Protein AF-0000000069711632 (afdb_homodimer)

Sequence (480 aa):
MRCYLRPQNIRAISFDLDDTLYDNEPHIINAEAELMQFLHQAFPLTQAWQPQQWRRLKLQLLQQNPALAHDTSAARIATLHHGLSLLGYSESEAKRGAEEGLACFYFHRSHFHVSDEVLALLSRLSAHFRLIGITNGNVDAERVGLGEVFEFVLHPGSGVRMKPAKDMFSEACERLNIGLEQLLHVGDSMNADVRGARLAGCQSVWLNPSFGRVASLPIAALLPHMEIATLDSLLEMLLPMRCYLRPQNIRAISFDLDDTLYDNEPHIINAEAELMQFLHQAFPLTQAWQPQQWRRLKLQLLQQNPALAHDTSAARIATLHHGLSLLGYSESEAKRGAEEGLACFYFHRSHFHVSDEVLALLSRLSAHFRLIGITNGNVDAERVGLGEVFEFVLHPGSGVRMKPAKDMFSEACERLNIGLEQLLHVGDSMNADVRGARLAGCQSVWLNPSFGRVASLPIAALLPHMEIATLDSLLEMLLP

Secondary structure (DSSP, 8-state):
-EESS---S--EEEE--BTTTB--HHHHHHHHHHHHHHHHHH-GGGGG--HHHHHHHHHHHHHH-GGGGG-HHHHHHHHHHHHHHHTT--HHHHHHHHHHHHHHHHHHHT-S---HHHHHHHHHHHTTSEEEEE-SS---TTTTT-TTT-S-EE--BTTBPPTTSSHHHHHHHHHHT--GGGEEEEES-IIIIIIHHHHHT-EEEEESSPTT--PPPPGGGTS-SEEESSTTHHHHHH--/-EESS---S--EEEE--BTTTB--HHHHHHHHHHHHHHHHHH-GGGGG--HHHHHHHHHHHHHH-GGGGG-HHHHHHHHHHHHHHHTT--HHHHHHHHHHHHHHHHHHHT-S---HHHHHHHHHHHTTSEEEEE-SS---TTTTT-TTT-S-EE--BTTBPPTTSSHHHHHHHHHHT--GGGEEEEES-IIIIIIHHHHHT-EEEEESSPTT--PPPPGGGGS-SEEESSTTHHHHHH--

InterPro domains:
  IPR006439 HAD hydrolase, subfamily IA [TIGR01549] (127-201)
  IPR023214 HAD superfamily [G3DSA:3.40.50.1000] (13-231)
  IPR036412 HAD-like superfamily [SSF56784] (9-238)
  IPR051400 HAD-like hydrolase superfamily enzymes [PTHR46470] (9-238)

pLDDT: mean 91.8, std 8.95, range [55.06, 98.88]

Organism: Shewanella oneidensis (strain ATCC 700550 / JCM 31522 / CIP 106686 / LMG 19005 / NCIMB 14063 / MR-1) (NCBI:txid211586)

Solvent-accessible surface area (backbone atoms only — not comparable to full-atom values): 24012 Å² total; per-residue (Å²): 116,46,79,74,39,84,83,59,76,68,55,30,38,33,29,32,44,82,24,42,64,40,63,41,64,67,35,48,53,48,10,52,50,52,28,51,52,49,40,37,69,78,39,57,66,49,65,80,52,54,73,65,55,53,51,50,46,34,50,31,48,32,8,43,35,54,73,33,69,28,13,63,64,58,35,49,31,49,33,39,24,51,50,35,39,75,65,66,42,51,72,70,52,10,50,49,48,9,54,52,40,47,50,46,24,49,52,39,47,23,68,51,66,57,50,68,69,54,52,50,51,48,47,60,48,45,76,78,29,49,34,33,35,47,29,69,61,79,68,43,49,57,65,24,63,42,52,84,56,30,80,49,72,47,57,35,33,97,88,36,42,29,61,42,45,40,50,56,62,53,50,51,23,61,77,66,69,52,57,45,56,21,32,33,30,37,17,42,40,60,58,40,30,24,30,10,26,28,70,53,44,24,35,18,32,32,32,43,19,34,34,91,48,78,71,54,71,59,67,69,39,61,50,36,22,28,37,27,61,48,78,70,54,51,54,70,73,73,46,135,114,45,79,73,39,83,82,59,77,69,56,29,37,33,29,34,44,82,24,42,64,39,64,42,63,68,35,49,53,49,11,53,51,51,29,51,52,49,41,39,70,78,39,56,67,49,66,79,52,54,72,63,56,55,52,51,47,35,50,30,48,31,8,42,36,54,72,33,68,28,13,64,64,59,34,47,31,50,35,40,25,51,49,35,38,74,65,67,44,51,70,70,51,10,50,49,48,10,55,51,38,45,50,47,26,49,50,39,47,24,67,50,67,60,50,68,69,55,52,50,51,50,48,60,48,45,75,78,27,51,34,33,34,48,30,69,60,79,67,44,49,57,64,23,64,44,52,85,58,31,80,48,69,48,57,36,32,96,85,35,42,29,62,43,45,39,48,57,61,54,50,51,23,60,76,68,68,49,57,45,57,21,32,36,32,37,16,42,42,60,58,40,30,23,30,11,25,29,70,55,44,25,36,17,33,32,31,44,18,35,33,90,48,80,72,55,71,59,67,69,38,62,51,35,23,28,36,27,60,49,77,69,52,50,53,70,72,73,47,134

Radius of gyration: 25.05 Å; Cα contacts (8 Å, |Δi|>4): 923; chains: 2; bounding box: 62×64×53 Å

Foldseek 3Di:
DDPPDDADQAAAEAEADDLAQAPQVVLQVQLVVQLLVVCCVLPVLCVVDDPVVLVVLLVVVCVVPVLVVQPVLVSQLVSQLVVSVVSPDDNVSSNVSSVVSSVSSQCRSQQEARDPVSVVVLQVVLVRHAYEYEYQDDHDCVSRPNPVRHPYHDYTDPPQGAFLAQRVLVVVCVVVVHDLQNYEYEYADCGRTVNSSVVNNYHYDHDAPGHPDDHGDPPVVVDDPDDDPDPVVCCVVPPD/DDPPDDADQAAAEAEADDLAQAPQVVLQVQLVVQLLVVCCVLPVLCVVDDPVVLVVLLVVVCVVPVLVVQPVLVSQLVSQLVVSVVSPDDNVSSNVSSVVSSVSSQCRSQQEARDPVSVVVLQVVLVRHAYEYEYQDDHDCVSRPNPVRHPYHDYTDPPQGAFLAQRVLVVVCVVVVHDLQNYEYEYADCGRTVNSSVVNNYHYDHDAPGHPDDHGDPPVVVDDPDDDPDPVVCCVVPPD

Nearest PDB structures (foldseek):
  3vay-assembly1_B  TM=8.749E-01  e=3.625E-18  Pseudomonas syringae pv. tomato str. DC3000
  2gfh-assembly1_A  TM=6.165E-01  e=5.712E-12  Mus musculus
  3qnm-assembly1_A  TM=6.511E-01  e=6.618E-11  Bacteroides thetaiotaomicron
  6q7p-assembly1_A  TM=6.886E-01  e=8.056E-08  Pyrococcus horikoshii
  3u26-assembly1_A  TM=7.109E-01  e=3.960E-07  Pyrococcus horikoshii

Structure (mmCIF, N/CA/C/O backbone):
data_AF-0000000069711632-model_v1
#
loop_
_entity.id
_entity.type
_entity.pdbx_description
1 polymer 'HAD-superfamily hydrolase subfamily IA variant 1 family protein'
#
loop_
_atom_site.group_PDB
_atom_site.id
_atom_site.type_symbol
_atom_site.label_atom_id
_atom_site.label_alt_id
_atom_site.label_comp_id
_atom_site.label_asym_id
_atom_site.label_entity_id
_atom_site.label_seq_id
_atom_site.pdbx_PDB_ins_code
_atom_site.Cartn_x
_atom_site.Cartn_y
_atom_site.Cartn_z
_atom_site.occupancy
_atom_site.B_iso_or_equiv
_atom_site.auth_seq_id
_atom_site.auth_comp_id
_atom_site.auth_asym_id
_atom_site.auth_atom_id
_atom_site.pdbx_PDB_model_num
ATOM 1 N N . MET A 1 1 ? -21.672 -14.5 -1.244 1 79.75 1 MET A N 1
ATOM 2 C CA . MET A 1 1 ? -21.25 -13.773 -2.436 1 79.75 1 MET A CA 1
ATOM 3 C C . MET A 1 1 ? -21.875 -12.383 -2.477 1 79.75 1 MET A C 1
ATOM 5 O O . MET A 1 1 ? -23.047 -12.219 -2.162 1 79.75 1 MET A O 1
ATOM 9 N N . ARG A 1 2 ? -21.125 -11.359 -2.705 1 80.38 2 ARG A N 1
ATOM 10 C CA . ARG A 1 2 ? -21.578 -9.977 -2.805 1 80.38 2 ARG A CA 1
ATOM 11 C C . ARG A 1 2 ? -21.203 -9.375 -4.148 1 80.38 2 ARG A C 1
ATOM 13 O O . ARG A 1 2 ? -20.062 -9.523 -4.602 1 80.38 2 ARG A O 1
ATOM 20 N N . CYS A 1 3 ? -22.234 -8.789 -4.824 1 79.31 3 CYS A N 1
ATOM 21 C CA . CYS A 1 3 ? -22 -8.117 -6.098 1 79.31 3 CYS A CA 1
ATOM 22 C C . CYS A 1 3 ? -21.969 -6.605 -5.914 1 79.31 3 CYS A C 1
ATOM 24 O O . CYS A 1 3 ? -22.969 -6.004 -5.52 1 79.31 3 CYS A O 1
ATOM 26 N N . TYR A 1 4 ? -20.844 -6.055 -6.137 1 74.31 4 TYR A N 1
ATOM 27 C CA . TYR A 1 4 ? -20.719 -4.605 -6.023 1 74.31 4 TYR A CA 1
ATOM 28 C C . TYR A 1 4 ? -20.891 -3.934 -7.383 1 74.31 4 TYR A C 1
ATOM 30 O O . TYR A 1 4 ? -21.484 -2.857 -7.48 1 74.31 4 TYR A O 1
ATOM 38 N N . LEU A 1 5 ? -20.266 -4.469 -8.359 1 78 5 LEU A N 1
ATOM 39 C CA . LEU A 1 5 ? -20.359 -4.109 -9.773 1 78 5 LEU A CA 1
ATOM 40 C C . LEU A 1 5 ? -20.547 -5.352 -10.641 1 78 5 LEU A C 1
ATOM 42 O O . LEU A 1 5 ? -19.828 -6.34 -10.477 1 78 5 LEU A O 1
ATOM 46 N N . ARG A 1 6 ? -21.438 -5.367 -11.539 1 82.44 6 ARG A N 1
ATOM 47 C CA . ARG A 1 6 ? -21.688 -6.539 -12.367 1 82.44 6 ARG A CA 1
ATOM 48 C C . ARG A 1 6 ? -20.562 -6.75 -13.375 1 82.44 6 ARG A C 1
ATOM 50 O O . ARG A 1 6 ? -20.297 -5.875 -14.203 1 82.44 6 ARG A O 1
ATOM 57 N N . PRO A 1 7 ? -19.906 -7.883 -13.312 1 89.38 7 PRO A N 1
ATOM 58 C CA . PRO A 1 7 ? -18.922 -8.172 -14.344 1 89.38 7 PRO A CA 1
ATOM 59 C C . PRO A 1 7 ? -19.516 -8.266 -15.742 1 89.38 7 PRO A C 1
ATOM 61 O O . PRO A 1 7 ? -20.672 -8.703 -15.891 1 89.38 7 PRO A O 1
ATOM 64 N N . GLN A 1 8 ? -18.719 -7.762 -16.656 1 89.88 8 GLN A N 1
ATOM 65 C CA . GLN A 1 8 ? -19.25 -7.777 -18.016 1 89.88 8 GLN A CA 1
ATOM 66 C C . GLN A 1 8 ? -18.156 -8.109 -19.031 1 89.88 8 GLN A C 1
ATOM 68 O O . GLN A 1 8 ? -16.984 -7.805 -18.812 1 89.88 8 GLN A O 1
ATOM 73 N N . ASN A 1 9 ? -18.531 -8.859 -20.125 1 94.88 9 ASN A N 1
ATOM 74 C CA . ASN A 1 9 ? -17.719 -9.102 -21.312 1 94.88 9 ASN A CA 1
ATOM 75 C C . ASN A 1 9 ? -16.375 -9.711 -20.938 1 94.88 9 ASN A C 1
ATOM 77 O O . ASN A 1 9 ? -15.328 -9.219 -21.375 1 94.88 9 ASN A O 1
ATOM 81 N N . ILE A 1 10 ? -16.422 -10.75 -20.094 1 96.06 10 ILE A N 1
ATOM 82 C CA . ILE A 1 10 ? -15.211 -11.43 -19.656 1 96.06 10 ILE A CA 1
ATOM 83 C C . ILE A 1 10 ? -14.742 -12.391 -20.75 1 96.06 10 ILE A C 1
ATOM 85 O O . ILE A 1 10 ? -15.5 -13.234 -21.219 1 96.06 10 ILE A O 1
ATOM 89 N N . ARG A 1 11 ? -13.469 -12.234 -21.094 1 97.75 11 ARG A N 1
ATOM 90 C CA . ARG A 1 11 ? -12.883 -13.133 -22.078 1 97.75 11 ARG A CA 1
ATOM 91 C C . ARG A 1 11 ? -11.852 -14.055 -21.438 1 97.75 11 ARG A C 1
ATOM 93 O O . ARG A 1 11 ? -11.609 -15.164 -21.906 1 97.75 11 ARG A O 1
ATOM 100 N N . ALA A 1 12 ? -11.25 -13.586 -20.406 1 98.62 12 ALA A N 1
ATOM 101 C CA . ALA A 1 12 ? -10.242 -14.352 -19.672 1 98.62 12 ALA A CA 1
ATOM 102 C C . ALA A 1 12 ? -10.336 -14.094 -18.172 1 98.62 12 ALA A C 1
ATOM 104 O O . ALA A 1 12 ? -10.805 -13.031 -17.75 1 98.62 12 ALA A O 1
ATOM 105 N N . ILE A 1 13 ? -9.945 -15.109 -17.422 1 98.56 13 ILE A N 1
ATOM 106 C CA . ILE A 1 13 ? -9.852 -15.008 -15.961 1 98.56 13 ILE A CA 1
ATOM 107 C C . ILE A 1 13 ? -8.406 -15.242 -15.523 1 98.56 13 ILE A C 1
ATOM 109 O O . ILE A 1 13 ? -7.77 -16.203 -15.953 1 98.56 13 ILE A O 1
ATOM 113 N N . SER A 1 14 ? -7.879 -14.281 -14.82 1 98.88 14 SER A N 1
ATOM 114 C CA . SER A 1 14 ? -6.59 -14.5 -14.172 1 98.88 14 SER A CA 1
ATOM 115 C C . SER A 1 14 ? -6.758 -14.742 -12.672 1 98.88 14 SER A C 1
ATOM 117 O O . SER A 1 14 ? -7.645 -14.164 -12.039 1 98.88 14 SER A O 1
ATOM 119 N N . PHE A 1 15 ? -5.879 -15.602 -12.109 1 98.75 15 PHE A N 1
ATOM 120 C CA . PHE A 1 15 ? -5.918 -15.961 -10.703 1 98.75 15 PHE A CA 1
ATOM 121 C C . PHE A 1 15 ? -4.605 -15.609 -10.016 1 98.75 15 PHE A C 1
ATOM 123 O O . PHE A 1 15 ? -3.527 -15.891 -10.547 1 98.75 15 PHE A O 1
ATOM 130 N N . ASP A 1 16 ? -4.738 -14.922 -8.883 1 98.5 16 ASP A N 1
ATOM 131 C CA . ASP A 1 16 ? -3.65 -15.062 -7.918 1 98.5 16 ASP A CA 1
ATOM 132 C C . ASP A 1 16 ? -3.475 -16.516 -7.484 1 98.5 16 ASP A C 1
ATOM 134 O O . ASP A 1 16 ? -4.398 -17.312 -7.605 1 98.5 16 ASP A O 1
ATOM 138 N N . LEU A 1 17 ? -2.244 -16.828 -6.961 1 98.31 17 LEU A N 1
ATOM 139 C CA . LEU A 1 17 ? -2.014 -18.219 -6.59 1 98.31 17 LEU A CA 1
ATOM 140 C C . LEU A 1 17 ? -1.952 -18.375 -5.074 1 98.31 17 LEU A C 1
ATOM 142 O O . LEU A 1 17 ? -2.834 -19 -4.473 1 98.31 17 LEU A O 1
ATOM 146 N N . ASP A 1 18 ? -1.038 -17.703 -4.402 1 96.81 18 ASP A N 1
ATOM 147 C CA . ASP A 1 18 ? -0.815 -17.844 -2.965 1 96.81 18 ASP A CA 1
ATOM 148 C C . ASP A 1 18 ? -2.008 -17.312 -2.172 1 96.81 18 ASP A C 1
ATOM 150 O O . ASP A 1 18 ? -2.381 -16.141 -2.309 1 96.81 18 ASP A O 1
ATOM 154 N N . ASP A 1 19 ? -2.635 -18.234 -1.415 1 95.31 19 ASP A N 1
ATOM 155 C CA . ASP A 1 19 ? -3.744 -17.938 -0.516 1 95.31 19 ASP A CA 1
ATOM 156 C C . ASP A 1 19 ? -5.027 -17.672 -1.299 1 95.31 19 ASP A C 1
ATOM 158 O O . ASP A 1 19 ? -6.043 -17.281 -0.72 1 95.31 19 ASP A O 1
ATOM 162 N N . THR A 1 20 ? -4.945 -17.891 -2.615 1 97.5 20 THR A N 1
ATOM 163 C CA . THR A 1 20 ? -6.137 -17.828 -3.459 1 97.5 20 THR A CA 1
ATOM 164 C C . THR A 1 20 ? -6.539 -19.234 -3.924 1 97.5 20 THR A C 1
ATOM 166 O O . THR A 1 20 ? -7.691 -19.641 -3.754 1 97.5 20 THR A O 1
ATOM 169 N N . LEU A 1 21 ? -5.551 -20 -4.367 1 98 21 LEU A N 1
ATOM 170 C CA . LEU A 1 21 ? -5.871 -21.312 -4.898 1 98 21 LEU A CA 1
ATOM 171 C C . LEU A 1 21 ? -5.504 -22.406 -3.9 1 98 21 LEU A C 1
ATOM 173 O O . LEU A 1 21 ? -5.938 -23.562 -4.039 1 98 21 LEU A O 1
ATOM 177 N N . TYR A 1 22 ? -4.699 -22.078 -2.92 1 96.75 22 TYR A N 1
ATOM 178 C CA . TYR A 1 22 ? -4.281 -22.984 -1.856 1 96.75 22 TYR A CA 1
ATOM 179 C C . TYR A 1 22 ? -3.857 -22.203 -0.614 1 96.75 22 TYR A C 1
ATOM 181 O O . TYR A 1 22 ? -3.633 -20.984 -0.679 1 96.75 22 TYR A O 1
ATOM 189 N N . ASP A 1 23 ? -3.82 -22.906 0.526 1 94.44 23 ASP A N 1
ATOM 190 C CA . ASP A 1 23 ? -3.248 -22.359 1.752 1 94.44 23 ASP A CA 1
ATOM 191 C C . ASP A 1 23 ? -1.724 -22.312 1.674 1 94.44 23 ASP A C 1
ATOM 193 O O . ASP A 1 23 ? -1.061 -23.344 1.776 1 94.44 23 ASP A O 1
ATOM 197 N N . ASN A 1 24 ? -1.206 -21.094 1.551 1 95.19 24 ASN A N 1
ATOM 198 C CA . ASN A 1 24 ? 0.205 -20.891 1.233 1 95.19 24 ASN A CA 1
ATOM 199 C C . ASN A 1 24 ? 1.083 -21.031 2.473 1 95.19 24 ASN A C 1
ATOM 201 O O . ASN A 1 24 ? 2.242 -21.438 2.375 1 95.19 24 ASN A O 1
ATOM 205 N N . GLU A 1 25 ? 0.64 -20.766 3.631 1 91.5 25 GLU A N 1
ATOM 206 C CA . GLU A 1 25 ? 1.432 -20.562 4.84 1 91.5 25 GLU A CA 1
ATOM 207 C C . GLU A 1 25 ? 2.232 -21.812 5.191 1 91.5 25 GLU A C 1
ATOM 209 O O . GLU A 1 25 ? 3.447 -21.75 5.383 1 91.5 25 GLU A O 1
ATOM 214 N N . PRO A 1 26 ? 1.578 -23.047 5.246 1 93.69 26 PRO A N 1
ATOM 215 C CA . PRO A 1 26 ? 2.363 -24.219 5.598 1 93.69 26 PRO A CA 1
ATOM 216 C C . PRO A 1 26 ? 3.484 -24.516 4.602 1 93.69 26 PRO A C 1
ATOM 218 O O . PRO A 1 26 ? 4.543 -25.016 4.988 1 93.69 26 PRO A O 1
ATOM 221 N N . HIS A 1 27 ? 3.299 -24.219 3.365 1 95.44 27 HIS A N 1
ATOM 222 C CA . HIS A 1 27 ? 4.305 -24.5 2.342 1 95.44 27 HIS A CA 1
ATOM 223 C C . HIS A 1 27 ? 5.488 -23.547 2.471 1 95.44 27 HIS A C 1
ATOM 225 O O . HIS A 1 27 ? 6.641 -23.953 2.303 1 95.44 27 HIS A O 1
ATOM 231 N N . ILE A 1 28 ? 5.188 -22.25 2.807 1 95.06 28 ILE A N 1
ATOM 232 C CA . ILE A 1 28 ? 6.25 -21.281 2.992 1 95.06 28 ILE A CA 1
ATOM 233 C C . ILE A 1 28 ? 7.051 -21.609 4.25 1 95.06 28 ILE A C 1
ATOM 235 O O . ILE A 1 28 ? 8.281 -21.562 4.242 1 95.06 28 ILE A O 1
ATOM 239 N N . ILE A 1 29 ? 6.395 -21.984 5.289 1 92.56 29 ILE A N 1
ATOM 240 C CA . ILE A 1 29 ? 7.055 -22.359 6.539 1 92.56 29 ILE A CA 1
ATOM 241 C C . ILE A 1 29 ? 7.996 -23.531 6.293 1 92.56 29 ILE A C 1
ATOM 243 O O . ILE A 1 29 ? 9.156 -23.5 6.703 1 92.56 29 ILE A O 1
ATOM 247 N N . ASN A 1 30 ? 7.477 -24.516 5.598 1 96.31 30 ASN A N 1
ATOM 248 C CA . ASN A 1 30 ? 8.297 -25.688 5.293 1 96.31 30 ASN A CA 1
ATOM 249 C C . ASN A 1 30 ? 9.492 -25.312 4.422 1 96.31 30 ASN A C 1
ATOM 251 O O . ASN A 1 30 ? 10.609 -25.781 4.66 1 96.31 30 ASN A O 1
ATOM 255 N N . ALA A 1 31 ? 9.289 -24.531 3.416 1 97.5 31 ALA A N 1
ATOM 256 C CA . ALA A 1 31 ? 10.359 -24.141 2.506 1 97.5 31 ALA A CA 1
ATOM 257 C C . ALA A 1 31 ? 11.453 -23.375 3.246 1 97.5 31 ALA A C 1
ATOM 259 O O . ALA A 1 31 ? 12.648 -23.594 3.012 1 97.5 31 ALA A O 1
ATOM 260 N N . GLU A 1 32 ? 11.047 -22.469 4.152 1 95.62 32 GLU A N 1
ATOM 261 C CA . GLU A 1 32 ? 12 -21.703 4.949 1 95.62 32 GLU A CA 1
ATOM 262 C C . GLU A 1 32 ? 12.789 -22.625 5.887 1 95.62 32 GLU A C 1
ATOM 264 O O . GLU A 1 32 ? 14 -22.453 6.059 1 95.62 32 GLU A O 1
ATOM 269 N N . ALA A 1 33 ? 12.109 -23.578 6.48 1 95.38 33 ALA A N 1
ATOM 270 C CA . ALA A 1 33 ? 12.766 -24.531 7.383 1 95.38 33 ALA A CA 1
ATOM 271 C C . ALA A 1 33 ? 13.789 -25.375 6.641 1 95.38 33 ALA A C 1
ATOM 273 O O . ALA A 1 33 ? 14.906 -25.578 7.125 1 95.38 33 ALA A O 1
ATOM 274 N N . GLU A 1 34 ? 13.391 -25.859 5.488 1 97.62 34 GLU A N 1
ATOM 275 C CA . GLU A 1 34 ? 14.289 -26.672 4.68 1 97.62 34 GLU A CA 1
ATOM 276 C C . GLU A 1 34 ? 15.492 -25.859 4.203 1 97.62 34 GLU A C 1
ATOM 278 O O . GLU A 1 34 ? 16.609 -26.375 4.137 1 97.62 34 GLU A O 1
ATOM 283 N N . LEU A 1 35 ? 15.266 -24.594 3.875 1 97.75 35 LEU A N 1
ATOM 284 C CA . LEU A 1 35 ? 16.359 -23.703 3.49 1 97.75 35 LEU A CA 1
ATOM 285 C C . LEU A 1 35 ? 17.344 -23.531 4.637 1 97.75 35 LEU A C 1
ATOM 287 O O . LEU A 1 35 ? 18.562 -23.609 4.434 1 97.75 35 LEU A O 1
ATOM 291 N N . MET A 1 36 ? 16.828 -23.328 5.809 1 97 36 MET A N 1
ATOM 292 C CA . MET A 1 36 ? 17.703 -23.156 6.969 1 97 36 MET A CA 1
ATOM 293 C C . MET A 1 36 ? 18.5 -24.422 7.238 1 97 36 MET A C 1
ATOM 295 O O . MET A 1 36 ? 19.703 -24.344 7.539 1 97 36 MET A O 1
ATOM 299 N N . GLN A 1 37 ? 17.875 -25.547 7.148 1 97.12 37 GLN A N 1
ATOM 300 C CA . GLN A 1 37 ? 18.562 -26.812 7.34 1 97.12 37 GLN A CA 1
ATOM 301 C C . GLN A 1 37 ? 19.672 -27 6.305 1 97.12 37 GLN A C 1
ATOM 303 O O . GLN A 1 37 ? 20.781 -27.422 6.645 1 97.12 37 GLN A O 1
ATOM 308 N N . PHE A 1 38 ? 19.344 -26.719 5.078 1 98.25 38 PHE A N 1
ATOM 309 C CA . PHE A 1 38 ? 20.328 -26.797 4.008 1 98.25 38 PHE A CA 1
ATOM 310 C C . PHE A 1 38 ? 21.547 -25.922 4.32 1 98.25 38 PHE A C 1
ATOM 312 O O . PHE A 1 38 ? 22.688 -26.375 4.203 1 98.25 38 PHE A O 1
ATOM 319 N N . LEU A 1 39 ? 21.266 -24.625 4.715 1 97.88 39 LEU A N 1
ATOM 320 C CA . LEU A 1 39 ? 22.328 -23.672 5 1 97.88 39 LEU A CA 1
ATOM 321 C C . LEU A 1 39 ? 23.188 -24.156 6.16 1 97.88 39 LEU A C 1
ATOM 323 O O . LEU A 1 39 ? 24.422 -24.094 6.09 1 97.88 39 LEU A O 1
ATOM 327 N N . HIS A 1 40 ? 22.562 -24.703 7.152 1 97.19 40 HIS A N 1
ATOM 328 C CA . HIS A 1 40 ? 23.297 -25.172 8.32 1 97.19 40 HIS A CA 1
ATOM 329 C C . HIS A 1 40 ? 24.203 -26.344 7.969 1 97.19 40 HIS A C 1
ATOM 331 O O . HIS A 1 40 ? 25.297 -26.484 8.523 1 97.19 40 HIS A O 1
ATOM 337 N N . GLN A 1 41 ? 23.797 -27.156 7.078 1 97.75 41 GLN A N 1
ATOM 338 C CA . GLN A 1 41 ? 24.547 -28.344 6.691 1 97.75 41 GLN A CA 1
ATOM 339 C C . GLN A 1 41 ? 25.672 -27.984 5.723 1 97.75 41 GLN A C 1
ATOM 341 O O . GLN A 1 41 ? 26.812 -28.406 5.906 1 97.75 41 GLN A O 1
ATOM 346 N N . ALA A 1 42 ? 25.344 -27.188 4.766 1 98 42 ALA A N 1
ATOM 347 C CA . ALA A 1 42 ? 26.297 -26.906 3.693 1 98 42 ALA A CA 1
ATOM 348 C C . ALA A 1 42 ? 27.219 -25.75 4.059 1 98 42 ALA A C 1
ATOM 350 O O . ALA A 1 42 ? 28.344 -25.672 3.588 1 98 42 ALA A O 1
ATOM 351 N N . PHE A 1 43 ? 26.688 -24.875 4.914 1 98.06 43 PHE A N 1
ATOM 352 C CA . PHE A 1 43 ? 27.406 -23.672 5.355 1 98.06 43 PHE A CA 1
ATOM 353 C C . PHE A 1 43 ? 27.281 -23.5 6.863 1 98.06 43 PHE A C 1
ATOM 355 O O . PHE A 1 43 ? 26.594 -22.609 7.34 1 98.06 43 PHE A O 1
ATOM 362 N N . PRO A 1 44 ? 28.094 -24.172 7.605 1 97.44 44 PRO A N 1
ATOM 363 C CA . PRO A 1 44 ? 27.906 -24.328 9.047 1 97.44 44 PRO A CA 1
ATOM 364 C C . PRO A 1 44 ? 28.016 -23 9.805 1 97.44 44 PRO A C 1
ATOM 366 O O . PRO A 1 44 ? 27.453 -22.859 10.891 1 97.44 44 PRO A O 1
ATOM 369 N N . LEU A 1 45 ? 28.625 -22.016 9.266 1 97.25 45 LEU A N 1
ATOM 370 C CA . LEU A 1 45 ? 28.766 -20.734 9.953 1 97.25 45 LEU A CA 1
ATOM 371 C C . LEU A 1 45 ? 27.406 -20.031 10.062 1 97.25 45 LEU A C 1
ATOM 373 O O . LEU A 1 45 ? 27.25 -19.109 10.859 1 97.25 45 LEU A O 1
ATOM 377 N N . THR A 1 46 ? 26.406 -20.484 9.297 1 97.56 46 THR A N 1
ATOM 378 C CA . THR A 1 46 ? 25.094 -19.859 9.32 1 97.56 46 THR A CA 1
ATOM 379 C C . THR A 1 46 ? 24.359 -20.203 10.617 1 97.56 46 THR A C 1
ATOM 381 O O . THR A 1 46 ? 23.359 -19.562 10.953 1 97.56 46 THR A O 1
ATOM 384 N N . GLN A 1 47 ? 24.859 -21.203 11.344 1 95.44 47 GLN A N 1
ATOM 385 C CA . GLN A 1 47 ? 24.234 -21.594 12.602 1 95.44 47 GLN A CA 1
ATOM 386 C C . GLN A 1 47 ? 24.297 -20.469 13.625 1 95.44 47 GLN A C 1
ATOM 388 O O . GLN A 1 47 ? 23.562 -20.453 14.609 1 95.44 47 GLN A O 1
ATOM 393 N N . ALA A 1 48 ? 25.156 -19.547 13.32 1 94.56 48 ALA A N 1
ATOM 394 C CA . ALA A 1 48 ? 25.312 -18.391 14.211 1 94.56 48 ALA A CA 1
ATOM 395 C C . ALA A 1 48 ? 24.141 -17.438 14.055 1 94.56 48 ALA A C 1
ATOM 397 O O . ALA A 1 48 ? 23.922 -16.578 14.914 1 94.56 48 ALA A O 1
ATOM 398 N N . TRP A 1 49 ? 23.391 -17.594 12.969 1 93.94 49 TRP A N 1
ATOM 399 C CA . TRP A 1 49 ? 22.297 -16.672 12.68 1 93.94 49 TRP A CA 1
ATOM 400 C C . TRP A 1 49 ? 20.953 -17.359 12.914 1 93.94 49 TRP A C 1
ATOM 402 O O . TRP A 1 49 ? 20.75 -18.516 12.547 1 93.94 49 TRP A O 1
ATOM 412 N N . GLN A 1 50 ? 20.078 -16.656 13.539 1 88.38 50 GLN A N 1
ATOM 413 C CA . GLN A 1 50 ? 18.672 -17.031 13.633 1 88.38 50 GLN A CA 1
ATOM 414 C C . GLN A 1 50 ? 17.844 -16.422 12.5 1 88.38 50 GLN A C 1
ATOM 416 O O . GLN A 1 50 ? 18.328 -15.516 11.812 1 88.38 50 GLN A O 1
ATOM 421 N N . PRO A 1 51 ? 16.625 -16.875 12.281 1 88.94 51 PRO A N 1
ATOM 422 C CA . PRO A 1 51 ? 15.789 -16.359 11.211 1 88.94 51 PRO A CA 1
ATOM 423 C C . PRO A 1 51 ? 15.633 -14.836 11.266 1 88.94 51 PRO A C 1
ATOM 425 O O . PRO A 1 51 ? 15.516 -14.18 10.227 1 88.94 51 PRO A O 1
ATOM 428 N N . GLN A 1 52 ? 15.727 -14.359 12.367 1 85.12 52 GLN A N 1
ATOM 429 C CA . GLN A 1 52 ? 15.539 -12.922 12.539 1 85.12 52 GLN A CA 1
ATOM 430 C C . GLN A 1 52 ? 16.672 -12.141 11.891 1 85.12 52 GLN A C 1
ATOM 432 O O . GLN A 1 52 ? 16.453 -11.055 11.352 1 85.12 52 GLN A O 1
ATOM 437 N N . GLN A 1 53 ? 17.891 -12.625 11.977 1 87.81 53 GLN A N 1
ATOM 438 C CA . GLN A 1 53 ? 19.016 -11.953 11.352 1 87.81 53 GLN A CA 1
ATOM 439 C C . GLN A 1 53 ? 18.875 -11.938 9.828 1 87.81 53 GLN A C 1
ATOM 441 O O . GLN A 1 53 ? 19.188 -10.938 9.18 1 87.81 53 GLN A O 1
ATOM 446 N N . TRP A 1 54 ? 18.438 -13.047 9.352 1 93.94 54 TRP A N 1
ATOM 447 C CA . TRP A 1 54 ? 18.234 -13.125 7.914 1 93.94 54 TRP A CA 1
ATOM 448 C C . TRP A 1 54 ? 17.141 -12.164 7.473 1 93.94 54 TRP A C 1
ATOM 450 O O . TRP A 1 54 ? 17.266 -11.492 6.445 1 93.94 54 TRP A O 1
ATOM 460 N N . ARG A 1 55 ? 16.062 -12.094 8.219 1 88 55 ARG A N 1
ATOM 461 C CA . ARG A 1 55 ? 14.961 -11.188 7.914 1 88 55 ARG A CA 1
ATOM 462 C C . ARG A 1 55 ? 15.414 -9.734 7.945 1 88 55 ARG A C 1
ATOM 464 O O . ARG A 1 55 ? 15.039 -8.945 7.074 1 88 55 ARG A O 1
ATOM 471 N N . ARG A 1 56 ? 16.203 -9.445 8.891 1 83.56 56 ARG A N 1
ATOM 472 C CA . ARG A 1 56 ? 16.734 -8.094 9.023 1 83.56 56 ARG A CA 1
ATOM 473 C C . ARG A 1 56 ? 17.609 -7.73 7.824 1 83.56 56 ARG A C 1
ATOM 475 O O . ARG A 1 56 ? 17.516 -6.617 7.301 1 83.56 56 ARG A O 1
ATOM 482 N N . LEU A 1 57 ? 18.406 -8.672 7.461 1 90.62 57 LEU A N 1
ATOM 483 C CA . LEU A 1 57 ? 19.281 -8.438 6.309 1 90.62 57 LEU A CA 1
ATOM 484 C C . LEU A 1 57 ? 18.453 -8.242 5.039 1 90.62 57 LEU A C 1
ATOM 486 O O . LEU A 1 57 ? 18.75 -7.355 4.234 1 90.62 57 LEU A O 1
ATOM 490 N N . LYS A 1 58 ? 17.469 -9.062 4.895 1 91.75 58 LYS A N 1
ATOM 491 C CA . LYS A 1 58 ? 16.578 -8.938 3.734 1 91.75 58 LYS A CA 1
ATOM 492 C C . LYS A 1 58 ? 15.953 -7.547 3.676 1 91.75 58 LYS A C 1
ATOM 494 O O . LYS A 1 58 ? 15.969 -6.895 2.629 1 91.75 58 LYS A O 1
ATOM 499 N N . LEU A 1 59 ? 15.438 -7.172 4.73 1 80.25 59 LEU A N 1
ATOM 500 C CA . LEU A 1 59 ? 14.797 -5.863 4.801 1 80.25 59 LEU A CA 1
ATOM 501 C C . LEU A 1 59 ? 15.797 -4.754 4.465 1 80.25 59 LEU A C 1
ATOM 503 O O . LEU A 1 59 ? 15.453 -3.803 3.762 1 80.25 59 LEU A O 1
ATOM 507 N N . GLN A 1 60 ? 16.969 -4.945 4.969 1 79.69 60 GLN A N 1
ATOM 508 C CA . GLN A 1 60 ? 18.031 -3.982 4.688 1 79.69 60 GLN A CA 1
ATOM 509 C C . GLN A 1 60 ? 18.328 -3.926 3.195 1 79.69 60 GLN A C 1
ATOM 511 O O . GLN A 1 60 ? 18.484 -2.842 2.627 1 79.69 60 GLN A O 1
ATOM 516 N N . LEU A 1 61 ? 18.453 -5.055 2.613 1 87.12 61 LEU A N 1
ATOM 517 C CA . LEU A 1 61 ? 18.781 -5.137 1.192 1 87.12 61 LEU A CA 1
ATOM 518 C C . LEU A 1 61 ? 17.641 -4.574 0.343 1 87.12 61 LEU A C 1
ATOM 520 O O . LEU A 1 61 ? 17.891 -3.926 -0.677 1 87.12 61 LEU A O 1
ATOM 524 N N . LEU A 1 62 ? 16.406 -4.852 0.774 1 81 62 LEU A N 1
ATOM 525 C CA . LEU A 1 62 ? 15.242 -4.316 0.065 1 81 62 LEU A CA 1
ATOM 526 C C . LEU A 1 62 ? 15.227 -2.793 0.138 1 81 62 LEU A C 1
ATOM 528 O O . LEU A 1 62 ? 14.836 -2.127 -0.824 1 81 62 LEU A O 1
ATOM 532 N N . GLN A 1 63 ? 15.625 -2.396 1.165 1 69.62 63 GLN A N 1
ATOM 533 C CA . GLN A 1 63 ? 15.688 -0.952 1.36 1 69.62 63 GLN A CA 1
ATOM 534 C C . GLN A 1 63 ? 16.781 -0.33 0.487 1 69.62 63 GLN A C 1
ATOM 536 O O . GLN A 1 63 ? 16.594 0.762 -0.056 1 69.62 63 GLN A O 1
ATOM 541 N N . GLN A 1 64 ? 17.875 -1.042 0.331 1 71.88 64 GLN A N 1
ATOM 542 C CA . GLN A 1 64 ? 19.016 -0.586 -0.448 1 71.88 64 GLN A CA 1
ATOM 543 C C . GLN A 1 64 ? 18.734 -0.681 -1.945 1 71.88 64 GLN A C 1
ATOM 545 O O . GLN A 1 64 ? 19.25 0.122 -2.729 1 71.88 64 GLN A O 1
ATOM 550 N N . ASN A 1 65 ? 18.016 -1.628 -2.295 1 80.94 65 ASN A N 1
ATOM 551 C CA . ASN A 1 65 ? 17.656 -1.891 -3.686 1 80.94 65 ASN A CA 1
ATOM 552 C C . ASN A 1 65 ? 16.172 -2.191 -3.836 1 80.94 65 ASN A C 1
ATOM 554 O O . ASN A 1 65 ? 15.773 -3.357 -3.877 1 80.94 65 ASN A O 1
ATOM 558 N N . PRO A 1 66 ? 15.398 -1.14 -4.078 1 71.75 66 PRO A N 1
ATOM 559 C CA . PRO A 1 66 ? 13.945 -1.308 -4.109 1 71.75 66 PRO A CA 1
ATOM 560 C C . PRO A 1 66 ? 13.484 -2.23 -5.234 1 71.75 66 PRO A C 1
ATOM 562 O O . PRO A 1 66 ? 12.414 -2.836 -5.141 1 71.75 66 PRO A O 1
ATOM 565 N N . ALA A 1 67 ? 14.289 -2.293 -6.254 1 76.88 67 ALA A N 1
ATOM 566 C CA . ALA A 1 67 ? 13.914 -3.189 -7.344 1 76.88 67 ALA A CA 1
ATOM 567 C C . ALA A 1 67 ? 13.789 -4.629 -6.852 1 76.88 67 ALA A C 1
ATOM 569 O O . ALA A 1 67 ? 13.016 -5.414 -7.406 1 76.88 67 ALA A O 1
ATOM 570 N N . LEU A 1 68 ? 14.484 -4.902 -5.766 1 84.94 68 LEU A N 1
ATOM 571 C CA . LEU A 1 68 ? 14.453 -6.25 -5.203 1 84.94 68 LEU A CA 1
ATOM 572 C C . LEU A 1 68 ? 13.0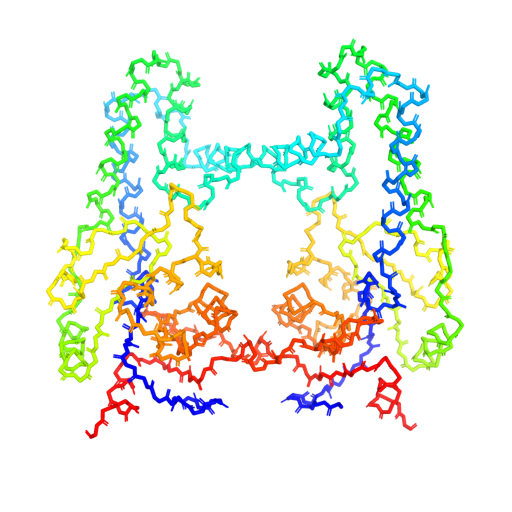86 -6.555 -4.602 1 84.94 68 LEU A C 1
ATOM 574 O O . LEU A 1 68 ? 12.711 -7.723 -4.465 1 84.94 68 LEU A O 1
ATOM 578 N N . ALA A 1 69 ? 12.438 -5.5 -4.32 1 79.69 69 ALA A N 1
ATOM 579 C CA . ALA A 1 69 ? 11.125 -5.688 -3.693 1 79.69 69 ALA A CA 1
ATOM 580 C C . ALA A 1 69 ? 10.141 -6.32 -4.668 1 79.69 69 ALA A C 1
ATOM 582 O O . ALA A 1 69 ? 9.172 -6.969 -4.25 1 79.69 69 ALA A O 1
ATOM 583 N N . HIS A 1 70 ? 10.438 -6.18 -5.914 1 84.75 70 HIS A N 1
ATOM 584 C CA . HIS A 1 70 ? 9.531 -6.684 -6.938 1 84.75 70 HIS A CA 1
ATOM 585 C C . HIS A 1 70 ? 9.984 -8.039 -7.461 1 84.75 70 HIS A C 1
ATOM 587 O O . HIS A 1 70 ? 9.422 -8.562 -8.422 1 84.75 70 HIS A O 1
ATOM 593 N N . ASP A 1 71 ? 11.039 -8.555 -6.863 1 90.12 71 ASP A N 1
ATOM 594 C CA . ASP A 1 71 ? 11.594 -9.828 -7.301 1 90.12 71 ASP A CA 1
ATOM 595 C C . ASP A 1 71 ? 12.023 -10.68 -6.109 1 90.12 71 ASP A C 1
ATOM 597 O O . ASP A 1 71 ? 13.172 -10.617 -5.676 1 90.12 71 ASP A O 1
ATOM 601 N N . THR A 1 72 ? 11.086 -11.539 -5.711 1 91.31 72 THR A N 1
ATOM 602 C CA . THR A 1 72 ? 11.312 -12.297 -4.484 1 91.31 72 THR A CA 1
ATOM 603 C C . THR A 1 72 ? 12.5 -13.242 -4.648 1 91.31 72 THR A C 1
ATOM 605 O O . THR A 1 72 ? 13.227 -13.516 -3.689 1 91.31 72 THR A O 1
ATOM 608 N N . SER A 1 73 ? 12.719 -13.719 -5.848 1 94.69 73 SER A N 1
ATOM 609 C CA . SER A 1 73 ? 13.852 -14.602 -6.102 1 94.69 73 SER A CA 1
ATOM 610 C C . SER A 1 73 ? 15.172 -13.844 -6.012 1 94.69 73 SER A C 1
ATOM 612 O O . SER A 1 73 ? 16.094 -14.281 -5.32 1 94.69 73 SER A O 1
ATOM 614 N N . ALA A 1 74 ? 15.211 -12.703 -6.645 1 93.56 74 ALA A N 1
ATOM 615 C CA . ALA A 1 74 ? 16.406 -11.875 -6.59 1 93.56 74 ALA A CA 1
ATOM 616 C C . ALA A 1 74 ? 16.688 -11.414 -5.16 1 93.56 74 ALA A C 1
ATOM 618 O O . ALA A 1 74 ? 17.844 -11.344 -4.738 1 93.56 74 ALA A O 1
ATOM 619 N N . ALA A 1 75 ? 15.617 -11.109 -4.496 1 93.38 75 ALA A N 1
ATOM 620 C CA . ALA A 1 75 ? 15.766 -10.68 -3.107 1 93.38 75 ALA A CA 1
ATOM 621 C C . ALA A 1 75 ? 16.375 -11.781 -2.248 1 93.38 75 ALA A C 1
ATOM 623 O O . ALA A 1 75 ? 17.234 -11.523 -1.413 1 93.38 75 ALA A O 1
ATOM 624 N N . ARG A 1 76 ? 15.914 -12.984 -2.447 1 96.31 76 ARG A N 1
ATOM 625 C CA . ARG A 1 76 ? 16.438 -14.102 -1.669 1 96.31 76 ARG A CA 1
ATOM 626 C C . ARG A 1 76 ? 17.891 -14.383 -2.035 1 96.31 76 ARG A C 1
ATOM 628 O O . ARG A 1 76 ? 18.719 -14.633 -1.159 1 96.31 76 ARG A O 1
ATOM 635 N N . ILE A 1 77 ? 18.234 -14.352 -3.297 1 97 77 ILE A N 1
ATOM 636 C CA . ILE A 1 77 ? 19.609 -14.562 -3.738 1 97 77 ILE A CA 1
ATOM 637 C C . ILE A 1 77 ? 20.516 -13.523 -3.092 1 97 77 ILE A C 1
ATOM 639 O O . ILE A 1 77 ? 21.562 -13.867 -2.533 1 97 77 ILE A O 1
ATOM 643 N N . ALA A 1 78 ? 20.078 -12.289 -3.137 1 96.62 78 ALA A N 1
ATOM 644 C CA . ALA A 1 78 ? 20.875 -11.203 -2.566 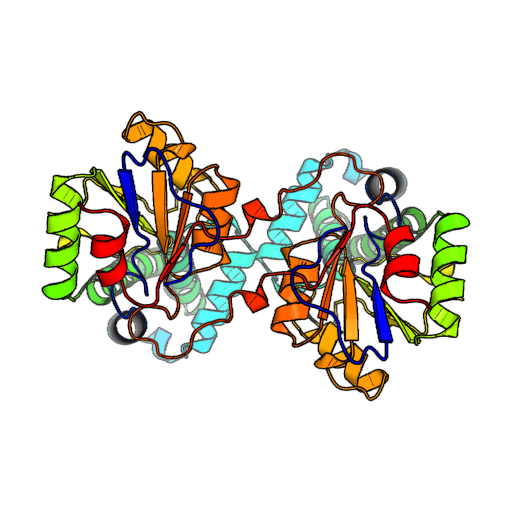1 96.62 78 ALA A CA 1
ATOM 645 C C . ALA A 1 78 ? 21.062 -11.398 -1.064 1 96.62 78 ALA A C 1
ATOM 647 O O . ALA A 1 78 ? 22.156 -11.203 -0.539 1 96.62 78 ALA A O 1
ATOM 648 N N . THR A 1 79 ? 20 -11.75 -0.423 1 97.12 79 THR A N 1
ATOM 649 C CA . THR A 1 79 ? 20.047 -11.938 1.024 1 97.12 79 THR A CA 1
ATOM 650 C C . THR A 1 79 ? 21 -13.062 1.404 1 97.12 79 THR A C 1
ATOM 652 O O . THR A 1 79 ? 21.844 -12.891 2.283 1 97.12 79 THR A O 1
ATOM 655 N N . LEU A 1 80 ? 20.891 -14.18 0.699 1 98.19 80 LEU A N 1
ATOM 656 C CA . LEU A 1 80 ? 21.719 -15.336 0.991 1 98.19 80 LEU A CA 1
ATOM 657 C C . LEU A 1 80 ? 23.188 -15.039 0.658 1 98.19 80 LEU A C 1
ATOM 659 O O . LEU A 1 80 ? 24.078 -15.367 1.438 1 98.19 80 LEU A O 1
ATOM 663 N N . HIS A 1 81 ? 23.391 -14.398 -0.44 1 98.38 81 HIS A N 1
ATOM 664 C CA . HIS A 1 81 ? 24.734 -14.055 -0.868 1 98.38 81 HIS A CA 1
ATOM 665 C C . HIS A 1 81 ? 25.422 -13.133 0.139 1 98.38 81 HIS A C 1
ATOM 667 O O . HIS A 1 81 ? 26.531 -13.422 0.599 1 98.38 81 HIS A O 1
ATOM 673 N N . HIS A 1 82 ? 24.734 -12.07 0.493 1 97.38 82 HIS A N 1
ATOM 674 C CA . HIS A 1 82 ? 25.297 -11.094 1.426 1 97.38 82 HIS A CA 1
ATOM 675 C C . HIS A 1 82 ? 25.484 -11.703 2.812 1 97.38 82 HIS A C 1
ATOM 677 O O . HIS A 1 82 ? 26.484 -11.461 3.477 1 97.38 82 HIS A O 1
ATOM 683 N N . GLY A 1 83 ? 24.469 -12.438 3.217 1 97.19 83 GLY A N 1
ATOM 684 C CA . GLY A 1 83 ? 24.562 -13.062 4.523 1 97.19 83 GLY A CA 1
ATOM 685 C C . GLY A 1 83 ? 25.734 -14.023 4.641 1 97.19 83 GLY A C 1
ATOM 686 O O . GLY A 1 83 ? 26.484 -13.977 5.621 1 97.19 83 GLY A O 1
ATOM 687 N N . LEU A 1 84 ? 25.938 -14.836 3.682 1 98.19 84 LEU A N 1
ATOM 688 C CA . LEU A 1 84 ? 27.062 -15.781 3.684 1 98.19 84 LEU A CA 1
ATOM 689 C C . LEU A 1 84 ? 28.391 -15.047 3.654 1 98.19 84 LEU A C 1
ATOM 691 O O . LEU A 1 84 ? 29.344 -15.453 4.32 1 98.19 84 LEU A O 1
ATOM 695 N N . SER A 1 85 ? 28.375 -13.898 2.934 1 97.69 85 SER A N 1
ATOM 696 C CA . SER A 1 85 ? 29.594 -13.078 2.902 1 97.69 85 SER A CA 1
ATOM 697 C C . SER A 1 85 ? 29.891 -12.492 4.277 1 97.69 85 SER A C 1
ATOM 699 O O . SER A 1 85 ? 31.047 -12.508 4.723 1 97.69 85 SER A O 1
ATOM 701 N N . LEU A 1 86 ? 28.922 -12.016 4.883 1 96.06 86 LEU A N 1
ATOM 702 C CA . LEU A 1 86 ? 29.078 -11.422 6.207 1 96.06 86 LEU A CA 1
ATOM 703 C C . LEU A 1 86 ? 29.562 -12.461 7.211 1 96.06 86 LEU A C 1
ATOM 705 O O . LEU A 1 86 ? 30.281 -12.125 8.156 1 96.06 86 LEU A O 1
ATOM 709 N N . LEU A 1 87 ? 29.203 -13.688 7.008 1 96.88 87 LEU A N 1
ATOM 710 C CA . LEU A 1 87 ? 29.547 -14.766 7.926 1 96.88 87 LEU A CA 1
ATOM 711 C C . LEU A 1 87 ? 30.953 -15.297 7.645 1 96.88 87 LEU A C 1
ATOM 713 O O . LEU A 1 87 ? 31.453 -16.156 8.375 1 96.88 87 LEU A O 1
ATOM 717 N N . GLY A 1 88 ? 31.594 -14.789 6.508 1 96.88 88 GLY A N 1
ATOM 718 C CA . GLY A 1 88 ? 33 -15.078 6.309 1 96.88 88 GLY A CA 1
ATOM 719 C C . GLY A 1 88 ? 33.281 -16 5.141 1 96.88 88 GLY A C 1
ATOM 720 O O . GLY A 1 88 ? 34.438 -16.375 4.879 1 96.88 88 GLY A O 1
ATOM 721 N N . TYR A 1 89 ? 32.25 -16.344 4.398 1 97.75 89 TYR A N 1
ATOM 722 C CA . TYR A 1 89 ? 32.469 -17.219 3.246 1 97.75 89 TYR A CA 1
ATOM 723 C C . TYR A 1 89 ? 33.031 -16.438 2.07 1 97.75 89 TYR A C 1
ATOM 725 O O . TYR A 1 89 ? 32.812 -15.234 1.944 1 97.75 89 TYR A O 1
ATOM 733 N N . SER A 1 90 ? 33.781 -17.141 1.213 1 97.88 90 SER A N 1
ATOM 734 C CA . SER A 1 90 ? 34.375 -16.516 0.022 1 97.88 90 SER A CA 1
ATOM 735 C C . SER A 1 90 ? 33.281 -16.109 -0.959 1 97.88 90 SER A C 1
ATOM 737 O O . SER A 1 90 ? 32.125 -16.578 -0.858 1 97.88 90 SER A O 1
ATOM 739 N N . GLU A 1 91 ? 33.594 -15.312 -1.884 1 97.38 91 GLU A N 1
ATOM 740 C CA . GLU A 1 91 ? 32.656 -14.867 -2.908 1 97.38 91 GLU A CA 1
ATOM 741 C C . GLU A 1 91 ? 32.062 -16.047 -3.678 1 97.38 91 GLU A C 1
ATOM 743 O O . GLU A 1 91 ? 30.859 -16.094 -3.928 1 97.38 91 GLU A O 1
ATOM 748 N N . SER A 1 92 ? 32.938 -16.969 -3.965 1 97.69 92 SER A N 1
ATOM 749 C CA . SER A 1 92 ? 32.469 -18.141 -4.715 1 97.69 92 SER A CA 1
ATOM 750 C C . SER A 1 92 ? 31.531 -19 -3.883 1 97.69 92 SER A C 1
ATOM 752 O O . SER A 1 92 ? 30.531 -19.5 -4.402 1 97.69 92 SER A O 1
ATOM 754 N N . GLU A 1 93 ? 31.828 -19.094 -2.631 1 97.81 93 GLU A N 1
ATOM 755 C CA . GLU A 1 93 ? 30.969 -19.875 -1.735 1 97.81 93 GLU A CA 1
ATOM 756 C C . GLU A 1 93 ? 29.625 -19.172 -1.515 1 97.81 93 GLU A C 1
ATOM 758 O O . GLU A 1 93 ? 28.578 -19.828 -1.515 1 97.81 93 GLU A O 1
ATOM 763 N N . ALA A 1 94 ? 29.672 -17.906 -1.368 1 98.31 94 ALA A N 1
ATOM 764 C CA . ALA A 1 94 ? 28.453 -17.141 -1.141 1 98.31 94 ALA A CA 1
ATOM 765 C C . ALA A 1 94 ? 27.531 -17.203 -2.352 1 98.31 94 ALA A C 1
ATOM 767 O O . ALA A 1 94 ? 26.312 -17.344 -2.207 1 98.31 94 ALA A O 1
ATOM 768 N N . LYS A 1 95 ? 28.125 -17.109 -3.48 1 97.94 95 LYS A N 1
ATOM 769 C CA . LYS A 1 95 ? 27.344 -17.203 -4.715 1 97.94 95 LYS A CA 1
ATOM 770 C C . LYS A 1 95 ? 26.703 -18.578 -4.852 1 97.94 95 LYS A C 1
ATOM 772 O O . LYS A 1 95 ? 25.5 -18.672 -5.16 1 97.94 95 LYS A O 1
ATOM 777 N N . ARG A 1 96 ? 27.5 -19.562 -4.621 1 97.94 96 ARG A N 1
ATOM 778 C CA . ARG A 1 96 ? 27 -20.938 -4.695 1 97.94 96 ARG A CA 1
ATOM 779 C C . ARG A 1 96 ? 25.891 -21.172 -3.672 1 97.94 96 ARG A C 1
ATOM 781 O O . ARG A 1 96 ? 24.859 -21.75 -3.99 1 97.94 96 ARG A O 1
ATOM 788 N N . GLY A 1 97 ? 26.109 -20.734 -2.465 1 98.44 97 GLY A N 1
ATOM 789 C CA . GLY A 1 97 ? 25.125 -20.891 -1.407 1 98.44 97 GLY A CA 1
ATOM 790 C C . GLY A 1 97 ? 23.828 -20.172 -1.7 1 98.44 97 GLY A C 1
ATOM 791 O O . GLY A 1 97 ? 22.75 -20.688 -1.396 1 98.44 97 GLY A O 1
ATOM 792 N N . ALA A 1 98 ? 23.922 -19.031 -2.27 1 98.5 98 ALA A N 1
ATOM 793 C CA . ALA A 1 98 ? 22.734 -18.266 -2.621 1 98.5 98 ALA A CA 1
ATOM 794 C C . ALA A 1 98 ? 21.922 -18.984 -3.693 1 98.5 98 ALA A C 1
ATOM 796 O O . ALA A 1 98 ? 20.703 -19.109 -3.572 1 98.5 98 ALA A O 1
ATOM 797 N N . GLU A 1 99 ? 22.609 -19.484 -4.691 1 98.19 99 GLU A N 1
ATOM 798 C CA . GLU A 1 99 ? 21.938 -20.156 -5.805 1 98.19 99 GLU A CA 1
ATOM 799 C C . GLU A 1 99 ? 21.328 -21.484 -5.355 1 98.19 99 GLU A C 1
ATOM 801 O O . GLU A 1 99 ? 20.156 -21.766 -5.66 1 98.19 99 GLU A O 1
ATOM 806 N N . GLU A 1 100 ? 22.125 -22.219 -4.605 1 98.38 100 GLU A N 1
ATOM 807 C CA . GLU A 1 100 ? 21.625 -23.516 -4.121 1 98.38 100 GLU A CA 1
ATOM 808 C C . GLU A 1 100 ? 20.547 -23.328 -3.068 1 98.38 100 GLU A C 1
ATOM 810 O O . GLU A 1 100 ? 19.609 -24.141 -2.982 1 98.38 100 GLU A O 1
ATOM 815 N N . GLY A 1 101 ? 20.75 -22.281 -2.266 1 98.5 101 GLY A N 1
ATOM 816 C CA . GLY A 1 101 ? 19.719 -21.969 -1.279 1 98.5 101 GLY A CA 1
ATOM 817 C C . GLY A 1 101 ? 18.391 -21.594 -1.898 1 98.5 101 GLY A C 1
ATOM 818 O O . GLY A 1 101 ? 17.344 -22.078 -1.454 1 98.5 101 GLY A O 1
ATOM 819 N N . LEU A 1 102 ? 18.453 -20.797 -2.916 1 98.19 102 LEU A N 1
ATOM 820 C CA . LEU A 1 102 ? 17.219 -20.438 -3.617 1 98.19 102 LEU A CA 1
ATOM 821 C C . LEU A 1 102 ? 16.578 -21.688 -4.238 1 98.19 102 LEU A C 1
ATOM 823 O O . LEU A 1 102 ? 15.359 -21.844 -4.176 1 98.19 102 LEU A O 1
ATOM 827 N N . ALA A 1 103 ? 17.406 -22.5 -4.855 1 97.94 103 ALA A N 1
ATOM 828 C CA . ALA A 1 103 ? 16.891 -23.719 -5.477 1 97.94 103 ALA A CA 1
ATOM 829 C C . ALA A 1 103 ? 16.188 -24.609 -4.449 1 97.94 103 ALA A C 1
ATOM 831 O O . ALA A 1 103 ? 15.141 -25.188 -4.734 1 97.94 103 ALA A O 1
ATOM 832 N N . CYS A 1 104 ? 16.828 -24.688 -3.271 1 98.19 104 CYS A N 1
ATOM 833 C CA . CYS A 1 104 ? 16.25 -25.453 -2.176 1 98.19 104 CYS A CA 1
ATOM 834 C C . CYS A 1 104 ? 14.898 -24.891 -1.767 1 98.19 104 CYS A C 1
ATOM 836 O O . CYS A 1 104 ? 13.914 -25.625 -1.664 1 98.19 104 CYS A O 1
ATOM 838 N N . PHE A 1 105 ? 14.914 -23.625 -1.603 1 98.19 105 PHE A N 1
ATOM 839 C CA . PHE A 1 105 ? 13.672 -22.969 -1.227 1 98.19 105 PHE A CA 1
ATOM 840 C C . PHE A 1 105 ? 12.602 -23.172 -2.293 1 98.19 105 PHE A C 1
ATOM 842 O O . PHE A 1 105 ? 11.461 -23.5 -1.979 1 98.19 105 PHE A O 1
ATOM 849 N N . TYR A 1 106 ? 12.984 -22.906 -3.518 1 97.44 106 TYR A N 1
ATOM 850 C CA . TYR A 1 106 ? 12.07 -23 -4.652 1 97.44 106 TYR A CA 1
ATOM 851 C C . TYR A 1 106 ? 11.453 -24.391 -4.754 1 97.44 106 TYR A C 1
ATOM 853 O O . TYR A 1 106 ? 10.258 -24.531 -5 1 97.44 106 TYR A O 1
ATOM 861 N N . PHE A 1 107 ? 12.266 -25.344 -4.582 1 97.31 107 PHE A N 1
ATOM 862 C CA . PHE A 1 107 ? 11.805 -26.734 -4.637 1 97.31 107 PHE A CA 1
ATOM 863 C C . PHE A 1 107 ? 10.758 -26.984 -3.561 1 97.31 107 PHE A C 1
ATOM 865 O O . PHE A 1 107 ? 9.664 -27.484 -3.855 1 97.31 107 PHE A O 1
ATOM 872 N N . HIS A 1 108 ? 11.008 -26.562 -2.379 1 97.62 108 HIS A N 1
ATOM 873 C CA . HIS A 1 108 ? 10.164 -26.953 -1.254 1 97.62 108 HIS A CA 1
ATOM 874 C C . HIS A 1 108 ? 8.898 -26.094 -1.193 1 97.62 108 HIS A C 1
ATOM 876 O O . HIS A 1 108 ? 7.844 -26.578 -0.77 1 97.62 108 HIS A O 1
ATOM 882 N N . ARG A 1 109 ? 9.039 -24.875 -1.643 1 97.62 109 ARG A N 1
ATOM 883 C CA . ARG A 1 109 ? 7.832 -24.047 -1.612 1 97.62 109 ARG A CA 1
ATOM 884 C C . ARG A 1 109 ? 6.812 -24.531 -2.641 1 97.62 109 ARG A C 1
ATOM 886 O O . ARG A 1 109 ? 5.637 -24.172 -2.57 1 97.62 109 ARG A O 1
ATOM 893 N N . SER A 1 110 ? 7.332 -25.328 -3.621 1 97.88 110 SER A N 1
ATOM 894 C CA . SER A 1 110 ? 6.484 -25.828 -4.695 1 97.88 110 SER A CA 1
ATOM 895 C C . SER A 1 110 ? 6.258 -27.328 -4.566 1 97.88 110 SER A C 1
ATOM 897 O O . SER A 1 110 ? 5.848 -27.984 -5.523 1 97.88 110 SER A O 1
ATOM 899 N N . HIS A 1 111 ? 6.59 -27.844 -3.391 1 96.75 111 HIS A N 1
ATOM 900 C CA . HIS A 1 111 ? 6.465 -29.281 -3.186 1 96.75 111 HIS A CA 1
ATOM 901 C C . HIS A 1 111 ? 5.105 -29.641 -2.592 1 96.75 111 HIS A C 1
ATOM 903 O O . HIS A 1 111 ? 5.027 -30.156 -1.472 1 96.75 111 HIS A O 1
ATOM 909 N N . PHE A 1 112 ? 4.133 -29.469 -3.35 1 97.12 112 PHE A N 1
ATOM 910 C CA . PHE A 1 112 ? 2.746 -29.812 -3.041 1 97.12 112 PHE A CA 1
ATOM 911 C C . PHE A 1 112 ? 1.902 -29.844 -4.309 1 97.12 112 PHE A C 1
ATOM 913 O O . PHE A 1 112 ? 2.418 -29.641 -5.41 1 97.12 112 PHE A O 1
ATOM 920 N N . HIS A 1 113 ? 0.68 -30.25 -4.152 1 96.62 113 HIS A N 1
ATOM 921 C CA . HIS A 1 113 ? -0.269 -30.234 -5.258 1 96.62 113 HIS A CA 1
ATOM 922 C C . HIS A 1 113 ? -1.54 -29.484 -4.891 1 96.62 113 HIS A C 1
ATOM 924 O O . HIS A 1 113 ? -2.068 -29.641 -3.787 1 96.62 113 HIS A O 1
ATOM 930 N N . VAL A 1 114 ? -1.893 -28.656 -5.789 1 97.5 114 VAL A N 1
ATOM 931 C CA . VAL A 1 114 ? -3.195 -28.031 -5.625 1 97.5 114 VAL A CA 1
ATOM 932 C C . VAL A 1 114 ? -4.289 -29.094 -5.559 1 97.5 114 VAL A C 1
ATOM 934 O O . VAL A 1 114 ? -4.211 -30.109 -6.25 1 97.5 114 VAL A O 1
ATOM 937 N N . SER A 1 115 ? -5.309 -28.891 -4.723 1 97 115 SER A N 1
ATOM 938 C CA . SER A 1 115 ? -6.328 -29.906 -4.473 1 97 115 SER A CA 1
ATOM 939 C C . SER A 1 115 ? -7.082 -30.266 -5.746 1 97 115 SER A C 1
ATOM 941 O O . SER A 1 115 ? -7.23 -29.422 -6.641 1 97 115 SER A O 1
ATOM 943 N N . ASP A 1 116 ? -7.652 -31.453 -5.758 1 97.06 116 ASP A N 1
ATOM 944 C CA . ASP A 1 116 ? -8.445 -31.922 -6.895 1 97.06 116 ASP A CA 1
ATOM 945 C C . ASP A 1 116 ? -9.688 -31.047 -7.078 1 97.06 116 ASP A C 1
ATOM 947 O O . ASP A 1 116 ? -10.133 -30.828 -8.203 1 97.06 116 ASP A O 1
ATOM 951 N N . GLU A 1 117 ? -10.18 -30.656 -6.039 1 95.38 117 GLU A N 1
ATOM 952 C CA . GLU A 1 117 ? -11.375 -29.812 -6.074 1 95.38 117 GLU A CA 1
ATOM 953 C C . GLU A 1 117 ? -11.109 -28.5 -6.809 1 95.38 117 GLU A C 1
ATOM 955 O O . GLU A 1 117 ? -11.906 -28.094 -7.656 1 95.38 117 GLU A O 1
ATOM 960 N N . VAL A 1 118 ? -10 -27.906 -6.508 1 97.06 118 VAL A N 1
ATOM 961 C CA . VAL A 1 118 ? -9.641 -26.641 -7.137 1 97.06 118 VAL A CA 1
ATOM 962 C C . VAL A 1 118 ? -9.32 -26.859 -8.609 1 97.06 118 VAL A C 1
ATOM 964 O O . VAL A 1 118 ? -9.758 -26.094 -9.477 1 97.06 118 VAL A O 1
ATOM 967 N N . LEU A 1 119 ? -8.617 -27.906 -8.914 1 97.62 119 LEU A N 1
ATOM 968 C CA . LEU A 1 119 ? -8.273 -28.219 -10.297 1 97.62 119 LEU A CA 1
ATOM 969 C C . LEU A 1 119 ? -9.523 -28.484 -11.117 1 97.62 119 LEU A C 1
ATOM 971 O O . LEU A 1 119 ? -9.617 -28.078 -12.273 1 97.62 119 LEU A O 1
ATOM 975 N N . ALA A 1 120 ? -10.453 -29.188 -10.508 1 96.81 120 ALA A N 1
ATOM 976 C CA . ALA A 1 120 ? -11.719 -29.469 -11.188 1 96.81 120 ALA A CA 1
ATOM 977 C C . ALA A 1 120 ? -12.477 -28.172 -11.477 1 96.81 120 ALA A C 1
ATOM 979 O O . ALA A 1 120 ? -13.055 -28.016 -12.555 1 96.81 120 ALA A O 1
ATOM 980 N N . LEU A 1 121 ? -12.484 -27.328 -10.562 1 96.31 121 LEU A N 1
ATOM 981 C CA . LEU A 1 121 ? -13.133 -26.031 -10.719 1 96.31 121 LEU A CA 1
ATOM 982 C C . LEU A 1 121 ? -12.508 -25.25 -11.867 1 96.31 121 LEU A C 1
ATOM 984 O O . LEU A 1 121 ? -13.211 -24.703 -12.719 1 96.31 121 LEU A O 1
ATOM 988 N N . LEU A 1 122 ? -11.18 -25.172 -11.891 1 97.88 122 LEU A N 1
ATOM 989 C CA . LEU A 1 122 ? -10.469 -24.453 -12.938 1 97.88 122 LEU A CA 1
ATOM 990 C C . LEU A 1 122 ? -10.727 -25.078 -14.297 1 97.88 122 LEU A C 1
ATOM 992 O O . LEU A 1 122 ? -10.867 -24.375 -15.297 1 97.88 122 LEU A O 1
ATOM 996 N N . SER A 1 123 ? -10.773 -26.344 -14.305 1 97.19 123 SER A N 1
ATOM 997 C CA . SER A 1 123 ? -11.047 -27.062 -15.547 1 97.19 123 SER A CA 1
ATOM 998 C C . SER A 1 123 ? -12.422 -26.703 -16.094 1 97.19 123 SER A C 1
ATOM 1000 O O . SER A 1 123 ? -12.578 -26.484 -17.297 1 97.19 123 SER A O 1
ATOM 1002 N N . ARG A 1 124 ? -13.398 -26.641 -15.289 1 95.5 124 ARG A N 1
ATOM 1003 C CA . ARG A 1 124 ? -14.734 -26.266 -15.711 1 95.5 124 ARG A CA 1
ATOM 1004 C C . ARG A 1 124 ? -14.75 -24.844 -16.266 1 95.5 124 ARG A C 1
ATOM 1006 O O . ARG A 1 124 ? -15.406 -24.562 -17.281 1 95.5 124 ARG A O 1
ATOM 1013 N N . LEU A 1 125 ? -14.039 -23.969 -15.594 1 96.38 125 LEU A N 1
ATOM 1014 C CA . LEU A 1 125 ? -13.977 -22.594 -16.047 1 96.38 125 LEU A CA 1
ATOM 1015 C C . LEU A 1 125 ? -13.25 -22.484 -17.391 1 96.38 125 LEU A C 1
ATOM 1017 O O . LEU A 1 125 ? -13.609 -21.656 -18.234 1 96.38 125 LEU A O 1
ATOM 1021 N N . SER A 1 126 ? -12.219 -23.328 -17.547 1 96.81 126 SER A N 1
ATOM 1022 C CA . SER A 1 126 ? -11.375 -23.266 -18.734 1 96.81 126 SER A CA 1
ATOM 1023 C C . SER A 1 126 ? -12.148 -23.672 -19.984 1 96.81 126 SER A C 1
ATOM 1025 O O . SER A 1 126 ? -11.711 -23.391 -21.109 1 96.81 126 SER A O 1
ATOM 1027 N N . ALA A 1 127 ? -13.266 -24.281 -19.828 1 95.12 127 ALA A N 1
ATOM 1028 C CA . ALA A 1 127 ? -14.125 -24.641 -20.953 1 95.12 127 ALA A CA 1
ATOM 1029 C C . ALA A 1 127 ? -14.805 -23.406 -21.547 1 95.12 127 ALA A C 1
ATOM 1031 O O . ALA A 1 127 ? -15.281 -23.438 -22.688 1 95.12 127 ALA A O 1
ATOM 1032 N N . HIS A 1 128 ? -14.828 -22.344 -20.828 1 95.19 128 HIS A N 1
ATOM 1033 C CA . HIS A 1 128 ? -15.594 -21.172 -21.25 1 95.19 128 HIS A CA 1
ATOM 1034 C C . HIS A 1 128 ? -14.703 -19.938 -21.344 1 95.19 128 HIS A C 1
ATOM 1036 O O . HIS A 1 128 ? -15.016 -19 -22.078 1 95.19 128 HIS A O 1
ATOM 1042 N N . PHE A 1 129 ? -13.586 -19.938 -20.594 1 97.25 129 PHE A N 1
ATOM 1043 C CA . PHE A 1 129 ? -12.695 -18.797 -20.516 1 97.25 129 PHE A CA 1
ATOM 1044 C C . PHE A 1 129 ? -11.242 -19.219 -20.672 1 97.25 129 PHE A C 1
ATOM 1046 O O . PHE A 1 129 ? -10.883 -20.344 -20.312 1 97.25 129 PHE A O 1
ATOM 1053 N N . ARG A 1 130 ? -10.461 -18.328 -21.188 1 98.12 130 ARG A N 1
ATOM 1054 C CA . ARG A 1 130 ? -9.016 -18.516 -21.078 1 98.12 130 ARG A CA 1
ATOM 1055 C C . ARG A 1 130 ? -8.539 -18.25 -19.656 1 98.12 130 ARG A C 1
ATOM 1057 O O . ARG A 1 130 ? -8.938 -17.266 -19.031 1 98.12 130 ARG A O 1
ATOM 1064 N N . LEU A 1 131 ? -7.754 -19.141 -19.109 1 98.69 131 LEU A N 1
ATOM 1065 C CA . LEU A 1 131 ? -7.301 -19.031 -17.734 1 98.69 131 LEU A CA 1
ATOM 1066 C C . LEU A 1 131 ? -5.793 -18.797 -17.672 1 98.69 131 LEU A C 1
ATOM 1068 O O . LEU A 1 131 ? -5.035 -19.469 -18.375 1 98.69 131 LEU A O 1
ATOM 1072 N N . ILE A 1 132 ? -5.336 -17.828 -16.844 1 98.88 132 ILE A N 1
ATOM 1073 C CA . ILE A 1 132 ? -3.918 -17.578 -16.594 1 98.88 132 ILE A CA 1
ATOM 1074 C C . ILE A 1 132 ? -3.684 -17.297 -15.117 1 98.88 132 ILE A C 1
ATOM 1076 O O . ILE A 1 132 ? -4.637 -17.172 -14.344 1 98.88 132 ILE A O 1
ATOM 1080 N N . GLY A 1 133 ? -2.416 -17.344 -14.711 1 98.75 133 GLY A N 1
ATOM 1081 C CA . GLY A 1 133 ? -2.027 -16.953 -13.367 1 98.75 133 GLY A CA 1
ATOM 1082 C C . GLY A 1 133 ? -1.262 -15.641 -13.32 1 98.75 133 GLY A C 1
ATOM 1083 O O . GLY A 1 133 ? -0.456 -15.359 -14.211 1 98.75 133 GLY A O 1
ATOM 1084 N N . ILE A 1 134 ? -1.569 -14.797 -12.367 1 98.56 134 ILE A N 1
ATOM 1085 C CA . ILE A 1 134 ? -0.786 -13.617 -12.031 1 98.56 134 ILE A CA 1
ATOM 1086 C C . ILE A 1 134 ? -0.46 -13.609 -10.539 1 98.56 134 ILE A C 1
ATOM 1088 O O . ILE A 1 134 ? -1.346 -13.414 -9.711 1 98.56 134 ILE A O 1
ATOM 1092 N N . THR A 1 135 ? 0.756 -13.844 -10.156 1 97.75 135 THR A N 1
ATOM 1093 C CA . THR A 1 135 ? 1.126 -13.992 -8.758 1 97.75 135 THR A CA 1
ATOM 1094 C C . THR A 1 135 ? 2.396 -13.203 -8.445 1 97.75 135 THR A C 1
ATOM 1096 O O . THR A 1 135 ? 3.301 -13.117 -9.281 1 97.75 135 THR A O 1
ATOM 1099 N N . ASN A 1 136 ? 2.396 -12.57 -7.281 1 96.19 136 ASN A N 1
ATOM 1100 C CA . ASN A 1 136 ? 3.609 -11.898 -6.82 1 96.19 136 ASN A CA 1
ATOM 1101 C C . ASN A 1 136 ? 4.668 -12.898 -6.367 1 96.19 136 ASN A C 1
ATOM 1103 O O . ASN A 1 136 ? 5.832 -12.547 -6.199 1 96.19 136 ASN A O 1
ATOM 1107 N N . GLY A 1 137 ? 4.27 -14.188 -6.145 1 95.62 137 GLY A N 1
ATOM 1108 C CA . GLY A 1 137 ? 5.172 -15.211 -5.652 1 95.62 137 GLY A CA 1
ATOM 1109 C C . GLY A 1 137 ? 5.922 -15.93 -6.762 1 95.62 137 GLY A C 1
ATOM 1110 O O . GLY A 1 137 ? 5.863 -15.523 -7.922 1 95.62 137 GLY A O 1
ATOM 1111 N N . ASN A 1 138 ? 6.715 -16.875 -6.352 1 95.88 138 ASN A N 1
ATOM 1112 C CA . ASN A 1 138 ? 7.547 -17.578 -7.316 1 95.88 138 ASN A CA 1
ATOM 1113 C C . ASN A 1 138 ? 7.281 -19.094 -7.297 1 95.88 138 ASN A C 1
ATOM 1115 O O . ASN A 1 138 ? 8.18 -19.891 -7.566 1 95.88 138 ASN A O 1
ATOM 1119 N N . VAL A 1 139 ? 6.09 -19.484 -6.949 1 97.19 139 VAL A N 1
ATOM 1120 C CA . VAL A 1 139 ? 5.715 -20.891 -6.988 1 97.19 139 VAL A CA 1
ATOM 1121 C C . VAL A 1 139 ? 5.859 -21.422 -8.406 1 97.19 139 VAL A C 1
ATOM 1123 O O . VAL A 1 139 ? 5.613 -20.703 -9.383 1 97.19 139 VAL A O 1
ATOM 1126 N N . ASP A 1 140 ? 6.328 -22.672 -8.484 1 97.44 140 ASP A N 1
ATOM 1127 C CA . ASP A 1 140 ? 6.348 -23.359 -9.766 1 97.44 140 ASP A CA 1
ATOM 1128 C C . ASP A 1 140 ? 4.969 -23.922 -10.109 1 97.44 140 ASP A C 1
ATOM 1130 O O . ASP A 1 140 ? 4.594 -25 -9.648 1 97.44 140 ASP A O 1
ATOM 1134 N N . ALA A 1 141 ? 4.324 -23.266 -10.969 1 97.56 141 ALA A N 1
ATOM 1135 C CA . ALA A 1 141 ? 2.93 -23.578 -11.273 1 97.56 141 ALA A CA 1
ATOM 1136 C C . ALA A 1 141 ? 2.801 -24.969 -11.875 1 97.56 141 ALA A C 1
ATOM 1138 O O . ALA A 1 141 ? 1.803 -25.656 -11.648 1 97.56 141 ALA A O 1
ATOM 1139 N N . GLU A 1 142 ? 3.809 -25.438 -12.641 1 96.88 142 GLU A N 1
ATOM 1140 C CA . GLU A 1 142 ? 3.777 -26.766 -13.227 1 96.88 142 GLU A CA 1
ATOM 1141 C C . GLU A 1 142 ? 3.877 -27.844 -12.148 1 96.88 142 GLU A C 1
ATOM 1143 O O . GLU A 1 142 ? 3.121 -28.812 -12.156 1 96.88 142 GLU A O 1
ATOM 1148 N N . ARG A 1 143 ? 4.68 -27.641 -11.25 1 96.44 143 ARG A N 1
ATOM 1149 C CA . ARG A 1 143 ? 4.938 -28.625 -10.211 1 96.44 143 ARG A CA 1
ATOM 1150 C C . ARG A 1 143 ? 3.729 -28.781 -9.297 1 96.44 143 ARG A C 1
ATOM 1152 O O . ARG A 1 143 ? 3.469 -29.875 -8.781 1 96.44 143 ARG A O 1
ATOM 1159 N N . VAL A 1 144 ? 3.018 -27.734 -9.148 1 97.88 144 VAL A N 1
ATOM 1160 C CA . VAL A 1 144 ? 1.926 -27.797 -8.18 1 97.88 144 VAL A CA 1
ATOM 1161 C C . VAL A 1 144 ? 0.635 -28.203 -8.891 1 97.88 144 VAL A C 1
ATOM 1163 O O . VAL A 1 144 ? -0.439 -28.203 -8.281 1 97.88 144 VAL A O 1
ATOM 1166 N N . GLY A 1 145 ? 0.723 -28.453 -10.211 1 97.31 145 GLY A N 1
ATOM 1167 C CA . GLY A 1 145 ? -0.397 -29.062 -10.914 1 97.31 145 GLY A CA 1
ATOM 1168 C C . GLY A 1 145 ? -1.21 -28.047 -11.711 1 97.31 145 GLY A C 1
ATOM 1169 O O . GLY A 1 145 ? -2.26 -28.391 -12.266 1 97.31 145 GLY A O 1
ATOM 1170 N N . LEU A 1 146 ? -0.708 -26.812 -11.797 1 97.5 146 LEU A N 1
ATOM 1171 C CA . LEU A 1 146 ? -1.502 -25.766 -12.438 1 97.5 146 LEU A CA 1
ATOM 1172 C C . LEU A 1 146 ? -1.142 -25.641 -13.914 1 97.5 146 LEU A C 1
ATOM 1174 O O . LEU A 1 146 ? -1.809 -24.922 -14.656 1 97.5 146 LEU A O 1
ATOM 1178 N N . GLY A 1 147 ? -0.138 -26.312 -14.344 1 94.69 147 GLY A N 1
ATOM 1179 C CA . GLY A 1 147 ? 0.357 -26.219 -15.711 1 94.69 147 GLY A CA 1
ATOM 1180 C C . GLY A 1 147 ? -0.654 -26.672 -16.75 1 94.69 147 GLY A C 1
ATOM 1181 O O . GLY A 1 147 ? -0.63 -26.219 -17.891 1 94.69 147 GLY A O 1
ATOM 1182 N N . GLU A 1 148 ? -1.564 -27.5 -16.375 1 92.06 148 GLU A N 1
ATOM 1183 C CA . GLU A 1 148 ? -2.514 -28.062 -17.328 1 92.06 148 GLU A CA 1
ATOM 1184 C C . GLU A 1 148 ? -3.744 -27.172 -17.484 1 92.06 148 GLU A C 1
ATOM 1186 O O . GLU A 1 148 ? -4.473 -27.281 -18.469 1 92.06 148 GLU A O 1
ATOM 1191 N N . VAL A 1 149 ? -3.914 -26.328 -16.578 1 95.94 149 VAL A N 1
ATOM 1192 C CA . VAL A 1 149 ? -5.168 -25.578 -16.609 1 95.94 149 VAL A CA 1
ATOM 1193 C C . VAL A 1 149 ? -4.895 -24.125 -17 1 95.94 149 VAL A C 1
ATOM 1195 O O . VAL A 1 149 ? -5.766 -23.469 -17.562 1 95.94 149 VAL A O 1
ATOM 1198 N N . PHE A 1 150 ? -3.756 -23.594 -16.734 1 98.38 150 PHE A N 1
ATOM 1199 C CA . PHE A 1 150 ? -3.414 -22.219 -17.078 1 98.38 150 PHE A CA 1
ATOM 1200 C C . PHE A 1 150 ? -2.666 -22.156 -18.406 1 98.38 150 PHE A C 1
ATOM 1202 O O . PHE A 1 150 ? -1.792 -22.984 -18.656 1 98.38 150 PHE A O 1
ATOM 1209 N N . GLU A 1 151 ? -3.016 -21.172 -19.219 1 98.31 151 GLU A N 1
ATOM 1210 C CA . GLU A 1 151 ? -2.24 -20.922 -20.422 1 98.31 151 GLU A CA 1
ATOM 1211 C C . GLU A 1 151 ? -0.819 -20.484 -20.094 1 98.31 151 GLU A C 1
ATOM 1213 O O . GLU A 1 151 ? 0.135 -20.875 -20.766 1 98.31 151 GLU A O 1
ATOM 1218 N N . PHE A 1 152 ? -0.647 -19.672 -19.156 1 98.31 152 PHE A N 1
ATOM 1219 C CA . PHE A 1 152 ? 0.636 -19.219 -18.625 1 98.31 152 PHE A CA 1
ATOM 1220 C C . PHE A 1 152 ? 0.466 -18.594 -17.25 1 98.31 152 PHE A C 1
ATOM 1222 O O . PHE A 1 152 ? -0.657 -18.312 -16.828 1 98.31 152 PHE A O 1
ATOM 1229 N N . VAL A 1 153 ? 1.535 -18.469 -16.547 1 98.38 153 VAL A N 1
ATOM 1230 C CA . VAL A 1 153 ? 1.578 -17.812 -15.25 1 98.38 153 VAL A CA 1
ATOM 1231 C C . VAL A 1 153 ? 2.641 -16.719 -15.266 1 98.38 153 VAL A C 1
ATOM 1233 O O . VAL A 1 153 ? 3.771 -16.938 -15.695 1 98.38 153 VAL A O 1
ATOM 1236 N N . LEU A 1 154 ? 2.232 -15.5 -14.828 1 97.94 154 LEU A N 1
ATOM 1237 C CA . LEU A 1 154 ? 3.152 -14.375 -14.781 1 97.94 154 LEU A CA 1
ATOM 1238 C C . LEU A 1 154 ? 3.678 -14.156 -13.367 1 97.94 154 LEU A C 1
ATOM 1240 O O . LEU A 1 154 ? 2.932 -14.297 -12.398 1 97.94 154 LEU A O 1
ATOM 1244 N N . HIS A 1 155 ? 4.93 -13.836 -13.273 1 96.38 155 HIS A N 1
ATOM 1245 C CA . HIS A 1 155 ? 5.652 -13.461 -12.062 1 96.38 155 HIS A CA 1
ATOM 1246 C C . HIS A 1 155 ? 6.363 -12.125 -12.234 1 96.38 155 HIS A C 1
ATOM 1248 O O . HIS A 1 155 ? 6.789 -11.781 -13.344 1 96.38 155 HIS A O 1
ATOM 1254 N N . PRO A 1 156 ? 6.438 -11.383 -11.109 1 93.62 156 PRO A N 1
ATOM 1255 C CA . PRO A 1 156 ? 7.246 -10.172 -11.219 1 93.62 156 PRO A CA 1
ATOM 1256 C C . PRO A 1 156 ? 8.742 -10.461 -11.297 1 93.62 156 PRO A C 1
ATOM 1258 O O . PRO A 1 156 ? 9.164 -11.602 -11.094 1 93.62 156 PRO A O 1
ATOM 1261 N N . GLY A 1 157 ? 9.516 -9.383 -11.664 1 88 157 GLY A N 1
ATOM 1262 C CA . GLY A 1 157 ? 10.953 -9.516 -11.789 1 88 157 GLY A CA 1
ATOM 1263 C C . GLY A 1 157 ? 11.484 -9 -13.117 1 88 157 GLY A C 1
ATOM 1264 O O . GLY A 1 157 ? 10.711 -8.758 -14.047 1 88 157 GLY A O 1
ATOM 1265 N N . SER A 1 158 ? 12.758 -8.766 -13.031 1 82.81 158 SER A N 1
ATOM 1266 C CA . SER A 1 158 ? 13.445 -8.32 -14.242 1 82.81 158 SER A CA 1
ATOM 1267 C C . SER A 1 158 ? 12.781 -7.082 -14.828 1 82.81 158 SER A C 1
ATOM 1269 O O . SER A 1 158 ? 12.484 -7.043 -16.031 1 82.81 158 SER A O 1
ATOM 1271 N N . GLY A 1 159 ? 12.359 -6.227 -13.992 1 79.44 159 GLY A N 1
ATOM 1272 C CA . GLY A 1 159 ? 11.812 -4.953 -14.43 1 79.44 159 GLY A CA 1
ATOM 1273 C C . GLY A 1 159 ? 10.297 -4.906 -14.383 1 79.44 159 GLY A C 1
ATOM 1274 O O . GLY A 1 159 ? 9.695 -3.834 -14.477 1 79.44 159 GLY A O 1
ATOM 1275 N N . VAL A 1 160 ? 9.695 -6.066 -14.305 1 88.81 160 VAL A N 1
ATOM 1276 C CA . VAL A 1 160 ? 8.25 -6.145 -14.172 1 88.81 160 VAL A CA 1
ATOM 1277 C C . VAL A 1 160 ? 7.855 -6.012 -12.703 1 88.81 160 VAL A C 1
ATOM 1279 O O . VAL A 1 160 ? 8.32 -6.777 -11.859 1 88.81 160 VAL A O 1
ATOM 1282 N N . ARG A 1 161 ? 7.043 -5.105 -12.469 1 88.5 161 ARG A N 1
ATOM 1283 C CA . ARG A 1 161 ? 6.652 -4.844 -11.094 1 88.5 161 ARG A CA 1
ATOM 1284 C C . ARG A 1 161 ? 5.551 -5.797 -10.648 1 88.5 161 ARG A C 1
ATOM 1286 O O . ARG A 1 161 ? 4.715 -6.211 -11.453 1 88.5 161 ARG A O 1
ATOM 1293 N N . MET A 1 162 ? 5.629 -6.031 -9.297 1 92.12 162 MET A N 1
ATOM 1294 C CA . MET A 1 162 ? 4.582 -6.875 -8.727 1 92.12 162 MET A CA 1
ATOM 1295 C C . MET A 1 162 ? 3.283 -6.094 -8.555 1 92.12 162 MET A C 1
ATOM 1297 O O . MET A 1 162 ? 3.287 -4.863 -8.57 1 92.12 162 MET A O 1
ATOM 1301 N N . LYS A 1 163 ? 2.158 -6.949 -8.438 1 93.25 163 LYS A N 1
ATOM 1302 C CA . LYS A 1 163 ? 0.902 -6.34 -8.016 1 93.25 163 LYS A CA 1
ATOM 1303 C C . LYS A 1 163 ? 1.075 -5.582 -6.699 1 93.25 163 LYS A C 1
ATOM 1305 O O . LYS A 1 163 ? 1.83 -6.016 -5.828 1 93.25 163 LYS A O 1
ATOM 1310 N N . PRO A 1 164 ? 0.525 -4.262 -6.629 1 86.75 164 PRO A N 1
ATOM 1311 C CA . PRO A 1 164 ? -0.629 -3.732 -7.359 1 86.75 164 PRO A CA 1
ATOM 1312 C C . PRO A 1 164 ? -0.23 -2.959 -8.609 1 86.75 164 PRO A C 1
ATOM 1314 O O . PRO A 1 164 ? -1.087 -2.377 -9.281 1 86.75 164 PRO A O 1
ATOM 1317 N N . ALA A 1 165 ? 1.028 -2.961 -8.977 1 83.56 165 ALA A N 1
ATOM 1318 C CA . ALA A 1 165 ? 1.402 -2.32 -10.234 1 83.56 165 ALA A CA 1
ATOM 1319 C C . ALA A 1 165 ? 0.717 -2.998 -11.422 1 83.56 165 ALA A C 1
ATOM 1321 O O . ALA A 1 165 ? 0.393 -4.188 -11.359 1 83.56 165 ALA A O 1
ATOM 1322 N N . LYS A 1 166 ? 0.511 -2.289 -12.477 1 91.5 166 LYS A N 1
ATOM 1323 C CA . LYS A 1 166 ? -0.331 -2.758 -13.57 1 91.5 166 LYS A CA 1
ATOM 1324 C C . LYS A 1 166 ? 0.459 -3.643 -14.531 1 91.5 166 LYS A C 1
ATOM 1326 O O . LYS A 1 166 ? -0.118 -4.281 -15.414 1 91.5 166 LYS A O 1
ATOM 1331 N N . ASP A 1 167 ? 1.78 -3.775 -14.305 1 94.19 167 ASP A N 1
ATOM 1332 C CA . ASP A 1 167 ? 2.68 -4.348 -15.305 1 94.19 167 ASP A CA 1
ATOM 1333 C C . ASP A 1 167 ? 2.205 -5.73 -15.742 1 94.19 167 ASP A C 1
ATOM 1335 O O . ASP A 1 167 ? 2.072 -5.996 -16.938 1 94.19 167 ASP A O 1
ATOM 1339 N N . MET A 1 168 ? 1.898 -6.559 -14.844 1 98.06 168 MET A N 1
ATOM 1340 C CA . MET A 1 168 ? 1.559 -7.941 -15.172 1 98.06 168 MET A CA 1
ATOM 1341 C C . MET A 1 168 ? 0.161 -8.031 -15.781 1 98.06 168 MET A C 1
ATOM 1343 O O . MET A 1 168 ? -0.098 -8.875 -16.641 1 98.06 168 MET A O 1
ATOM 1347 N N . PHE A 1 169 ? -0.743 -7.164 -15.336 1 98.31 169 PHE A N 1
ATOM 1348 C CA . PHE A 1 169 ? -2.068 -7.121 -15.945 1 98.31 169 PHE A CA 1
ATOM 1349 C C . PHE A 1 169 ? -1.984 -6.715 -17.406 1 98.31 169 PHE A C 1
ATOM 1351 O O . PHE A 1 169 ? -2.604 -7.344 -18.266 1 98.31 169 PHE A O 1
ATOM 1358 N N . SER A 1 170 ? -1.18 -5.715 -17.672 1 97.31 170 SER A N 1
ATOM 1359 C CA . SER A 1 170 ? -0.979 -5.242 -19.031 1 97.31 170 SER A CA 1
ATOM 1360 C C . SER A 1 170 ? -0.355 -6.324 -19.906 1 97.31 170 SER A C 1
ATOM 1362 O O . SER A 1 170 ? -0.803 -6.555 -21.031 1 97.31 170 SER A O 1
ATOM 1364 N N . GLU A 1 171 ? 0.653 -6.945 -19.359 1 97.62 171 GLU A N 1
ATOM 1365 C CA . GLU A 1 171 ? 1.318 -8.008 -20.109 1 97.62 171 GLU A CA 1
ATOM 1366 C C . GLU A 1 171 ? 0.357 -9.156 -20.406 1 97.62 171 GLU A C 1
ATOM 1368 O O . GLU A 1 171 ? 0.362 -9.703 -21.516 1 97.62 171 GLU A O 1
ATOM 1373 N N . ALA A 1 172 ? -0.416 -9.547 -19.438 1 98.56 172 ALA A N 1
ATOM 1374 C CA . ALA A 1 172 ? -1.386 -10.625 -19.625 1 98.56 172 ALA A CA 1
ATOM 1375 C C . ALA A 1 172 ? -2.34 -10.32 -20.766 1 98.56 172 ALA A C 1
ATOM 1377 O O . ALA A 1 172 ? -2.551 -11.164 -21.656 1 98.56 172 ALA A O 1
ATOM 1378 N N . CYS A 1 173 ? -2.852 -9.117 -20.797 1 98.5 173 CYS A N 1
ATOM 1379 C CA . CYS A 1 173 ? -3.838 -8.742 -21.797 1 98.5 173 CYS A CA 1
ATOM 1380 C C . CYS A 1 173 ? -3.197 -8.648 -23.188 1 98.5 173 CYS A C 1
ATOM 1382 O O . CYS A 1 173 ? -3.82 -8.992 -24.188 1 98.5 173 CYS A O 1
ATOM 1384 N N . GLU A 1 174 ? -1.965 -8.172 -23.203 1 98.12 174 GLU A N 1
ATOM 1385 C CA . GLU A 1 174 ? -1.222 -8.141 -24.453 1 98.12 174 GLU A CA 1
ATOM 1386 C C . GLU A 1 174 ? -1.03 -9.547 -25.016 1 98.12 174 GLU A C 1
ATOM 1388 O O . GLU A 1 174 ? -1.291 -9.789 -26.203 1 98.12 174 GLU A O 1
ATOM 1393 N N . ARG A 1 175 ? -0.619 -10.477 -24.188 1 98.06 175 ARG A N 1
ATOM 1394 C CA . ARG A 1 175 ? -0.384 -11.852 -24.609 1 98.06 175 ARG A CA 1
ATOM 1395 C C . ARG A 1 175 ? -1.683 -12.523 -25.047 1 98.06 175 ARG A C 1
ATOM 1397 O O . ARG A 1 175 ? -1.685 -13.328 -25.969 1 98.06 175 ARG A O 1
ATOM 1404 N N . LEU A 1 176 ? -2.713 -12.117 -24.391 1 98.56 176 LEU A N 1
ATOM 1405 C CA . LEU A 1 176 ? -4.012 -12.727 -24.672 1 98.56 176 LEU A CA 1
ATOM 1406 C C . LEU A 1 176 ? -4.711 -12.016 -25.812 1 98.56 176 LEU A C 1
ATOM 1408 O O . LEU A 1 176 ? -5.707 -12.516 -26.359 1 98.56 176 LEU A O 1
ATOM 1412 N N . ASN A 1 177 ? -4.176 -10.828 -26.172 1 98.44 177 ASN A N 1
ATOM 1413 C CA . ASN A 1 177 ? -4.797 -9.984 -27.188 1 98.44 177 ASN A CA 1
ATOM 1414 C C . ASN A 1 177 ? -6.234 -9.633 -26.812 1 98.44 177 ASN A C 1
ATOM 1416 O O . ASN A 1 177 ? -7.152 -9.844 -27.609 1 98.44 177 ASN A O 1
ATOM 1420 N N . ILE A 1 178 ? -6.441 -9.133 -25.672 1 98.25 178 ILE A N 1
ATOM 1421 C CA . ILE A 1 178 ? -7.738 -8.656 -25.188 1 98.25 178 ILE A CA 1
ATOM 1422 C C . ILE A 1 178 ? -7.578 -7.285 -24.547 1 98.25 178 ILE A C 1
ATOM 1424 O O . ILE A 1 178 ? -6.461 -6.863 -24.234 1 98.25 178 ILE A O 1
ATOM 1428 N N . GLY A 1 179 ? -8.703 -6.57 -24.375 1 97.56 179 GLY A N 1
ATOM 1429 C CA . GLY A 1 179 ? -8.695 -5.34 -23.609 1 97.56 179 GLY A CA 1
ATOM 1430 C C . GLY A 1 179 ? -8.609 -5.574 -22.109 1 97.56 179 GLY A C 1
ATOM 1431 O O . GLY A 1 179 ? -9.031 -6.617 -21.625 1 97.56 179 GLY A O 1
ATOM 1432 N N . LEU A 1 180 ? -8.078 -4.613 -21.391 1 97.06 180 LEU A N 1
ATOM 1433 C CA . LEU A 1 180 ? -7.961 -4.715 -19.938 1 97.06 180 LEU A CA 1
ATOM 1434 C C . LEU A 1 180 ? -9.328 -4.957 -19.297 1 97.06 180 LEU A C 1
ATOM 1436 O O . LEU A 1 180 ? -9.438 -5.711 -18.328 1 97.06 180 LEU A O 1
ATOM 1440 N N . GLU A 1 181 ? -10.352 -4.43 -19.891 1 94.5 181 GLU A N 1
ATOM 1441 C CA . GLU A 1 181 ? -11.695 -4.508 -19.328 1 94.5 181 GLU A CA 1
ATOM 1442 C C . GLU A 1 181 ? -12.289 -5.902 -19.5 1 94.5 181 GLU A C 1
ATOM 1444 O O . GLU A 1 181 ? -13.305 -6.234 -18.891 1 94.5 181 GLU A O 1
ATOM 1449 N N . GLN A 1 182 ? -11.633 -6.73 -20.234 1 97.75 182 GLN A N 1
ATOM 1450 C CA . GLN A 1 182 ? -12.133 -8.07 -20.531 1 97.75 182 GLN A CA 1
ATOM 1451 C C . GLN A 1 182 ? -11.477 -9.109 -19.625 1 97.75 182 GLN A C 1
ATOM 1453 O O . GLN A 1 182 ? -11.805 -10.297 -19.703 1 97.75 182 GLN A O 1
ATOM 1458 N N . LEU A 1 183 ? -10.523 -8.672 -18.828 1 98.31 183 LEU A N 1
ATOM 1459 C CA . LEU A 1 183 ? -9.844 -9.555 -17.891 1 98.31 183 LEU A CA 1
ATOM 1460 C C . LEU A 1 183 ? -10.477 -9.461 -16.5 1 98.31 183 LEU A C 1
ATOM 1462 O O . LEU A 1 183 ? -10.625 -8.367 -15.953 1 98.31 183 LEU A O 1
ATOM 1466 N N . LEU A 1 184 ? -10.922 -10.609 -15.953 1 98.19 184 LEU A N 1
ATOM 1467 C CA . LEU A 1 184 ? -11.383 -10.734 -14.578 1 98.19 184 LEU A CA 1
ATOM 1468 C C . LEU A 1 184 ? -10.305 -11.359 -13.695 1 98.19 184 LEU A C 1
ATOM 1470 O O . LEU A 1 184 ? -9.938 -12.516 -13.891 1 98.19 184 LEU A O 1
ATOM 1474 N N . HIS A 1 185 ? -9.828 -10.555 -12.766 1 98.5 185 HIS A N 1
ATOM 1475 C CA . HIS A 1 185 ? -8.789 -11.062 -11.875 1 98.5 185 HIS A CA 1
ATOM 1476 C C . HIS A 1 185 ? -9.383 -11.508 -10.539 1 98.5 185 HIS A C 1
ATOM 1478 O O . HIS A 1 185 ? -10.156 -10.773 -9.93 1 98.5 185 HIS A O 1
ATOM 1484 N N . VAL A 1 186 ? -9.016 -12.734 -10.133 1 98.12 186 VAL A N 1
ATOM 1485 C CA . VAL A 1 186 ? -9.477 -13.312 -8.875 1 98.12 186 VAL A CA 1
ATOM 1486 C C . VAL A 1 186 ? -8.312 -13.398 -7.891 1 98.12 186 VAL A C 1
ATOM 1488 O O . VAL A 1 186 ? -7.266 -13.977 -8.211 1 98.12 186 VAL A O 1
ATOM 1491 N N . GLY A 1 187 ? -8.445 -12.812 -6.77 1 97 187 GLY A N 1
ATOM 1492 C CA . GLY A 1 187 ? -7.406 -12.922 -5.758 1 97 187 GLY A CA 1
ATOM 1493 C C . GLY A 1 187 ? -7.898 -12.586 -4.359 1 97 187 GLY A C 1
ATOM 1494 O O . GLY A 1 187 ? -9.039 -12.164 -4.184 1 97 187 GLY A O 1
ATOM 1495 N N . ASP A 1 188 ? -7.066 -12.766 -3.393 1 92.44 188 ASP A N 1
ATOM 1496 C CA . ASP A 1 188 ? -7.477 -12.625 -1.998 1 92.44 188 ASP A CA 1
ATOM 1497 C C . ASP A 1 188 ? -6.992 -11.305 -1.411 1 92.44 188 ASP A C 1
ATOM 1499 O O . ASP A 1 188 ? -7.449 -10.883 -0.346 1 92.44 188 ASP A O 1
ATOM 1503 N N . SER A 1 189 ? -6.047 -10.672 -2.082 1 88.12 189 SER A N 1
ATOM 1504 C CA . SER A 1 189 ? -5.473 -9.445 -1.542 1 88.12 189 SER A CA 1
ATOM 1505 C C . SER A 1 189 ? -6.223 -8.219 -2.045 1 88.12 189 SER A C 1
ATOM 1507 O O . SER A 1 189 ? -6.227 -7.934 -3.246 1 88.12 189 SER A O 1
ATOM 1509 N N . MET A 1 190 ? -6.734 -7.488 -1.172 1 82.12 190 MET A N 1
ATOM 1510 C CA . MET A 1 190 ? -7.438 -6.27 -1.553 1 82.12 190 MET A CA 1
ATOM 1511 C C . MET A 1 190 ? -6.508 -5.316 -2.299 1 82.12 190 MET A C 1
ATOM 1513 O O . MET A 1 190 ? -6.91 -4.695 -3.283 1 82.12 190 MET A O 1
ATOM 1517 N N . ASN A 1 191 ? -5.367 -5.242 -1.792 1 79.88 191 ASN A N 1
ATOM 1518 C CA . ASN A 1 191 ? -4.422 -4.309 -2.393 1 79.88 191 ASN A CA 1
ATOM 1519 C C . ASN A 1 191 ? -3.838 -4.859 -3.691 1 79.88 191 ASN A C 1
ATOM 1521 O O . ASN A 1 191 ? -4 -4.258 -4.754 1 79.88 191 ASN A O 1
ATOM 1525 N N . ALA A 1 192 ? -3.287 -6.023 -3.629 1 87.81 192 ALA A N 1
ATOM 1526 C CA . ALA A 1 192 ? -2.576 -6.547 -4.789 1 87.81 192 ALA A CA 1
ATOM 1527 C C . ALA A 1 192 ? -3.551 -6.977 -5.883 1 87.81 192 ALA A C 1
ATOM 1529 O O . ALA A 1 192 ? -3.344 -6.676 -7.062 1 87.81 192 ALA A O 1
ATOM 1530 N N . ASP A 1 193 ? -4.609 -7.531 -5.473 1 93.25 193 ASP A N 1
ATOM 1531 C CA . ASP A 1 193 ? -5.461 -8.18 -6.469 1 93.25 193 ASP A CA 1
ATOM 1532 C C . ASP A 1 193 ? -6.621 -7.27 -6.867 1 93.25 193 ASP A C 1
ATOM 1534 O O . ASP A 1 193 ? -6.875 -7.062 -8.055 1 93.25 193 ASP A O 1
ATOM 1538 N N . VAL A 1 194 ? -7.32 -6.73 -5.902 1 88.31 194 VAL A N 1
ATOM 1539 C CA . VAL A 1 194 ? -8.508 -5.938 -6.219 1 88.31 194 VAL A CA 1
ATOM 1540 C C . VAL A 1 194 ? -8.086 -4.559 -6.719 1 88.31 194 VAL A C 1
ATOM 1542 O O . VAL A 1 194 ? -8.352 -4.203 -7.871 1 88.31 194 VAL A O 1
ATOM 1545 N N . ARG A 1 195 ? -7.398 -3.908 -5.914 1 80.38 195 ARG A N 1
ATOM 1546 C CA . ARG A 1 195 ? -6.961 -2.562 -6.273 1 80.38 195 ARG A CA 1
ATOM 1547 C C . ARG A 1 195 ? -6.066 -2.592 -7.512 1 80.38 195 ARG A C 1
ATOM 1549 O O . ARG A 1 195 ? -6.227 -1.769 -8.414 1 80.38 195 ARG A O 1
ATOM 1556 N N . GLY A 1 196 ? -5.094 -3.564 -7.562 1 86.94 196 GLY A N 1
ATOM 1557 C CA . GLY A 1 196 ? -4.223 -3.695 -8.719 1 86.94 196 GLY A CA 1
ATOM 1558 C C . GLY A 1 196 ? -4.977 -3.891 -10.016 1 86.94 196 GLY A C 1
ATOM 1559 O O . GLY A 1 196 ? -4.723 -3.188 -11 1 86.94 196 GLY A O 1
ATOM 1560 N N . ALA A 1 197 ? -5.906 -4.746 -9.977 1 93.81 197 ALA A N 1
ATOM 1561 C CA . ALA A 1 197 ? -6.688 -5.035 -11.18 1 93.81 197 ALA A CA 1
ATOM 1562 C C . ALA A 1 197 ? -7.543 -3.84 -11.578 1 93.81 197 ALA A C 1
ATOM 1564 O O . ALA A 1 197 ? -7.578 -3.455 -12.75 1 93.81 197 ALA A O 1
ATOM 1565 N N . ARG A 1 198 ? -8.172 -3.244 -10.625 1 86.62 198 ARG A N 1
ATOM 1566 C CA . ARG A 1 198 ? -9.086 -2.141 -10.891 1 86.62 198 ARG A CA 1
ATOM 1567 C C . ARG A 1 198 ? -8.336 -0.929 -11.438 1 86.62 198 ARG A C 1
ATOM 1569 O O . ARG A 1 198 ? -8.773 -0.306 -12.406 1 86.62 198 ARG A O 1
ATOM 1576 N N . LEU A 1 199 ? -7.242 -0.7 -10.844 1 79.56 199 LEU A N 1
ATOM 1577 C CA . LEU A 1 199 ? -6.434 0.427 -11.297 1 79.56 199 LEU A CA 1
ATOM 1578 C C . LEU A 1 199 ? -5.879 0.171 -12.695 1 79.56 199 LEU A C 1
ATOM 1580 O O . LEU A 1 199 ? -5.68 1.108 -13.469 1 79.56 199 LEU A O 1
ATOM 1584 N N . ALA A 1 200 ? -5.633 -1.081 -13.039 1 89.44 200 ALA A N 1
ATOM 1585 C CA . ALA A 1 200 ? -5.133 -1.462 -14.359 1 89.44 200 ALA A CA 1
ATOM 1586 C C . ALA A 1 200 ? -6.238 -1.388 -15.406 1 89.44 200 ALA A C 1
ATOM 1588 O O . ALA A 1 200 ? -5.965 -1.443 -16.609 1 89.44 200 ALA A O 1
ATOM 1589 N N . GLY A 1 201 ? -7.484 -1.269 -14.945 1 89.12 201 GLY A N 1
ATOM 1590 C CA . GLY A 1 201 ? -8.609 -1.234 -15.867 1 89.12 201 GLY A CA 1
ATOM 1591 C C . GLY A 1 201 ? -9.281 -2.584 -16.047 1 89.12 201 GLY A C 1
ATOM 1592 O O . GLY A 1 201 ? -10.141 -2.748 -16.906 1 89.12 201 GLY A O 1
ATOM 1593 N N . CYS A 1 202 ? -8.898 -3.529 -15.18 1 95.25 202 CYS A N 1
ATOM 1594 C CA . CYS A 1 202 ? -9.477 -4.867 -15.234 1 95.25 202 CYS A CA 1
ATOM 1595 C C . CYS A 1 202 ? -10.664 -4.988 -14.289 1 95.25 202 CYS A C 1
ATOM 1597 O O . CYS A 1 202 ? -10.945 -4.074 -13.516 1 95.25 202 CYS A O 1
ATOM 1599 N N . GLN A 1 203 ? -11.414 -6.027 -14.453 1 92.88 203 GLN A N 1
ATOM 1600 C CA . GLN A 1 203 ? -12.438 -6.418 -13.492 1 92.88 203 GLN A CA 1
ATOM 1601 C C . GLN A 1 203 ? -11.859 -7.305 -12.398 1 92.88 203 GLN A C 1
ATOM 1603 O O . GLN A 1 203 ? -10.789 -7.891 -12.57 1 92.88 203 GLN A O 1
ATOM 1608 N N . SER A 1 204 ? -12.5 -7.371 -11.227 1 94.5 204 SER A N 1
ATOM 1609 C CA . SER A 1 204 ? -11.867 -8.094 -10.125 1 94.5 204 SER A CA 1
ATOM 1610 C C . SER A 1 204 ? -12.898 -8.805 -9.266 1 94.5 204 SER A C 1
ATOM 1612 O O . SER A 1 204 ? -14.023 -8.328 -9.109 1 94.5 204 SER A O 1
ATOM 1614 N N . VAL A 1 205 ? -12.523 -9.969 -8.781 1 94.38 205 VAL A N 1
ATOM 1615 C CA . VAL A 1 205 ? -13.227 -10.734 -7.754 1 94.38 205 VAL A CA 1
ATOM 1616 C C . VAL A 1 205 ? -12.336 -10.875 -6.52 1 94.38 205 VAL A C 1
ATOM 1618 O O . VAL A 1 205 ? -11.18 -11.305 -6.629 1 94.38 205 VAL A O 1
ATOM 1621 N N . TRP A 1 206 ? -12.875 -10.539 -5.414 1 91.12 206 TRP A N 1
ATOM 1622 C CA . TRP A 1 206 ? -12.172 -10.641 -4.141 1 91.12 206 TRP A CA 1
ATOM 1623 C C . TRP A 1 206 ? -12.555 -11.922 -3.41 1 91.12 206 TRP A C 1
ATOM 1625 O O . TRP A 1 206 ? -13.719 -12.117 -3.057 1 91.12 206 TRP A O 1
ATOM 1635 N N . LEU A 1 207 ? -11.594 -12.766 -3.281 1 93 207 LEU A N 1
ATOM 1636 C CA . LEU A 1 207 ? -11.781 -13.922 -2.408 1 93 207 LEU A CA 1
ATOM 1637 C C . LEU A 1 207 ? -11.57 -13.531 -0.948 1 93 207 LEU A C 1
ATOM 1639 O O . LEU A 1 207 ? -10.453 -13.195 -0.545 1 93 207 LEU A O 1
ATOM 1643 N N . ASN A 1 208 ? -12.609 -13.617 -0.21 1 86.88 208 ASN A N 1
ATOM 1644 C CA . ASN A 1 208 ? -12.609 -13.188 1.185 1 86.88 208 ASN A CA 1
ATOM 1645 C C . ASN A 1 208 ? -13.57 -14.008 2.029 1 86.88 208 ASN A C 1
ATOM 1647 O O . ASN A 1 208 ? -14.789 -13.914 1.861 1 86.88 208 ASN A O 1
ATOM 1651 N N . PRO A 1 209 ? -12.961 -14.875 2.912 1 85.12 209 PRO A N 1
ATOM 1652 C CA . PRO A 1 209 ? -11.57 -14.93 3.352 1 85.12 209 PRO A CA 1
ATOM 1653 C C . PRO A 1 209 ? -10.656 -15.625 2.342 1 85.12 209 PRO A C 1
ATOM 1655 O O . PRO A 1 209 ? -11.141 -16.25 1.402 1 85.12 209 PRO A O 1
ATOM 1658 N N . SER A 1 210 ? -9.32 -15.352 2.59 1 86.62 210 SER A N 1
ATOM 1659 C CA . SER A 1 210 ? -8.336 -16.062 1.78 1 86.62 210 SER A CA 1
ATOM 1660 C C . SER A 1 210 ? -8.531 -17.578 1.866 1 86.62 210 SER A C 1
ATOM 1662 O O . SER A 1 210 ? -9.219 -18.062 2.766 1 86.62 210 SER A O 1
ATOM 1664 N N . PHE A 1 211 ? -7.902 -18.234 0.994 1 84.56 211 PHE A N 1
ATOM 1665 C CA . PHE A 1 211 ? -8.07 -19.672 0.878 1 84.56 211 PHE A CA 1
ATOM 1666 C C . PHE A 1 211 ? -7.75 -20.359 2.197 1 84.56 211 PHE A C 1
ATOM 1668 O O . PHE A 1 211 ? -6.66 -20.188 2.748 1 84.56 211 PHE A O 1
ATOM 1675 N N . GLY A 1 212 ? -8.656 -21.016 2.664 1 76.06 212 GLY A N 1
ATOM 1676 C CA . GLY A 1 212 ? -8.422 -21.812 3.855 1 76.06 212 GLY A CA 1
ATOM 1677 C C . GLY A 1 212 ? -8.57 -21.016 5.141 1 76.06 212 GLY A C 1
ATOM 1678 O O . GLY A 1 212 ? -8.375 -21.562 6.234 1 76.06 212 GLY A O 1
ATOM 1679 N N . ARG A 1 213 ? -8.812 -19.672 4.961 1 77.25 213 ARG A N 1
ATOM 1680 C CA . ARG A 1 213 ? -8.977 -18.859 6.156 1 77.25 213 ARG A CA 1
ATOM 1681 C C . ARG A 1 213 ? -10.453 -18.672 6.484 1 77.25 213 ARG A C 1
ATOM 1683 O O . ARG A 1 213 ? -11.32 -18.922 5.645 1 77.25 213 ARG A O 1
ATOM 1690 N N . VAL A 1 214 ? -10.695 -18.375 7.684 1 68.44 214 VAL A N 1
ATOM 1691 C CA . VAL A 1 214 ? -12.07 -18.281 8.156 1 68.44 214 VAL A CA 1
ATOM 1692 C C . VAL A 1 214 ? -12.453 -16.812 8.312 1 68.44 214 VAL A C 1
ATOM 1694 O O . VAL A 1 214 ? -13.578 -16.422 7.992 1 68.44 214 VAL A O 1
ATOM 1697 N N . ALA A 1 215 ? -11.5 -16.016 8.703 1 59.41 215 ALA A N 1
ATOM 1698 C CA . ALA A 1 215 ? -11.883 -14.641 9.016 1 59.41 215 ALA A CA 1
ATOM 1699 C C . ALA A 1 215 ? -11.773 -13.742 7.785 1 59.41 215 ALA A C 1
ATOM 1701 O O . ALA A 1 215 ? -10.742 -13.75 7.102 1 59.41 215 ALA A O 1
ATOM 1702 N N . SER A 1 216 ? -13 -13.195 7.453 1 60.94 216 SER A N 1
ATOM 1703 C CA . SER A 1 216 ? -13.047 -12.266 6.324 1 60.94 216 SER A CA 1
ATOM 1704 C C . SER A 1 216 ? -12.633 -10.859 6.75 1 60.94 216 SER A C 1
ATOM 1706 O O . SER A 1 216 ? -12.734 -10.508 7.93 1 60.94 216 SER A O 1
ATOM 1708 N N . LEU A 1 217 ? -11.891 -10.219 5.828 1 60.41 217 LEU A N 1
ATOM 1709 C CA . LEU A 1 217 ? -11.75 -8.773 6.031 1 60.41 217 LEU A CA 1
ATOM 1710 C C . LEU A 1 217 ? -13.016 -8.039 5.602 1 60.41 217 LEU A C 1
ATOM 1712 O O . LEU A 1 217 ? -13.594 -8.352 4.559 1 60.41 217 LEU A O 1
ATOM 1716 N N . PRO A 1 218 ? -13.586 -7.371 6.434 1 56.62 218 PRO A N 1
ATOM 1717 C CA . PRO A 1 218 ? -14.781 -6.656 5.996 1 56.62 218 PRO A CA 1
ATOM 1718 C C . PRO A 1 218 ? -14.508 -5.699 4.84 1 56.62 218 PRO A C 1
ATOM 1720 O O . PRO A 1 218 ? -13.508 -4.977 4.852 1 56.62 218 PRO A O 1
ATOM 1723 N N . ILE A 1 219 ? -15.195 -5.926 3.67 1 57.47 219 ILE A N 1
ATOM 1724 C CA . ILE A 1 219 ? -15.117 -4.98 2.561 1 57.47 219 ILE A CA 1
ATOM 1725 C C . ILE A 1 219 ? -15.297 -3.559 3.082 1 57.47 219 ILE A C 1
ATOM 1727 O O . ILE A 1 219 ? -14.727 -2.613 2.531 1 57.47 219 ILE A O 1
ATOM 1731 N N . ALA A 1 220 ? -16.203 -3.537 4.078 1 55.06 220 ALA A N 1
ATOM 1732 C CA . ALA A 1 220 ? -16.469 -2.26 4.738 1 55.06 220 ALA A CA 1
ATOM 1733 C C . ALA A 1 220 ? -15.172 -1.616 5.219 1 55.06 220 ALA A C 1
ATOM 1735 O O . ALA A 1 220 ? -15.07 -0.39 5.301 1 55.06 220 ALA A O 1
ATOM 1736 N N . ALA A 1 221 ? -14.18 -2.514 5.332 1 58.53 221 ALA A N 1
ATOM 1737 C CA . ALA A 1 221 ? -12.922 -1.98 5.855 1 58.53 221 ALA A CA 1
ATOM 1738 C C . ALA A 1 221 ? -12.164 -1.21 4.781 1 58.53 221 ALA A C 1
ATOM 1740 O O . ALA A 1 221 ? -11.219 -0.478 5.082 1 58.53 221 ALA A O 1
ATOM 1741 N N . LEU A 1 222 ? -12.867 -1.173 3.613 1 64.62 222 LEU A N 1
ATOM 1742 C CA . LEU A 1 222 ? -12.188 -0.523 2.498 1 64.62 222 LEU A CA 1
ATOM 1743 C C . LEU A 1 222 ? -12.961 0.706 2.033 1 64.62 222 LEU A C 1
ATOM 1745 O O . LEU A 1 222 ? -12.43 1.544 1.304 1 64.62 222 LEU A O 1
ATOM 1749 N N . LEU A 1 223 ? -14.195 0.664 2.41 1 74.44 223 LEU A N 1
ATOM 1750 C CA . LEU A 1 223 ? -15 1.795 1.964 1 74.44 223 LEU A CA 1
ATOM 1751 C C . LEU A 1 223 ? -14.938 2.938 2.971 1 74.44 223 LEU A C 1
ATOM 1753 O O . LEU A 1 223 ? -14.977 2.707 4.184 1 74.44 223 LEU A O 1
ATOM 1757 N N . PRO A 1 224 ? -14.766 4.094 2.449 1 84.88 224 PRO A N 1
ATOM 1758 C CA . PRO A 1 224 ? -14.992 5.199 3.385 1 84.88 224 PRO A CA 1
ATOM 1759 C C . PRO A 1 224 ? -16.438 5.266 3.879 1 84.88 224 PRO A C 1
ATOM 1761 O O . PRO A 1 224 ? -17.328 4.637 3.295 1 84.88 224 PRO A O 1
ATOM 1764 N N . HIS A 1 225 ? -16.672 5.809 4.98 1 87.38 225 HIS A N 1
ATOM 1765 C CA . HIS A 1 225 ? -18.031 6.102 5.383 1 87.38 225 HIS A CA 1
ATOM 1766 C C . HIS A 1 225 ? -18.719 7.047 4.395 1 87.38 225 HIS A C 1
ATOM 1768 O O . HIS A 1 225 ? -19.828 6.777 3.93 1 87.38 225 HIS A O 1
ATOM 1774 N N . MET A 1 226 ? -17.984 8.055 4.02 1 86.62 226 MET A N 1
ATOM 1775 C CA . MET A 1 226 ? -18.516 9.047 3.088 1 86.62 226 MET A CA 1
ATOM 1776 C C . MET A 1 226 ? -17.453 9.469 2.078 1 86.62 226 MET A C 1
ATOM 1778 O O . MET A 1 226 ? -16.25 9.414 2.367 1 86.62 226 MET A O 1
ATOM 1782 N N . GLU A 1 227 ? -17.891 9.812 0.927 1 88 227 GLU A N 1
ATOM 1783 C CA . GLU A 1 227 ? -17.078 10.469 -0.1 1 88 227 GLU A CA 1
ATOM 1784 C C . GLU A 1 227 ? -17.609 11.867 -0.408 1 88 227 GLU A C 1
ATOM 1786 O O . GLU A 1 227 ? -18.812 12.047 -0.621 1 88 227 GLU A O 1
ATOM 1791 N N . ILE A 1 228 ? -16.734 12.797 -0.303 1 89.88 228 ILE A N 1
ATOM 1792 C CA . ILE A 1 228 ? -17.141 14.164 -0.566 1 89.88 228 ILE A CA 1
ATOM 1793 C C . ILE A 1 228 ? -16.266 14.773 -1.652 1 89.88 228 ILE A C 1
ATOM 1795 O O . ILE A 1 228 ? -15.086 14.422 -1.775 1 89.88 228 ILE A O 1
ATOM 1799 N N . ALA A 1 229 ? -16.781 15.773 -2.393 1 88.19 229 ALA A N 1
ATOM 1800 C CA . ALA A 1 229 ? -16.047 16.422 -3.467 1 88.19 229 ALA A CA 1
ATOM 1801 C C . ALA A 1 229 ? -15.375 17.703 -2.973 1 88.19 229 ALA A C 1
ATOM 1803 O O . ALA A 1 229 ? -14.406 18.172 -3.578 1 88.19 229 ALA A O 1
ATOM 1804 N N . THR A 1 230 ? -15.977 18.219 -1.922 1 91.19 230 THR A N 1
ATOM 1805 C CA . THR A 1 230 ? -15.438 19.438 -1.324 1 91.19 230 THR A CA 1
ATOM 1806 C C . THR A 1 230 ? -15.57 19.406 0.195 1 91.19 230 THR A C 1
ATOM 1808 O O . THR A 1 230 ? -16.484 18.766 0.728 1 91.19 230 THR A O 1
ATOM 1811 N N . LEU A 1 231 ? -14.68 20.109 0.863 1 94.56 231 LEU A N 1
ATOM 1812 C CA . LEU A 1 231 ? -14.656 20.109 2.322 1 94.56 231 LEU A CA 1
ATOM 1813 C C . LEU A 1 231 ? -15.945 20.703 2.885 1 94.56 231 LEU A C 1
ATOM 1815 O O . LEU A 1 231 ? -16.391 20.328 3.971 1 94.56 231 LEU A O 1
ATOM 1819 N N . ASP A 1 232 ? -16.562 21.547 2.137 1 92.5 232 ASP A N 1
ATOM 1820 C CA . ASP A 1 232 ? -17.781 22.219 2.598 1 92.5 232 ASP A CA 1
ATOM 1821 C C . ASP A 1 232 ? -18.891 21.203 2.881 1 92.5 232 ASP A C 1
ATOM 1823 O O . ASP A 1 232 ? -19.75 21.453 3.73 1 92.5 232 ASP A O 1
ATOM 1827 N N . SER A 1 233 ? -18.859 20.094 2.213 1 91 233 SER A N 1
ATOM 1828 C CA . SER A 1 233 ? -19.875 19.062 2.391 1 91 233 SER A CA 1
ATOM 1829 C C . SER A 1 233 ? -19.875 18.531 3.822 1 91 233 SER A C 1
ATOM 1831 O O . SER A 1 233 ? -20.875 17.969 4.277 1 91 233 SER A O 1
ATOM 1833 N N . LEU A 1 234 ? -18.781 18.672 4.547 1 94.06 234 LEU A N 1
ATOM 1834 C CA . LEU A 1 234 ? -18.672 18.188 5.926 1 94.06 234 LEU A CA 1
ATOM 1835 C C . LEU A 1 234 ? -19.656 18.922 6.824 1 94.06 234 LEU A C 1
ATOM 1837 O O . LEU A 1 234 ? -20.219 18.344 7.762 1 94.06 234 LEU A O 1
ATOM 1841 N N . LEU A 1 235 ? -19.875 20.234 6.52 1 92.88 235 LEU A N 1
ATOM 1842 C CA . LEU A 1 235 ? -20.797 21.016 7.324 1 92.88 235 LEU A CA 1
ATOM 1843 C C . LEU A 1 235 ? -22.234 20.5 7.188 1 92.88 235 LEU A C 1
ATOM 1845 O O . LEU A 1 235 ? -22.953 20.391 8.18 1 92.88 235 LEU A O 1
ATOM 1849 N N . GLU A 1 236 ? -22.547 20.172 5.977 1 87.62 236 GLU A N 1
ATOM 1850 C CA . GLU A 1 236 ? -23.875 19.625 5.715 1 87.62 236 GLU A CA 1
ATOM 1851 C C . GLU A 1 236 ? -24.047 18.25 6.348 1 87.62 236 GLU A C 1
ATOM 1853 O O . GLU A 1 236 ? -25.125 17.922 6.855 1 87.62 236 GLU A O 1
ATOM 1858 N N . MET A 1 237 ? -23 17.531 6.367 1 86.06 237 MET A N 1
ATOM 1859 C CA . MET A 1 237 ? -23.016 16.125 6.797 1 86.06 237 MET A CA 1
ATOM 1860 C C . MET A 1 237 ? -23.016 16.031 8.32 1 86.06 237 MET A C 1
ATOM 1862 O O . MET A 1 237 ? -23.672 15.148 8.883 1 86.06 237 MET A O 1
ATOM 1866 N N . LEU A 1 238 ? -22.281 16.906 8.945 1 90.25 238 LEU A N 1
ATOM 1867 C CA . LEU A 1 238 ? -21.953 16.656 10.344 1 90.25 238 LEU A CA 1
ATOM 1868 C C . LEU A 1 238 ? -22.641 17.656 11.258 1 90.25 238 LEU A C 1
ATOM 1870 O O . LEU A 1 238 ? -22.766 17.438 12.461 1 90.25 238 LEU A O 1
ATOM 1874 N N . LEU A 1 239 ? -23.016 18.797 10.688 1 87.69 239 LEU A N 1
ATOM 1875 C CA . LEU A 1 239 ? -23.578 19.828 11.547 1 87.69 239 LEU A CA 1
ATOM 1876 C C . LEU A 1 239 ? -25.109 19.875 11.414 1 87.69 239 LEU A C 1
ATOM 1878 O O . LEU A 1 239 ? -25.656 19.516 10.367 1 87.69 239 LEU A O 1
ATOM 1882 N N . PRO A 1 240 ? -25.828 20.281 12.523 1 77.38 240 PRO A N 1
ATOM 1883 C CA . PRO A 1 240 ? -27.266 20.469 12.445 1 77.38 240 PRO A CA 1
ATOM 1884 C C . PRO A 1 240 ? -27.656 21.656 11.57 1 77.38 240 PRO A C 1
ATOM 1886 O O . PRO A 1 240 ? -26.891 22.609 11.438 1 77.38 240 PRO A O 1
ATOM 1889 N N . MET B 1 1 ? -21.656 14.227 -2.963 1 80 1 MET B N 1
ATOM 1890 C CA . MET B 1 1 ? -21.438 13.492 -1.721 1 80 1 MET B CA 1
ATOM 1891 C C . MET B 1 1 ? -22.047 12.102 -1.786 1 80 1 MET B C 1
ATOM 1893 O O . MET B 1 1 ? -23.156 11.93 -2.285 1 80 1 MET B O 1
ATOM 1897 N N . ARG B 1 2 ? -21.328 11.078 -1.453 1 80.44 2 ARG B N 1
ATOM 1898 C CA . ARG B 1 2 ? -21.781 9.688 -1.44 1 80.44 2 ARG B CA 1
ATOM 1899 C C . ARG B 1 2 ? -21.609 9.07 -0.056 1 80.44 2 ARG B C 1
ATOM 1901 O O . ARG B 1 2 ? -20.562 9.227 0.578 1 80.44 2 ARG B O 1
ATOM 1908 N N . CYS B 1 3 ? -22.734 8.477 0.433 1 79.38 3 CYS B N 1
ATOM 1909 C CA . CYS B 1 3 ? -22.703 7.797 1.722 1 79.38 3 CYS B CA 1
ATOM 1910 C C . CYS B 1 3 ? -22.625 6.285 1.535 1 79.38 3 CYS B C 1
ATOM 1912 O O . CYS B 1 3 ? -23.531 5.68 0.968 1 79.38 3 CYS B O 1
ATOM 1914 N N . TYR B 1 4 ? -21.547 5.738 1.941 1 74.31 4 TYR B N 1
ATOM 1915 C CA . TYR B 1 4 ? -21.391 4.293 1.837 1 74.31 4 TYR B CA 1
ATOM 1916 C C . TYR B 1 4 ? -21.766 3.609 3.145 1 74.31 4 TYR B C 1
ATOM 1918 O O . TYR B 1 4 ? -22.359 2.525 3.139 1 74.31 4 TYR B O 1
ATOM 1926 N N . LEU B 1 5 ? -21.328 4.145 4.219 1 78 5 LEU B N 1
ATOM 1927 C CA . LEU B 1 5 ? -21.641 3.773 5.594 1 78 5 LEU B CA 1
ATOM 1928 C C . LEU B 1 5 ? -21.984 5.004 6.426 1 78 5 LEU B C 1
ATOM 1930 O O . LEU B 1 5 ? -21.266 6 6.395 1 78 5 LEU B O 1
ATOM 1934 N N . ARG B 1 6 ? -23 4.996 7.156 1 82.44 6 ARG B N 1
ATOM 1935 C CA . ARG B 1 6 ? -23.406 6.16 7.941 1 82.44 6 ARG B CA 1
ATOM 1936 C C . ARG B 1 6 ? -22.469 6.375 9.125 1 82.44 6 ARG B C 1
ATOM 1938 O O . ARG B 1 6 ? -22.328 5.5 9.977 1 82.44 6 ARG B O 1
ATOM 1945 N N . PRO B 1 7 ? -21.828 7.52 9.172 1 89.44 7 PRO B N 1
ATOM 1946 C CA . PRO B 1 7 ? -21.016 7.812 10.359 1 89.44 7 PRO B CA 1
ATOM 1947 C C . PRO B 1 7 ? -21.859 7.895 11.633 1 89.44 7 PRO B C 1
ATOM 1949 O O . PRO B 1 7 ? -23.016 8.32 11.594 1 89.44 7 PRO B O 1
ATOM 1952 N N . GLN B 1 8 ? -21.203 7.387 12.664 1 89.81 8 GLN B N 1
ATOM 1953 C CA . GLN B 1 8 ? -21.969 7.383 13.914 1 89.81 8 GLN B CA 1
ATOM 1954 C C . GLN B 1 8 ? -21.062 7.715 15.102 1 89.81 8 GLN B C 1
ATOM 1956 O O . GLN B 1 8 ? -19.859 7.418 15.078 1 89.81 8 GLN B O 1
ATOM 1961 N N . ASN B 1 9 ? -21.625 8.445 16.125 1 94.88 9 ASN B N 1
ATOM 1962 C CA . ASN B 1 9 ? -21.016 8.68 17.422 1 94.88 9 ASN B CA 1
ATOM 1963 C C . ASN B 1 9 ? -19.641 9.305 17.297 1 94.88 9 ASN B C 1
ATOM 1965 O O . ASN B 1 9 ? -18.672 8.805 17.891 1 94.88 9 ASN B O 1
ATOM 1969 N N . ILE B 1 10 ? -19.547 10.344 16.469 1 96.19 10 ILE B N 1
ATOM 1970 C CA . ILE B 1 10 ? -18.297 11.047 16.25 1 96.19 10 ILE B CA 1
ATOM 1971 C C . ILE B 1 10 ? -18.016 12 17.406 1 96.19 10 ILE B C 1
ATOM 1973 O O . ILE B 1 10 ? -18.859 12.836 17.75 1 96.19 10 ILE B O 1
ATOM 1977 N N . ARG B 1 11 ? -16.828 11.852 17.953 1 97.75 11 ARG B N 1
ATOM 1978 C CA . ARG B 1 11 ? -16.422 12.75 19.031 1 97.75 11 ARG B CA 1
ATOM 1979 C C . ARG B 1 11 ? -15.297 13.68 18.562 1 97.75 11 ARG B C 1
ATOM 1981 O O . ARG B 1 11 ? -15.148 14.789 19.094 1 97.75 11 ARG B O 1
ATOM 1988 N N . ALA B 1 12 ? -14.531 13.234 17.656 1 98.62 12 ALA B N 1
ATOM 1989 C CA . ALA B 1 12 ? -13.43 14.016 17.109 1 98.62 12 ALA B CA 1
ATOM 1990 C C . ALA B 1 12 ? -13.273 13.766 15.609 1 98.62 12 ALA B C 1
ATOM 1992 O O . ALA B 1 12 ? -13.648 12.711 15.102 1 98.62 12 ALA B O 1
ATOM 1993 N N . ILE B 1 13 ? -12.773 14.789 14.93 1 98.56 13 ILE B N 1
ATOM 1994 C CA . ILE B 1 13 ? -12.438 14.703 13.516 1 98.56 13 ILE B CA 1
ATOM 1995 C C . ILE B 1 13 ? -10.945 14.953 13.32 1 98.56 13 ILE B C 1
ATOM 1997 O O . ILE B 1 13 ? -10.398 15.922 13.859 1 98.56 13 ILE B O 1
ATOM 2001 N N . SER B 1 14 ? -10.289 14.008 12.703 1 98.88 14 SER B N 1
ATOM 2002 C CA . SER B 1 14 ? -8.914 14.242 12.281 1 98.88 14 SER B CA 1
ATOM 2003 C C . SER B 1 14 ? -8.836 14.492 10.781 1 98.88 14 SER B C 1
ATOM 2005 O O . SER B 1 14 ? -9.602 13.914 10.008 1 98.88 14 SER B O 1
ATOM 2007 N N . PHE B 1 15 ? -7.879 15.367 10.375 1 98.75 15 PHE B N 1
ATOM 2008 C CA . PHE B 1 15 ? -7.688 15.734 8.977 1 98.75 15 PHE B CA 1
ATOM 2009 C C . PHE B 1 15 ? -6.273 15.406 8.516 1 98.75 15 PHE B C 1
ATOM 2011 O O . PHE B 1 15 ? -5.301 15.68 9.227 1 98.75 15 PHE B O 1
ATOM 2018 N N . ASP B 1 16 ? -6.207 14.727 7.383 1 98.5 16 ASP B N 1
ATOM 2019 C CA . ASP B 1 16 ? -4.977 14.883 6.617 1 98.5 16 ASP B CA 1
ATOM 2020 C C . ASP B 1 16 ? -4.746 16.344 6.234 1 98.5 16 ASP B C 1
ATOM 2022 O O . ASP B 1 16 ? -5.688 17.141 6.215 1 98.5 16 ASP B O 1
ATOM 2026 N N . LEU B 1 17 ? -3.449 16.672 5.918 1 98.38 17 LEU B N 1
ATOM 2027 C CA . LEU B 1 17 ? -3.176 18.062 5.602 1 98.38 17 LEU B CA 1
ATOM 2028 C C . LEU B 1 17 ? -2.865 18.234 4.117 1 98.38 17 LEU B C 1
ATOM 2030 O O . LEU B 1 17 ? -3.648 18.844 3.381 1 98.38 17 LEU B O 1
ATOM 2034 N N . ASP B 1 18 ? -1.842 17.594 3.598 1 96.88 18 ASP B N 1
ATOM 2035 C CA . ASP B 1 18 ? -1.388 17.734 2.217 1 96.88 18 ASP B CA 1
ATOM 2036 C C . ASP B 1 18 ? -2.43 17.203 1.237 1 96.88 18 ASP B C 1
ATOM 2038 O O . ASP B 1 18 ? -2.814 16.031 1.309 1 96.88 18 ASP B O 1
ATOM 2042 N N . ASP B 1 19 ? -2.926 18.125 0.39 1 95.44 19 ASP B N 1
ATOM 2043 C CA . ASP B 1 19 ? -3.869 17.828 -0.683 1 95.44 19 ASP B CA 1
ATOM 2044 C C . ASP B 1 19 ? -5.262 17.531 -0.126 1 95.44 19 ASP B C 1
ATOM 2046 O O . ASP B 1 19 ? -6.164 17.141 -0.867 1 95.44 19 ASP B O 1
ATOM 2050 N N . THR B 1 20 ? -5.406 17.75 1.186 1 97.56 20 THR B N 1
ATOM 2051 C CA . THR B 1 20 ? -6.719 17.672 1.819 1 97.56 20 THR B CA 1
ATOM 2052 C C . THR B 1 20 ? -7.207 19.062 2.221 1 97.56 20 THR B C 1
ATOM 2054 O O . THR B 1 20 ? -8.32 19.469 1.868 1 97.56 20 THR B O 1
ATOM 2057 N N . LEU B 1 21 ? -6.309 19.844 2.83 1 98 21 LEU B N 1
ATOM 2058 C CA . LEU B 1 21 ? -6.723 21.156 3.314 1 98 21 LEU B CA 1
ATOM 2059 C C . LEU B 1 21 ? -6.207 22.25 2.396 1 98 21 LEU B C 1
ATOM 2061 O O . LEU B 1 21 ? -6.668 23.391 2.473 1 98 21 LEU B O 1
ATOM 2065 N N . TYR B 1 22 ? -5.254 21.938 1.559 1 96.75 22 TYR B N 1
ATOM 2066 C CA . TYR B 1 22 ? -4.672 22.844 0.586 1 96.75 22 TYR B CA 1
ATOM 2067 C C . TYR B 1 22 ? -4.039 22.094 -0.574 1 96.75 22 TYR B C 1
ATOM 2069 O O . TYR B 1 22 ? -3.814 20.875 -0.482 1 96.75 22 TYR B O 1
ATOM 2077 N N . ASP B 1 23 ? -3.82 22.812 -1.693 1 94.62 23 ASP B N 1
ATOM 2078 C CA . ASP B 1 23 ? -3.047 22.281 -2.811 1 94.62 23 ASP B CA 1
ATOM 2079 C C . ASP B 1 23 ? -1.557 22.234 -2.48 1 94.62 23 ASP B C 1
ATOM 2081 O O . ASP B 1 23 ? -0.894 23.281 -2.467 1 94.62 23 ASP B O 1
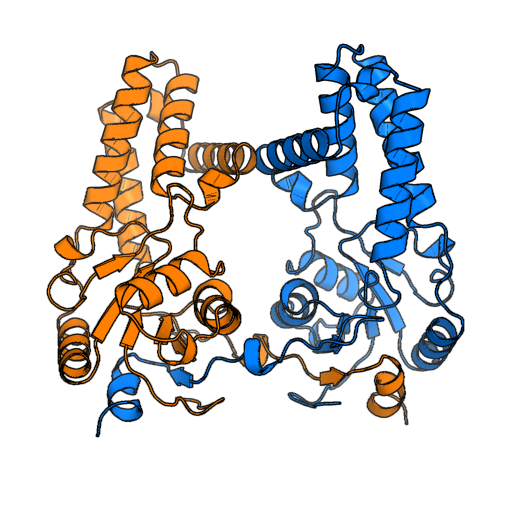ATOM 2085 N N . ASN B 1 24 ? -1.059 21.016 -2.285 1 95.25 24 ASN B N 1
ATOM 2086 C 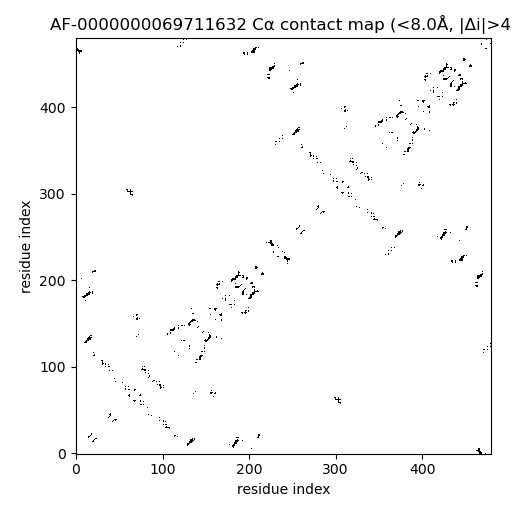CA . ASN B 1 24 ? 0.281 20.828 -1.739 1 95.25 24 ASN B CA 1
ATOM 2087 C C . ASN B 1 24 ? 1.352 20.984 -2.816 1 95.25 24 ASN B C 1
ATOM 2089 O O . ASN B 1 24 ? 2.473 21.406 -2.525 1 95.25 24 ASN B O 1
ATOM 2093 N N . GLU B 1 25 ? 1.115 20.734 -4.023 1 91.56 25 GLU B N 1
ATOM 2094 C CA . GLU B 1 25 ? 2.098 20.547 -5.09 1 91.56 25 GLU B CA 1
ATOM 2095 C C . GLU B 1 25 ? 2.934 21.812 -5.293 1 91.56 25 GLU B C 1
ATOM 2097 O O . GLU B 1 25 ? 4.164 21.75 -5.277 1 91.56 25 GLU B O 1
ATOM 2102 N N . PRO B 1 26 ? 2.275 23.031 -5.449 1 93.69 26 PRO B N 1
ATOM 2103 C CA . PRO B 1 26 ? 3.096 24.219 -5.656 1 93.69 26 PRO B CA 1
ATOM 2104 C C . PRO B 1 26 ? 4.031 24.516 -4.488 1 93.69 26 PRO B C 1
ATOM 2106 O O . PRO B 1 26 ? 5.137 25.016 -4.688 1 93.69 26 PRO B O 1
ATOM 2109 N N . HIS B 1 27 ? 3.648 24.219 -3.297 1 95.38 27 HIS B N 1
ATOM 2110 C CA . HIS B 1 27 ? 4.469 24.484 -2.119 1 95.38 27 HIS B CA 1
ATOM 2111 C C . HIS B 1 27 ? 5.664 23.547 -2.055 1 95.38 27 HIS B C 1
ATOM 2113 O O . HIS B 1 27 ? 6.77 23.953 -1.691 1 95.38 27 HIS B O 1
ATOM 2119 N N . ILE B 1 28 ? 5.445 22.266 -2.445 1 95.12 28 ILE B N 1
ATOM 2120 C CA . ILE B 1 28 ? 6.535 21.297 -2.459 1 95.12 28 ILE B CA 1
ATOM 2121 C C . ILE B 1 28 ? 7.523 21.641 -3.566 1 95.12 28 ILE B C 1
ATOM 2123 O O . ILE B 1 28 ? 8.742 21.594 -3.355 1 95.12 28 ILE B O 1
ATOM 2127 N N . ILE B 1 29 ? 7.039 22.016 -4.703 1 92.69 29 ILE B N 1
ATOM 2128 C CA . ILE B 1 29 ? 7.891 22.406 -5.82 1 92.69 29 ILE B CA 1
ATOM 2129 C C . ILE B 1 29 ? 8.773 23.594 -5.41 1 92.69 29 ILE B C 1
ATOM 2131 O O . ILE B 1 29 ? 9.984 23.578 -5.621 1 92.69 29 ILE B O 1
ATOM 2135 N N . ASN B 1 30 ? 8.141 24.562 -4.797 1 96.31 30 ASN B N 1
ATOM 2136 C CA . ASN B 1 30 ? 8.883 25.734 -4.355 1 96.31 30 ASN B CA 1
ATOM 2137 C C . ASN B 1 30 ? 9.922 25.375 -3.297 1 96.31 30 ASN B C 1
ATOM 2139 O O . ASN B 1 30 ? 11.055 25.859 -3.34 1 96.31 30 ASN B O 1
ATOM 2143 N N . ALA B 1 31 ? 9.547 24.578 -2.346 1 97.56 31 ALA B N 1
ATOM 2144 C CA . ALA B 1 31 ? 10.461 24.188 -1.273 1 97.56 31 ALA B CA 1
ATOM 2145 C C . ALA B 1 31 ? 11.672 23.438 -1.827 1 97.56 31 ALA B C 1
ATOM 2147 O O . ALA B 1 31 ? 12.805 23.672 -1.395 1 97.56 31 ALA B O 1
ATOM 2148 N N . GLU B 1 32 ? 11.43 22.547 -2.801 1 95.69 32 GLU B N 1
ATOM 2149 C CA . GLU B 1 32 ? 12.508 21.797 -3.432 1 95.69 32 GLU B CA 1
ATOM 2150 C C . GLU B 1 32 ? 13.43 22.719 -4.219 1 95.69 32 GLU B C 1
ATOM 2152 O O . GLU B 1 32 ? 14.656 22.562 -4.191 1 95.69 32 GLU B O 1
ATOM 2157 N N . ALA B 1 33 ? 12.844 23.688 -4.906 1 95.5 33 ALA B N 1
ATOM 2158 C CA . ALA B 1 33 ? 13.625 24.641 -5.68 1 95.5 33 ALA B CA 1
ATOM 2159 C C . ALA B 1 33 ? 14.508 25.5 -4.77 1 95.5 33 ALA B C 1
ATOM 2161 O O . ALA B 1 33 ? 15.68 25.719 -5.062 1 95.5 33 ALA B O 1
ATOM 2162 N N . GLU B 1 34 ? 13.922 25.953 -3.688 1 97.62 34 GLU B N 1
ATOM 2163 C CA . GLU B 1 34 ? 14.672 26.766 -2.734 1 97.62 34 GLU B CA 1
ATOM 2164 C C . GLU B 1 34 ? 15.789 25.969 -2.076 1 97.62 34 GLU B C 1
ATOM 2166 O O . GLU B 1 34 ? 16.875 26.5 -1.821 1 97.62 34 GLU B O 1
ATOM 2171 N N . LEU B 1 35 ? 15.516 24.703 -1.804 1 97.75 35 LEU B N 1
ATOM 2172 C CA . LEU B 1 35 ? 16.547 23.812 -1.25 1 97.75 35 LEU B CA 1
ATOM 2173 C C . LEU B 1 35 ? 17.703 23.672 -2.219 1 97.75 35 LEU B C 1
ATOM 2175 O O . LEU B 1 35 ? 18.875 23.75 -1.814 1 97.75 35 LEU B O 1
ATOM 2179 N N . MET B 1 36 ? 17.391 23.469 -3.453 1 97.06 36 MET B N 1
ATOM 2180 C CA . MET B 1 36 ? 18.438 23.312 -4.461 1 97.06 36 MET B CA 1
ATOM 2181 C C . MET B 1 36 ? 19.266 24.578 -4.578 1 97.06 36 MET B C 1
ATOM 2183 O O . MET B 1 36 ? 20.5 24.516 -4.676 1 97.06 36 MET B O 1
ATOM 2187 N N . GLN B 1 37 ? 18.625 25.703 -4.59 1 97.12 37 GLN B N 1
ATOM 2188 C CA . GLN B 1 37 ? 19.328 26.984 -4.652 1 97.12 37 GLN B CA 1
ATOM 2189 C C . GLN B 1 37 ? 20.25 27.172 -3.447 1 97.12 37 GLN B C 1
ATOM 2191 O O . GLN B 1 37 ? 21.391 27.594 -3.592 1 97.12 37 GLN B O 1
ATOM 2196 N N . PHE B 1 38 ? 19.734 26.875 -2.295 1 98.25 38 PHE B N 1
ATOM 2197 C CA . PHE B 1 38 ? 20.516 26.953 -1.074 1 98.25 38 PHE B CA 1
ATOM 2198 C C . PHE B 1 38 ? 21.781 26.094 -1.188 1 98.25 38 P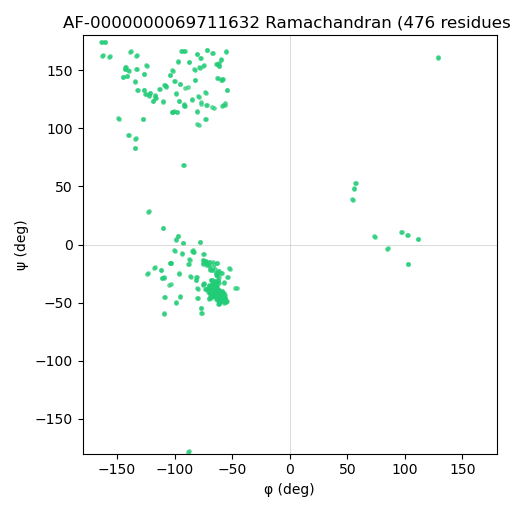HE B C 1
ATOM 2200 O O . PHE B 1 38 ? 22.875 26.547 -0.883 1 98.25 38 PHE B O 1
ATOM 2207 N N . LEU B 1 39 ? 21.562 24.797 -1.634 1 97.94 39 LEU B N 1
ATOM 2208 C CA . LEU B 1 39 ? 22.672 23.859 -1.746 1 97.94 39 LEU B CA 1
ATOM 2209 C C . LEU B 1 39 ? 23.703 24.359 -2.742 1 97.94 39 LEU B C 1
ATOM 2211 O O . LEU B 1 39 ? 24.906 24.297 -2.473 1 97.94 39 LEU B O 1
ATOM 2215 N N . HIS B 1 40 ? 23.25 24.891 -3.822 1 97.19 40 HIS B N 1
ATOM 2216 C CA . HIS B 1 40 ? 24.172 25.391 -4.852 1 97.19 40 HIS B CA 1
ATOM 2217 C C . HIS B 1 40 ? 25 26.562 -4.34 1 97.19 40 HIS B C 1
ATOM 2219 O O . HIS B 1 40 ? 26.156 26.703 -4.711 1 97.19 40 HIS B O 1
ATOM 2225 N N . GLN B 1 41 ? 24.422 27.359 -3.529 1 97.75 41 GLN B N 1
ATOM 2226 C CA . GLN B 1 41 ? 25.094 28.547 -3.014 1 97.75 41 GLN B CA 1
ATOM 2227 C C . GLN B 1 41 ? 26.047 28.188 -1.873 1 97.75 41 GLN B C 1
ATOM 2229 O O . GLN B 1 41 ? 27.203 28.625 -1.862 1 97.75 41 GLN B O 1
ATOM 2234 N N . ALA B 1 42 ? 25.578 27.391 -0.99 1 98.06 42 ALA B N 1
ATOM 2235 C CA . ALA B 1 42 ? 26.344 27.094 0.222 1 98.06 42 ALA B CA 1
ATOM 2236 C C . ALA B 1 42 ? 27.328 25.953 -0.002 1 98.06 42 ALA B C 1
ATOM 2238 O O . ALA B 1 42 ? 28.375 25.875 0.647 1 98.06 42 ALA B O 1
ATOM 2239 N N . PHE B 1 43 ? 26.969 25.078 -0.936 1 98.06 43 PHE B N 1
ATOM 2240 C CA . PHE B 1 43 ? 27.75 23.891 -1.262 1 98.06 43 PHE B CA 1
ATOM 2241 C C . PHE B 1 43 ? 27.891 23.734 -2.771 1 98.06 43 PHE B C 1
ATOM 2243 O O . PHE B 1 43 ? 27.281 22.828 -3.361 1 98.06 43 PHE B O 1
ATOM 2250 N N . PRO B 1 44 ? 28.812 24.406 -3.359 1 97.5 44 PRO B N 1
ATOM 2251 C CA . PRO B 1 44 ? 28.844 24.578 -4.812 1 97.5 44 PRO B CA 1
ATOM 2252 C C . PRO B 1 44 ? 29.094 23.266 -5.551 1 97.5 44 PRO B C 1
ATOM 2254 O O . PRO B 1 44 ? 28.719 23.125 -6.715 1 97.5 44 PRO B O 1
ATOM 2257 N N . LEU B 1 45 ? 29.609 22.281 -4.938 1 97.19 45 LEU B N 1
ATOM 2258 C CA . LEU B 1 45 ? 29.875 21.016 -5.605 1 97.19 45 LEU B CA 1
ATOM 2259 C C . LEU B 1 45 ? 28.562 20.297 -5.938 1 97.19 45 LEU B C 1
ATOM 2261 O O . LEU B 1 45 ? 28.547 19.391 -6.762 1 97.19 45 LEU B O 1
ATOM 2265 N N . THR B 1 46 ? 27.453 20.734 -5.336 1 97.56 46 THR B N 1
ATOM 2266 C CA . THR B 1 46 ? 26.172 20.094 -5.582 1 97.56 46 THR B CA 1
ATOM 2267 C C . THR B 1 46 ? 25.656 20.453 -6.977 1 97.56 46 THR B C 1
ATOM 2269 O O . THR B 1 46 ? 24.734 19.812 -7.48 1 97.56 46 THR B O 1
ATOM 2272 N N . GLN B 1 47 ? 26.25 21.469 -7.605 1 95.44 47 GLN B N 1
ATOM 2273 C CA . GLN B 1 47 ? 25.844 21.859 -8.945 1 95.44 47 GLN B CA 1
ATOM 2274 C C . GLN B 1 47 ? 26.094 20.734 -9.953 1 95.44 47 GLN B C 1
ATOM 2276 O O . GLN B 1 47 ? 25.516 20.734 -11.039 1 95.44 47 GLN B O 1
ATOM 2281 N N . ALA B 1 48 ? 26.891 19.828 -9.516 1 94.5 48 ALA B N 1
ATOM 2282 C CA . ALA B 1 48 ? 27.203 18.688 -10.383 1 94.5 48 ALA B CA 1
ATOM 2283 C C . ALA B 1 48 ? 26.031 17.719 -10.43 1 94.5 48 ALA B C 1
ATOM 2285 O O . ALA B 1 48 ? 25.953 16.859 -11.328 1 94.5 48 ALA B O 1
ATOM 2286 N N . TRP B 1 49 ? 25.125 17.859 -9.484 1 94 49 TRP B N 1
ATOM 2287 C CA . TRP B 1 49 ? 24 16.922 -9.391 1 94 49 TRP B CA 1
ATOM 2288 C C . TRP B 1 49 ? 22.703 17.594 -9.836 1 94 49 TRP B C 1
ATOM 2290 O O . TRP B 1 49 ? 22.438 18.75 -9.492 1 94 49 TRP B O 1
ATOM 2300 N N . GLN B 1 50 ? 21.953 16.891 -10.609 1 88.38 50 GLN B N 1
ATOM 2301 C CA . GLN B 1 50 ? 20.578 17.25 -10.93 1 88.38 50 GLN B CA 1
ATOM 2302 C C . GLN B 1 50 ? 19.594 16.625 -9.953 1 88.38 50 GLN B C 1
ATOM 2304 O O . GLN B 1 50 ? 19.953 15.711 -9.211 1 88.38 50 GLN B O 1
ATOM 2309 N N . PRO B 1 51 ? 18.344 17.062 -9.938 1 89.06 51 PRO B N 1
ATOM 2310 C CA . PRO B 1 51 ? 17.328 16.531 -9.016 1 89.06 51 PRO B CA 1
ATOM 2311 C C . PRO B 1 51 ? 17.203 15.008 -9.117 1 89.06 51 PRO B C 1
ATOM 2313 O O . PRO B 1 51 ? 16.922 14.344 -8.117 1 89.06 51 PRO B O 1
ATOM 2316 N N . GLN B 1 52 ? 17.484 14.539 -10.18 1 85.19 52 GLN B N 1
ATOM 2317 C CA . GLN B 1 52 ? 17.328 13.102 -10.398 1 85.19 52 GLN B CA 1
ATOM 2318 C C . GLN B 1 52 ? 18.359 12.312 -9.578 1 85.19 52 GLN B C 1
ATOM 2320 O O . GLN B 1 52 ? 18.062 11.219 -9.094 1 85.19 52 GLN B O 1
ATOM 2325 N N . GLN B 1 53 ? 19.562 12.828 -9.461 1 87.75 53 GLN B N 1
ATOM 2326 C CA . GLN B 1 53 ? 20.578 12.156 -8.664 1 87.75 53 GLN B CA 1
ATOM 2327 C C . GLN B 1 53 ? 20.203 12.125 -7.184 1 87.75 53 GLN B C 1
ATOM 2329 O O . GLN B 1 53 ? 20.406 11.117 -6.504 1 87.75 53 GLN B O 1
ATOM 2334 N N . TRP B 1 54 ? 19.672 13.234 -6.777 1 94 54 TRP B N 1
ATOM 2335 C CA . TRP B 1 54 ? 19.219 13.289 -5.391 1 94 54 TRP B CA 1
ATOM 2336 C C . TRP B 1 54 ? 18.078 12.312 -5.145 1 94 54 TRP B C 1
ATOM 2338 O O . TRP B 1 54 ? 18.047 11.641 -4.109 1 94 54 TRP B O 1
ATOM 2348 N N . ARG B 1 55 ? 17.141 12.234 -6.059 1 88.19 55 ARG B N 1
ATOM 2349 C CA . ARG B 1 55 ? 16.016 11.32 -5.953 1 88.19 55 ARG B CA 1
ATOM 2350 C C . ARG B 1 55 ? 16.484 9.867 -5.918 1 88.19 55 ARG B C 1
ATOM 2352 O O . ARG B 1 55 ? 15.977 9.062 -5.133 1 88.19 55 ARG B O 1
ATOM 2359 N N . ARG B 1 56 ? 17.422 9.602 -6.727 1 83.69 56 ARG B N 1
ATOM 2360 C CA . ARG B 1 56 ? 17.984 8.25 -6.777 1 83.69 56 ARG B CA 1
ATOM 2361 C C . ARG B 1 56 ? 18.641 7.883 -5.453 1 83.69 56 ARG B C 1
ATOM 2363 O O . ARG B 1 56 ? 18.484 6.766 -4.961 1 83.69 56 ARG B O 1
ATOM 2370 N N . LEU B 1 57 ? 19.375 8.828 -4.953 1 90.75 57 LEU B N 1
ATOM 2371 C CA . LEU B 1 57 ? 20.047 8.594 -3.676 1 90.75 57 LEU B CA 1
ATOM 2372 C C . LEU B 1 57 ? 19.016 8.375 -2.566 1 90.75 57 LEU B C 1
ATOM 2374 O O . LEU B 1 57 ? 19.188 7.488 -1.729 1 90.75 57 LEU B O 1
ATOM 2378 N N . LYS B 1 58 ? 18 9.188 -2.574 1 91.88 58 LYS B N 1
ATOM 2379 C CA . LYS B 1 58 ? 16.953 9.039 -1.577 1 91.88 58 LYS B CA 1
ATOM 2380 C C . LYS B 1 58 ? 16.328 7.648 -1.634 1 91.88 58 LYS B C 1
ATOM 2382 O O . LYS B 1 58 ? 16.188 6.988 -0.604 1 91.88 58 LYS B O 1
ATOM 2387 N N . LEU B 1 59 ? 16 7.277 -2.771 1 80.62 59 LEU B N 1
ATOM 2388 C CA . LEU B 1 59 ? 15.398 5.965 -2.957 1 80.62 59 LEU B CA 1
ATOM 2389 C C . LEU B 1 59 ? 16.328 4.863 -2.475 1 80.62 59 LEU B C 1
ATOM 2391 O O . LEU B 1 59 ? 15.883 3.898 -1.844 1 80.62 59 LEU B O 1
ATOM 2395 N N . GLN B 1 60 ? 17.562 5.07 -2.77 1 79.75 60 GLN B N 1
ATOM 2396 C CA . GLN B 1 60 ? 18.578 4.113 -2.326 1 79.75 60 GLN B CA 1
ATOM 2397 C C . GLN B 1 60 ? 18.625 4.043 -0.802 1 79.75 60 GLN B C 1
ATOM 2399 O O . GLN B 1 60 ? 18.688 2.957 -0.225 1 79.75 60 GLN B O 1
ATOM 2404 N N . LEU B 1 61 ? 18.641 5.168 -0.198 1 87.19 61 LEU B N 1
ATOM 2405 C CA . LEU B 1 61 ? 18.719 5.238 1.257 1 87.19 61 LEU B CA 1
ATOM 2406 C C . LEU B 1 61 ? 17.469 4.66 1.904 1 87.19 61 LEU B C 1
ATOM 2408 O O . LEU B 1 61 ? 17.547 4.004 2.947 1 87.19 61 LEU B O 1
ATOM 2412 N N . LEU B 1 62 ? 16.312 4.938 1.278 1 81.38 62 LEU B N 1
ATOM 2413 C CA . LEU B 1 62 ? 15.07 4.387 1.781 1 81.38 62 LEU B CA 1
ATOM 2414 C C . LEU B 1 62 ? 15.07 2.863 1.692 1 81.38 62 LEU B C 1
ATOM 2416 O O . LEU B 1 62 ? 14.531 2.186 2.57 1 81.38 62 LEU B O 1
ATOM 2420 N N . GLN B 1 63 ? 15.633 2.479 0.732 1 69.75 63 GLN B N 1
ATOM 2421 C CA . GLN B 1 63 ? 15.742 1.037 0.538 1 69.75 63 GLN B CA 1
ATOM 2422 C C . GLN B 1 63 ? 16.672 0.414 1.573 1 69.75 63 GLN B C 1
ATOM 2424 O O . GLN B 1 63 ? 16.406 -0.686 2.066 1 69.75 63 GLN B O 1
ATOM 2429 N N . GLN B 1 64 ? 17.719 1.139 1.922 1 71.88 64 GLN B N 1
ATOM 2430 C CA . GLN B 1 64 ? 18.734 0.681 2.875 1 71.88 64 GLN B CA 1
ATOM 2431 C C . GLN B 1 64 ? 18.203 0.759 4.305 1 71.88 64 GLN B C 1
ATOM 2433 O O . GLN B 1 64 ? 18.594 -0.05 5.156 1 71.88 64 GLN B O 1
ATOM 2438 N N . ASN B 1 65 ? 17.438 1.705 4.543 1 81 65 ASN B N 1
ATOM 2439 C CA . ASN B 1 65 ? 16.859 1.95 5.859 1 81 65 ASN B CA 1
ATOM 2440 C C . ASN B 1 65 ? 15.359 2.238 5.766 1 81 65 ASN B C 1
ATOM 2442 O O . ASN B 1 65 ? 14.945 3.398 5.77 1 81 65 ASN B O 1
ATOM 2446 N N . PRO B 1 66 ? 14.57 1.181 5.875 1 71.56 66 PRO B N 1
ATOM 2447 C CA . PRO B 1 66 ? 13.125 1.337 5.668 1 71.56 66 PRO B CA 1
ATOM 2448 C C . PRO B 1 66 ? 12.477 2.248 6.711 1 71.56 66 PRO B C 1
ATOM 2450 O O . PRO B 1 66 ? 11.43 2.838 6.449 1 71.56 66 PRO B O 1
ATOM 2453 N N . ALA B 1 67 ? 13.109 2.301 7.848 1 76.81 67 ALA B N 1
ATOM 2454 C CA . ALA B 1 67 ? 12.555 3.188 8.867 1 76.81 67 ALA B CA 1
ATOM 2455 C C . ALA B 1 67 ? 12.492 4.629 8.375 1 76.81 67 ALA B C 1
ATOM 2457 O O . ALA B 1 67 ? 11.633 5.402 8.797 1 76.81 67 ALA B O 1
ATOM 2458 N N . LEU B 1 68 ? 13.359 4.914 7.418 1 85 68 LEU B N 1
ATOM 2459 C CA . LEU B 1 68 ? 13.406 6.262 6.867 1 85 68 LEU B CA 1
ATOM 2460 C C . LEU B 1 68 ? 12.156 6.562 6.051 1 85 68 LEU B C 1
ATOM 2462 O O . LEU B 1 68 ? 11.797 7.727 5.863 1 85 68 LEU B O 1
ATOM 2466 N N . ALA B 1 69 ? 11.578 5.504 5.648 1 79.88 69 ALA B N 1
ATOM 2467 C CA . ALA B 1 69 ? 10.391 5.688 4.816 1 79.88 69 ALA B CA 1
ATOM 2468 C C . ALA B 1 69 ? 9.25 6.297 5.621 1 79.88 69 ALA B C 1
ATOM 2470 O O . ALA B 1 69 ? 8.359 6.941 5.059 1 79.88 69 ALA B O 1
ATOM 2471 N N . HIS B 1 70 ? 9.328 6.141 6.902 1 85 70 HIS B N 1
ATOM 2472 C CA . HIS B 1 70 ? 8.258 6.629 7.766 1 85 70 HIS B CA 1
ATOM 2473 C C . HIS B 1 70 ? 8.617 7.98 8.375 1 85 70 HIS B C 1
ATOM 2475 O O . HIS B 1 70 ? 7.898 8.484 9.242 1 85 70 HIS B O 1
ATOM 2481 N N . ASP B 1 71 ? 9.734 8.516 7.961 1 90.19 71 ASP B N 1
ATOM 2482 C CA . ASP B 1 71 ? 10.203 9.789 8.492 1 90.19 71 ASP B CA 1
ATOM 2483 C C . ASP B 1 71 ? 10.812 10.656 7.398 1 90.19 71 ASP B C 1
ATOM 2485 O O . ASP B 1 71 ? 12.023 10.625 7.172 1 90.19 71 ASP B O 1
ATOM 2489 N N . THR B 1 72 ? 9.945 11.516 6.852 1 91.38 72 THR B N 1
ATOM 2490 C CA . THR B 1 72 ? 10.359 12.289 5.688 1 91.38 72 THR B CA 1
ATOM 2491 C C . THR B 1 72 ? 11.492 13.242 6.051 1 91.38 72 THR B C 1
ATOM 2493 O O . THR B 1 72 ? 12.367 13.523 5.227 1 91.38 72 THR B O 1
ATOM 2496 N N . SER B 1 73 ? 11.516 13.711 7.273 1 94.75 73 SER B N 1
ATOM 2497 C CA . SER B 1 73 ? 12.578 14.602 7.715 1 94.75 73 SER B CA 1
ATOM 2498 C C . SER B 1 73 ? 13.906 13.859 7.84 1 94.75 73 SER B C 1
ATOM 2500 O O . SER B 1 73 ? 14.93 14.312 7.316 1 94.75 73 SER B O 1
ATOM 2502 N N . ALA B 1 74 ? 13.844 12.711 8.461 1 93.69 74 ALA B N 1
ATOM 2503 C CA . ALA B 1 74 ? 15.047 11.891 8.594 1 93.69 74 ALA B CA 1
ATOM 2504 C C . ALA B 1 74 ? 15.562 11.438 7.23 1 93.69 74 ALA B C 1
ATOM 2506 O O . ALA B 1 74 ? 16.781 11.375 7.008 1 93.69 74 ALA B O 1
ATOM 2507 N N . ALA B 1 75 ? 14.625 11.133 6.398 1 93.5 75 ALA B N 1
ATOM 2508 C CA . ALA B 1 75 ? 15 10.719 5.051 1 93.5 75 ALA B CA 1
ATOM 2509 C C . ALA B 1 75 ? 15.727 11.836 4.312 1 93.5 75 ALA B C 1
ATOM 2511 O O . ALA B 1 75 ? 16.719 11.586 3.623 1 93.5 75 ALA B O 1
ATOM 2512 N N . ARG B 1 76 ? 15.234 13.031 4.438 1 96.44 76 ARG B N 1
ATOM 2513 C CA . ARG B 1 76 ? 15.875 14.156 3.766 1 96.44 76 ARG B CA 1
ATOM 2514 C C . ARG B 1 76 ? 17.25 14.453 4.371 1 96.44 76 ARG B C 1
ATOM 2516 O O . ARG B 1 76 ? 18.203 14.719 3.646 1 96.44 76 ARG B O 1
ATOM 2523 N N . ILE B 1 77 ? 17.375 14.406 5.668 1 97.06 77 ILE B N 1
ATOM 2524 C CA . ILE B 1 77 ? 18.656 14.625 6.336 1 97.06 77 ILE B CA 1
ATOM 2525 C C . ILE B 1 77 ? 19.672 13.594 5.84 1 97.06 77 ILE B C 1
ATOM 2527 O O . ILE B 1 77 ? 20.781 13.953 5.461 1 97.06 77 ILE B O 1
ATOM 2531 N N . ALA B 1 78 ? 19.219 12.367 5.801 1 96.62 78 ALA B N 1
ATOM 2532 C CA . ALA B 1 78 ? 20.109 11.297 5.363 1 96.62 78 ALA B CA 1
ATOM 2533 C C . ALA B 1 78 ? 20.547 11.5 3.914 1 96.62 78 ALA B C 1
ATOM 2535 O O . ALA B 1 78 ? 21.719 11.32 3.576 1 96.62 78 ALA B O 1
ATOM 2536 N N . THR B 1 79 ? 19.609 11.859 3.111 1 97.19 79 THR B N 1
ATOM 2537 C CA . THR B 1 79 ? 19.891 12.055 1.69 1 97.19 79 THR B CA 1
ATOM 2538 C C . THR B 1 79 ? 20.875 13.188 1.481 1 97.19 79 THR B C 1
ATOM 2540 O O . THR B 1 79 ? 21.859 13.039 0.751 1 97.19 79 THR B O 1
ATOM 2543 N N . LEU B 1 80 ? 20.641 14.297 2.17 1 98.19 80 LEU B N 1
ATOM 2544 C CA . LEU B 1 80 ? 21.5 15.461 2.029 1 98.19 80 LEU B CA 1
ATOM 2545 C C . LEU B 1 80 ? 22.891 15.18 2.596 1 98.19 80 LEU B C 1
ATOM 2547 O O . LEU B 1 80 ? 23.906 15.531 1.979 1 98.19 80 LEU B O 1
ATOM 2551 N N . HIS B 1 81 ? 22.922 14.531 3.703 1 98.38 81 HIS B N 1
ATOM 2552 C CA . HIS B 1 81 ? 24.188 14.195 4.344 1 98.38 81 HIS B CA 1
ATOM 2553 C C . HIS B 1 81 ? 25.031 13.289 3.455 1 98.38 81 HIS B C 1
ATOM 2555 O O . HIS B 1 81 ? 26.203 13.594 3.188 1 98.38 81 HIS B O 1
ATOM 2561 N N . HIS B 1 82 ? 24.438 12.219 2.99 1 97.38 82 HIS B N 1
ATOM 2562 C CA . HIS B 1 82 ? 25.141 11.266 2.156 1 97.38 82 HIS B CA 1
ATOM 2563 C C . HIS B 1 82 ? 25.547 11.883 0.823 1 97.38 82 HIS B C 1
ATOM 2565 O O . HIS B 1 82 ? 26.656 11.656 0.336 1 97.38 82 HIS B O 1
ATOM 2571 N N . GLY B 1 83 ? 24.625 12.617 0.26 1 97.25 83 GLY B N 1
ATOM 2572 C CA . GLY B 1 83 ? 24.938 13.258 -1.008 1 97.25 83 GLY B CA 1
ATOM 2573 C C . GLY B 1 83 ? 26.094 14.227 -0.92 1 97.25 83 GLY B C 1
ATOM 2574 O O . GLY B 1 83 ? 27 14.195 -1.762 1 97.25 83 GLY B O 1
ATOM 2575 N N . LEU B 1 84 ? 26.125 15.031 0.073 1 98.19 84 LEU B N 1
ATOM 2576 C CA . LEU B 1 84 ? 27.203 15.984 0.264 1 98.19 84 LEU B CA 1
ATOM 2577 C C . LEU B 1 84 ? 28.531 15.258 0.511 1 98.19 84 LEU B C 1
ATOM 2579 O O . LEU B 1 84 ? 29.578 15.688 0.016 1 98.19 84 LEU B O 1
ATOM 2583 N N . SER B 1 85 ? 28.406 14.109 1.2 1 97.69 85 SER B N 1
ATOM 2584 C CA . SER B 1 85 ? 29.609 13.297 1.427 1 97.69 85 SER B CA 1
ATOM 2585 C C . SER B 1 85 ? 30.141 12.727 0.118 1 97.69 85 SER B C 1
ATOM 2587 O O . SER B 1 85 ? 31.344 12.758 -0.128 1 97.69 85 SER B O 1
ATOM 2589 N N . LEU B 1 86 ? 29.281 12.25 -0.637 1 96.12 86 LEU B N 1
ATOM 2590 C CA . LEU B 1 86 ? 29.656 11.672 -1.919 1 96.12 86 LEU B CA 1
ATOM 2591 C C . LEU B 1 86 ? 30.297 12.719 -2.822 1 96.12 86 LEU B C 1
ATOM 2593 O O . LEU B 1 86 ? 31.172 12.398 -3.639 1 96.12 86 LEU B O 1
ATOM 2597 N N . LEU B 1 87 ? 29.906 13.945 -2.67 1 96.94 87 LEU B N 1
ATOM 2598 C CA . LEU B 1 87 ? 30.391 15.031 -3.514 1 96.94 87 LEU B CA 1
ATOM 2599 C C . LEU B 1 87 ? 31.719 15.578 -3.002 1 96.94 87 LEU B C 1
ATOM 2601 O O . LEU B 1 87 ? 32.312 16.438 -3.633 1 96.94 87 LEU B O 1
ATOM 2605 N N . GLY B 1 88 ? 32.156 15.062 -1.783 1 96.88 88 GLY B N 1
ATOM 2606 C CA . GLY B 1 88 ? 33.531 15.359 -1.352 1 96.88 88 GLY B CA 1
ATOM 2607 C C . GLY B 1 88 ? 33.594 16.281 -0.143 1 96.88 88 GLY B C 1
ATOM 2608 O O . GLY B 1 88 ? 34.656 16.641 0.314 1 96.88 88 GLY B O 1
ATOM 2609 N N . TYR B 1 89 ? 32.469 16.609 0.419 1 97.75 89 TYR B N 1
ATOM 2610 C CA . TYR B 1 89 ? 32.469 17.469 1.598 1 97.75 89 TYR B CA 1
ATOM 2611 C C . TYR B 1 89 ? 32.844 16.672 2.846 1 97.75 89 TYR B C 1
ATOM 2613 O O . TYR B 1 89 ? 32.594 15.469 2.922 1 97.75 89 TYR B O 1
ATOM 2621 N N . SER B 1 90 ? 33.438 17.391 3.822 1 97.88 90 SER B N 1
ATOM 2622 C CA . SER B 1 90 ? 33.781 16.75 5.082 1 97.88 90 SER B CA 1
ATOM 2623 C C . SER B 1 90 ? 32.562 16.328 5.867 1 97.88 90 SER B C 1
ATOM 2625 O O . SER B 1 90 ? 31.453 16.781 5.582 1 97.88 90 SER B O 1
ATOM 2627 N N . GLU B 1 91 ? 32.719 15.516 6.824 1 97.38 91 GLU B N 1
ATOM 2628 C CA . GLU B 1 91 ? 31.641 15.055 7.676 1 97.38 91 GLU B CA 1
ATOM 2629 C C . GLU B 1 91 ? 30.922 16.219 8.352 1 97.38 91 GLU B C 1
ATOM 2631 O O . GLU B 1 91 ? 29.703 16.25 8.398 1 97.38 91 GLU B O 1
ATOM 2636 N N . SER B 1 92 ? 31.719 17.141 8.789 1 97.69 92 SER B N 1
ATOM 2637 C CA . SER B 1 92 ? 31.141 18.312 9.461 1 97.69 92 SER B CA 1
ATOM 2638 C C . SER B 1 92 ? 30.328 19.172 8.492 1 97.69 92 SER B C 1
ATOM 2640 O O . SER B 1 92 ? 29.25 19.672 8.844 1 97.69 92 SER B O 1
ATOM 2642 N N . GLU B 1 93 ? 30.828 19.266 7.301 1 97.88 93 GLU B N 1
ATOM 2643 C CA . GLU B 1 93 ? 30.125 20.047 6.281 1 97.88 93 GLU B CA 1
ATOM 2644 C C . GLU B 1 93 ? 28.844 19.344 5.836 1 97.88 93 GLU B C 1
ATOM 2646 O O . GLU B 1 93 ? 27.812 19.984 5.668 1 97.88 93 GLU B O 1
ATOM 2651 N N . ALA B 1 94 ? 28.938 18.078 5.688 1 98.31 94 ALA B N 1
ATOM 2652 C CA . ALA B 1 94 ? 27.781 17.297 5.254 1 98.31 94 ALA B CA 1
ATOM 2653 C C . ALA B 1 94 ? 26.656 17.344 6.297 1 98.31 94 ALA B C 1
ATOM 2655 O O . ALA B 1 94 ? 25.484 17.484 5.953 1 98.31 94 ALA B O 1
ATOM 2656 N N . LYS B 1 95 ? 27.062 17.25 7.508 1 98 95 LYS B N 1
ATOM 2657 C CA . LYS B 1 95 ? 26.094 17.328 8.594 1 98 95 LYS B CA 1
ATOM 2658 C C . LYS B 1 95 ? 25.406 18.688 8.633 1 98 95 LYS B C 1
ATOM 2660 O O . LYS B 1 95 ? 24.188 18.781 8.742 1 98 95 LYS B O 1
ATOM 2665 N N . ARG B 1 96 ? 26.234 19.703 8.547 1 97.94 96 ARG B N 1
ATOM 2666 C CA . ARG B 1 96 ? 25.703 21.062 8.555 1 97.94 96 ARG B CA 1
ATOM 2667 C C . ARG B 1 96 ? 24.781 21.297 7.359 1 97.94 96 ARG B C 1
ATOM 2669 O O . ARG B 1 96 ? 23.703 21.875 7.508 1 97.94 96 ARG B O 1
ATOM 2676 N N . GLY B 1 97 ? 25.219 20.875 6.207 1 98.44 97 GLY B N 1
ATOM 2677 C CA . GLY B 1 97 ? 24.406 21.031 5.004 1 98.44 97 GLY B CA 1
ATOM 2678 C C . GLY B 1 97 ? 23.078 20.297 5.074 1 98.44 97 GLY B C 1
ATOM 2679 O O . GLY B 1 97 ? 22.062 20.797 4.598 1 98.44 97 GLY B O 1
ATOM 2680 N N . ALA B 1 98 ? 23.109 19.156 5.637 1 98.56 98 ALA B N 1
ATOM 2681 C CA . ALA B 1 98 ? 21.875 18.375 5.781 1 98.56 98 ALA B CA 1
ATOM 2682 C C . ALA B 1 98 ? 20.891 19.062 6.711 1 98.56 98 ALA B C 1
ATOM 2684 O O . ALA B 1 98 ? 19.703 19.172 6.391 1 98.56 98 ALA B O 1
ATOM 2685 N N . GLU B 1 99 ? 21.391 19.562 7.816 1 98.19 99 GLU B N 1
ATOM 2686 C CA . GLU B 1 99 ? 20.547 20.219 8.805 1 98.19 99 GLU B CA 1
ATOM 2687 C C . GLU B 1 99 ? 20 21.531 8.273 1 98.19 99 GLU B C 1
ATOM 2689 O O . GLU B 1 99 ? 18.797 21.812 8.391 1 98.19 99 GLU B O 1
ATOM 2694 N N . GLU B 1 100 ? 20.906 22.297 7.668 1 98.38 100 GLU B N 1
ATOM 2695 C CA . GLU B 1 100 ? 20.484 23.578 7.121 1 98.38 100 GLU B CA 1
ATOM 2696 C C . GLU B 1 100 ? 19.594 23.406 5.902 1 98.38 100 GLU B C 1
ATOM 2698 O O . GLU B 1 100 ? 18.672 24.203 5.668 1 98.38 100 GLU B O 1
ATOM 2703 N N . GLY B 1 101 ? 19.922 22.359 5.141 1 98.5 101 GLY B N 1
ATOM 2704 C CA . GLY B 1 101 ? 19.094 22.047 3.998 1 98.5 101 GLY B CA 1
ATOM 2705 C C . GLY B 1 101 ? 17.672 21.672 4.383 1 98.5 101 GLY B C 1
ATOM 2706 O O . GLY B 1 101 ? 16.703 22.141 3.777 1 98.5 101 GLY B O 1
ATOM 2707 N N . LEU B 1 102 ? 17.578 20.859 5.391 1 98.19 102 LEU B N 1
ATOM 2708 C CA . LEU B 1 102 ? 16.266 20.5 5.875 1 98.19 102 LEU B CA 1
ATOM 2709 C C . LEU B 1 102 ? 15.516 21.719 6.391 1 98.19 102 LEU B C 1
ATOM 2711 O O . LEU B 1 102 ? 14.32 21.875 6.137 1 98.19 102 LEU B O 1
ATOM 2715 N N . ALA B 1 103 ? 16.219 22.547 7.148 1 97.94 103 ALA B N 1
ATOM 2716 C CA . ALA B 1 103 ? 15.594 23.75 7.684 1 97.94 103 ALA B CA 1
ATOM 2717 C C . ALA B 1 103 ? 15.062 24.641 6.559 1 97.94 103 ALA B C 1
ATOM 2719 O O . ALA B 1 103 ? 13.977 25.203 6.672 1 97.94 103 ALA B O 1
ATOM 2720 N N . CYS B 1 104 ? 15.891 24.734 5.5 1 98.19 104 CYS B N 1
ATOM 2721 C CA . CYS B 1 104 ? 15.492 25.516 4.328 1 98.19 104 CYS B CA 1
ATOM 2722 C C . CYS B 1 104 ? 14.227 24.938 3.695 1 98.19 104 CYS B C 1
ATOM 2724 O O . CYS B 1 104 ? 13.266 25.656 3.438 1 98.19 104 CYS B O 1
ATOM 2726 N N . PHE B 1 105 ? 14.281 23.672 3.529 1 98.19 105 PHE B N 1
ATOM 2727 C CA . PHE B 1 105 ? 13.133 23 2.945 1 98.19 105 PHE B CA 1
ATOM 2728 C C . PHE B 1 105 ? 11.898 23.172 3.822 1 98.19 105 PHE B C 1
ATOM 2730 O O . PHE B 1 105 ? 10.82 23.516 3.326 1 98.19 105 PHE B O 1
ATOM 2737 N N . TYR B 1 106 ? 12.062 22.906 5.086 1 97.44 106 TYR B N 1
ATOM 2738 C CA . TYR B 1 106 ? 10.977 22.969 6.055 1 97.44 106 TYR B CA 1
ATOM 2739 C C . TYR B 1 106 ? 10.344 24.359 6.07 1 97.44 106 TYR B C 1
ATOM 2741 O O . TYR B 1 106 ? 9.117 24.484 6.129 1 97.44 106 TYR B O 1
ATOM 2749 N N . PHE B 1 107 ? 11.164 25.328 6.043 1 97.31 107 PHE B N 1
ATOM 2750 C CA . PHE B 1 107 ? 10.688 26.703 6.035 1 97.31 107 PHE B CA 1
ATOM 2751 C C . PHE B 1 107 ? 9.828 26.984 4.801 1 97.31 107 PHE B C 1
ATOM 2753 O O . PHE B 1 107 ? 8.703 27.469 4.918 1 97.31 107 PHE B O 1
ATOM 2760 N N . HIS B 1 108 ? 10.273 26.562 3.668 1 97.62 108 HIS B N 1
ATOM 2761 C CA . HIS B 1 108 ? 9.625 26.953 2.424 1 97.62 108 HIS B CA 1
ATOM 2762 C C . HIS B 1 108 ? 8.398 26.094 2.145 1 97.62 108 HIS B C 1
ATOM 2764 O O . HIS B 1 108 ? 7.426 26.562 1.557 1 97.62 108 HIS B O 1
ATOM 2770 N N . ARG B 1 109 ? 8.469 24.859 2.604 1 97.62 109 ARG B N 1
ATOM 2771 C CA . ARG B 1 109 ? 7.293 24.031 2.363 1 97.62 109 ARG B CA 1
ATOM 2772 C C . ARG B 1 109 ? 6.117 24.484 3.215 1 97.62 109 ARG B C 1
ATOM 2774 O O . ARG B 1 109 ? 4.969 24.125 2.949 1 97.62 109 ARG B O 1
ATOM 2781 N N . SER B 1 110 ? 6.461 25.281 4.27 1 97.88 110 SER B N 1
ATOM 2782 C CA . SER B 1 110 ? 5.441 25.781 5.195 1 97.88 110 SER B CA 1
ATOM 2783 C C . SER B 1 110 ? 5.223 27.281 5.039 1 97.88 110 SER B C 1
ATOM 2785 O O . SER B 1 110 ? 4.645 27.922 5.918 1 97.88 110 SER B O 1
ATOM 2787 N N . HIS B 1 111 ? 5.742 27.797 3.951 1 96.75 111 HIS B N 1
ATOM 2788 C CA . HIS B 1 111 ? 5.645 29.234 3.74 1 96.75 111 HIS B CA 1
ATOM 2789 C C . HIS B 1 111 ? 4.398 29.594 2.934 1 96.75 111 HIS B C 1
ATOM 2791 O O . HIS B 1 111 ? 4.504 30.125 1.823 1 96.75 111 HIS B O 1
ATOM 2797 N N . PHE B 1 112 ? 3.312 29.406 3.514 1 97.19 112 PHE B N 1
ATOM 2798 C CA . PHE B 1 112 ? 1.994 29.734 2.98 1 97.19 112 PHE B CA 1
ATOM 2799 C C . PHE B 1 112 ? 0.951 29.766 4.09 1 97.19 112 PHE B C 1
ATOM 2801 O O . PHE B 1 112 ? 1.277 29.547 5.262 1 97.19 112 PHE B O 1
ATOM 2808 N N . HIS B 1 113 ? -0.221 30.156 3.732 1 96.62 113 HIS B N 1
ATOM 2809 C CA . HIS B 1 113 ? -1.341 30.125 4.668 1 96.62 113 HIS B CA 1
ATOM 2810 C C . HIS B 1 113 ? -2.523 29.359 4.086 1 96.62 113 HIS B C 1
ATOM 2812 O O . HIS B 1 113 ? -2.859 29.516 2.912 1 96.62 113 HIS B O 1
ATOM 2818 N N . VAL B 1 114 ? -3.012 28.516 4.918 1 97.56 114 VAL B N 1
ATOM 2819 C CA . VAL B 1 114 ? -4.262 27.875 4.535 1 97.56 114 VAL B CA 1
ATOM 2820 C C . VAL B 1 114 ? -5.34 28.922 4.297 1 97.56 114 VAL B C 1
ATOM 2822 O O . VAL B 1 114 ? -5.391 29.938 4.996 1 97.56 114 VAL B O 1
ATOM 2825 N N . SER B 1 115 ? -6.211 28.719 3.305 1 97 115 SER B N 1
ATOM 2826 C CA . SER B 1 115 ? -7.188 29.734 2.893 1 97 115 SER B CA 1
ATOM 2827 C C . SER B 1 115 ? -8.148 30.062 4.027 1 97 115 SER B C 1
ATOM 28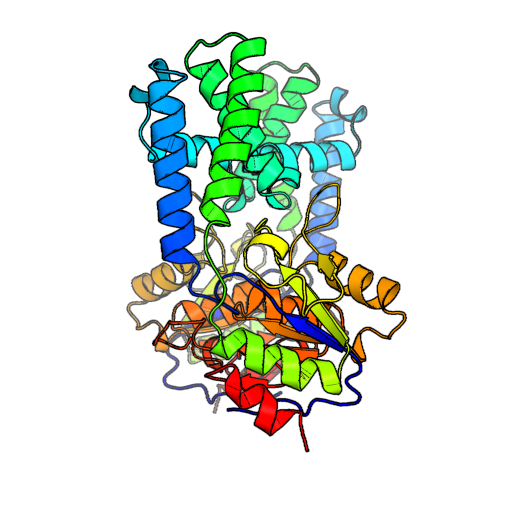29 O O . SER B 1 115 ? -8.43 29.219 4.879 1 97 115 SER B O 1
ATOM 2831 N N . ASP B 1 116 ? -8.711 31.266 3.955 1 97.06 116 ASP B N 1
ATOM 2832 C CA . ASP B 1 116 ? -9.688 31.703 4.945 1 97.06 116 ASP B CA 1
ATOM 2833 C C . ASP B 1 116 ? -10.938 30.828 4.914 1 97.06 116 ASP B C 1
ATOM 2835 O O . ASP B 1 116 ? -11.562 30.594 5.953 1 97.06 116 ASP B O 1
ATOM 2839 N N . GLU B 1 117 ? -11.25 30.438 3.801 1 95.38 117 GLU B N 1
ATOM 2840 C CA . GLU B 1 117 ? -12.43 29.594 3.633 1 95.38 117 GLU B CA 1
ATOM 2841 C C . GLU B 1 117 ? -12.281 28.281 4.391 1 95.38 117 GLU B C 1
ATOM 2843 O O . GLU B 1 117 ? -13.203 27.844 5.09 1 95.38 117 GLU B O 1
ATOM 2848 N N . VAL B 1 118 ? -11.133 27.688 4.273 1 97.06 118 VAL B N 1
ATOM 2849 C CA . VAL B 1 118 ? -10.867 26.406 4.941 1 97.06 118 VAL B CA 1
ATOM 2850 C C . VAL B 1 118 ? -10.797 26.625 6.453 1 97.06 118 VAL B C 1
ATOM 2852 O O . VAL B 1 118 ? -11.359 25.844 7.223 1 97.06 118 VAL B O 1
ATOM 2855 N N . LEU B 1 119 ? -10.156 27.672 6.863 1 97.62 119 LEU B N 1
ATOM 2856 C CA . LEU B 1 119 ? -10.055 27.969 8.289 1 97.62 119 LEU B CA 1
ATOM 2857 C C . LEU B 1 119 ? -11.43 28.234 8.898 1 97.62 119 LEU B C 1
ATOM 2859 O O . LEU B 1 119 ? -11.703 27.797 10.023 1 97.62 119 LEU B O 1
ATOM 2863 N N . ALA B 1 120 ? -12.25 28.938 8.148 1 96.81 120 ALA B N 1
ATOM 2864 C CA . ALA B 1 120 ? -13.609 29.188 8.609 1 96.81 120 ALA B CA 1
ATOM 2865 C C . ALA B 1 120 ? -14.398 27.891 8.766 1 96.81 120 ALA B C 1
ATOM 2867 O O . ALA B 1 120 ? -15.148 27.719 9.727 1 96.81 120 ALA B O 1
ATOM 2868 N N . LEU B 1 121 ? -14.242 27.047 7.848 1 96.31 121 LEU B N 1
ATOM 2869 C CA . LEU B 1 121 ? -14.891 25.75 7.887 1 96.31 121 LEU B CA 1
ATOM 2870 C C . LEU B 1 121 ? -14.453 24.953 9.117 1 96.31 121 LEU B C 1
ATOM 2872 O O . LEU B 1 121 ? -15.297 24.406 9.836 1 96.31 121 LEU B O 1
ATOM 2876 N N . LEU B 1 122 ? -13.156 24.891 9.352 1 97.88 122 LEU B N 1
ATOM 2877 C CA . LEU B 1 122 ? -12.617 24.172 10.5 1 97.88 122 LEU B CA 1
ATOM 2878 C C . LEU B 1 122 ? -13.102 24.781 11.812 1 97.88 122 LEU B C 1
ATOM 2880 O O . LEU B 1 122 ? -13.398 24.062 12.766 1 97.88 122 LEU B O 1
ATOM 2884 N N . SER B 1 123 ? -13.164 26.047 11.82 1 97.12 123 SER B N 1
ATOM 2885 C CA . SER B 1 123 ? -13.648 26.75 13.008 1 97.12 123 SER B CA 1
ATOM 2886 C C . SER B 1 123 ? -15.094 26.375 13.32 1 97.12 123 SER B C 1
ATOM 2888 O O . SER B 1 123 ? -15.445 26.172 14.477 1 97.12 123 SER B O 1
ATOM 2890 N N . ARG B 1 124 ? -15.922 26.328 12.359 1 95.5 124 ARG B N 1
ATOM 2891 C CA . ARG B 1 124 ? -17.312 25.922 12.555 1 95.5 124 ARG B CA 1
ATOM 2892 C C . ARG B 1 124 ? -17.391 24.5 13.094 1 95.5 124 ARG B C 1
ATOM 2894 O O . ARG B 1 124 ? -18.219 24.219 13.977 1 95.5 124 ARG B O 1
ATOM 2901 N N . LEU B 1 125 ? -16.594 23.641 12.531 1 96.38 125 LEU B N 1
ATOM 2902 C CA . LEU B 1 125 ? -16.578 22.25 12.977 1 96.38 125 LEU B CA 1
ATOM 2903 C C . LEU B 1 125 ? -16.094 22.141 14.414 1 96.38 125 LEU B C 1
ATOM 2905 O O . LEU B 1 125 ? -16.578 21.312 15.18 1 96.38 125 LEU B O 1
ATOM 2909 N N . SER B 1 126 ? -15.102 22.984 14.75 1 96.75 126 SER B N 1
ATOM 2910 C CA . SER B 1 126 ? -14.469 22.922 16.062 1 96.75 126 SER B CA 1
ATOM 2911 C C . SER B 1 126 ? -15.438 23.297 17.172 1 96.75 126 SER B C 1
ATOM 2913 O O . SER B 1 126 ? -15.195 23.016 18.344 1 96.75 126 SER B O 1
ATOM 2915 N N . ALA B 1 127 ? -16.516 23.922 16.844 1 95.06 127 ALA B N 1
ATOM 2916 C CA . ALA B 1 127 ? -17.547 24.266 17.812 1 95.06 127 ALA B CA 1
ATOM 2917 C C . ALA B 1 127 ? -18.312 23.031 18.266 1 95.06 127 ALA B C 1
ATOM 2919 O O . ALA B 1 127 ? -18.969 23.047 19.312 1 95.06 127 ALA B O 1
ATOM 2920 N N . HIS B 1 128 ? -18.203 21.969 17.547 1 95.19 128 HIS B N 1
ATOM 2921 C CA . HIS B 1 128 ? -19.016 20.797 17.828 1 95.19 128 HIS B CA 1
ATOM 2922 C C . HIS B 1 128 ? -18.141 19.562 18.062 1 95.19 128 HIS B C 1
ATOM 2924 O O . HIS B 1 128 ? -18.578 18.609 18.719 1 95.19 128 HIS B O 1
ATOM 2930 N N . PHE B 1 129 ? -16.922 19.562 17.5 1 97.19 129 PHE B N 1
ATOM 2931 C CA . PHE B 1 129 ? -16.016 18.422 17.562 1 97.19 129 PHE B CA 1
ATOM 2932 C C . PHE B 1 129 ? -14.617 18.875 17.969 1 97.19 129 PHE B C 1
ATOM 2934 O O . PHE B 1 129 ? -14.211 20 17.672 1 97.19 129 PHE B O 1
ATOM 2941 N N . ARG B 1 130 ? -13.922 17.984 18.609 1 98.12 130 ARG B N 1
ATOM 2942 C CA . ARG B 1 130 ? -12.484 18.172 18.734 1 98.12 130 ARG B CA 1
ATOM 2943 C C . ARG B 1 130 ? -11.773 17.922 17.406 1 98.12 130 ARG B C 1
ATOM 2945 O O . ARG B 1 130 ? -12.062 16.938 16.719 1 98.12 130 ARG B O 1
ATOM 2952 N N . LEU B 1 131 ? -10.922 18.844 17 1 98.69 131 LEU B N 1
ATOM 2953 C CA . LEU B 1 131 ? -10.25 18.734 15.719 1 98.69 131 LEU B CA 1
ATOM 2954 C C . LEU B 1 131 ? -8.75 18.516 15.906 1 98.69 131 LEU B C 1
ATOM 2956 O O . LEU B 1 131 ? -8.125 19.188 16.734 1 98.69 131 LEU B O 1
ATOM 2960 N N . ILE B 1 132 ? -8.156 17.547 15.156 1 98.88 132 ILE B N 1
ATOM 2961 C CA . ILE B 1 132 ? -6.719 17.312 15.156 1 98.88 132 ILE B CA 1
ATOM 2962 C C . ILE B 1 132 ? -6.238 17.062 13.727 1 98.88 132 ILE B C 1
ATOM 2964 O O . ILE B 1 132 ? -7.047 16.922 12.805 1 98.88 132 ILE B O 1
ATOM 2968 N N . GLY B 1 133 ? -4.914 17.109 13.531 1 98.75 133 GLY B N 1
ATOM 2969 C CA . GLY B 1 133 ? -4.305 16.734 12.273 1 98.75 133 GLY B CA 1
ATOM 2970 C C . GLY B 1 133 ? -3.529 15.43 12.344 1 98.75 133 GLY B C 1
ATOM 2971 O O . GLY B 1 133 ? -2.881 15.141 13.352 1 98.75 133 GLY B O 1
ATOM 2972 N N . ILE B 1 134 ? -3.672 14.594 11.352 1 98.56 134 ILE B N 1
ATOM 2973 C CA . ILE B 1 134 ? -2.834 13.422 11.148 1 98.56 134 ILE B CA 1
ATOM 2974 C C . ILE B 1 134 ? -2.268 13.43 9.727 1 98.56 134 ILE B C 1
ATOM 2976 O O . ILE B 1 134 ? -3 13.227 8.758 1 98.56 134 ILE B O 1
ATOM 2980 N N . THR B 1 135 ? -1.006 13.688 9.547 1 97.81 135 THR B N 1
ATOM 2981 C CA . THR B 1 135 ? -0.41 13.844 8.227 1 97.81 135 THR B CA 1
ATOM 2982 C C . THR B 1 135 ? 0.9 13.07 8.125 1 97.81 135 THR B C 1
ATOM 2984 O O . THR B 1 135 ? 1.653 12.984 9.102 1 97.81 135 THR B O 1
ATOM 2987 N N . ASN B 1 136 ? 1.104 12.461 6.969 1 96.31 136 ASN B N 1
ATOM 2988 C CA . ASN B 1 136 ? 2.383 11.805 6.711 1 96.31 136 ASN B CA 1
ATOM 2989 C C . ASN B 1 136 ? 3.49 12.82 6.449 1 96.31 136 ASN B C 1
ATOM 2991 O O . ASN B 1 136 ? 4.672 12.477 6.473 1 96.31 136 ASN B O 1
ATOM 2995 N N . GLY B 1 137 ? 3.127 14.102 6.172 1 95.69 137 GLY B N 1
ATOM 2996 C CA . GLY B 1 137 ? 4.086 15.141 5.848 1 95.69 137 GLY B CA 1
ATOM 2997 C C . GLY B 1 137 ? 4.637 15.852 7.074 1 95.69 137 GLY B C 1
ATOM 2998 O O . GLY B 1 137 ? 4.398 15.422 8.203 1 95.69 137 GLY B O 1
ATOM 2999 N N . ASN B 1 138 ? 5.465 16.812 6.812 1 96 138 ASN B N 1
ATOM 3000 C CA . ASN B 1 138 ? 6.117 17.516 7.914 1 96 138 ASN B CA 1
ATOM 3001 C C . ASN B 1 138 ? 5.844 19.016 7.863 1 96 138 ASN B C 1
ATOM 3003 O O . ASN B 1 138 ? 6.676 19.812 8.297 1 96 138 ASN B O 1
ATOM 3007 N N . VAL B 1 139 ? 4.734 19.391 7.305 1 97.19 139 VAL B N 1
ATOM 3008 C CA . VAL B 1 139 ? 4.348 20.797 7.289 1 97.19 139 VAL B CA 1
ATOM 3009 C C . VAL B 1 139 ? 4.25 21.328 8.719 1 97.19 139 VAL B C 1
ATOM 3011 O O . VAL B 1 139 ? 3.852 20.594 9.625 1 97.19 139 VAL B O 1
ATOM 3014 N N . ASP B 1 140 ? 4.691 22.578 8.883 1 97.44 140 ASP B N 1
ATOM 3015 C CA . ASP B 1 140 ? 4.496 23.266 10.148 1 97.44 140 ASP B CA 1
ATOM 3016 C C . ASP B 1 140 ? 3.072 23.797 10.266 1 97.44 140 ASP B C 1
ATOM 3018 O O . ASP B 1 140 ? 2.773 24.891 9.773 1 97.44 140 ASP B O 1
ATOM 3022 N N . ALA B 1 141 ? 2.301 23.125 11.008 1 97.56 141 ALA B N 1
ATOM 3023 C CA . ALA B 1 141 ? 0.874 23.422 11.078 1 97.56 141 ALA B CA 1
ATOM 3024 C C . ALA B 1 141 ? 0.631 24.812 11.664 1 97.56 141 ALA B C 1
ATOM 3026 O O . ALA B 1 141 ? -0.32 25.5 11.281 1 97.56 141 ALA B O 1
ATOM 3027 N N . GLU B 1 142 ? 1.479 25.266 12.594 1 96.88 142 GLU B N 1
ATOM 3028 C CA . GLU B 1 142 ? 1.339 26.609 13.18 1 96.88 142 GLU B CA 1
ATOM 3029 C C . GLU B 1 142 ? 1.604 27.688 12.141 1 96.88 142 GLU B C 1
ATOM 3031 O O . GLU B 1 142 ? 0.846 28.656 12.039 1 96.88 142 GLU B O 1
ATOM 3036 N N . ARG B 1 143 ? 2.551 27.5 11.391 1 96.44 143 ARG B N 1
ATOM 3037 C CA . ARG B 1 143 ? 2.965 28.516 10.414 1 96.44 143 ARG B CA 1
ATOM 3038 C C . ARG B 1 143 ? 1.923 28.672 9.312 1 96.44 143 ARG B C 1
ATOM 3040 O O . ARG B 1 143 ? 1.732 29.766 8.789 1 96.44 143 ARG B O 1
ATOM 3047 N N . VAL B 1 144 ? 1.263 27.594 9.039 1 97.88 144 VAL B N 1
ATOM 3048 C CA . VAL B 1 144 ? 0.344 27.672 7.906 1 97.88 144 VAL B CA 1
ATOM 3049 C C . VAL B 1 144 ? -1.05 28.062 8.391 1 97.88 144 VAL B C 1
ATOM 3051 O O . VAL B 1 144 ? -2.006 28.062 7.613 1 97.88 144 VAL B O 1
ATOM 3054 N N . GLY B 1 145 ? -1.183 28.281 9.711 1 97.38 145 GLY B N 1
ATOM 3055 C CA . GLY B 1 145 ? -2.41 28.875 10.227 1 97.38 145 GLY B CA 1
ATOM 3056 C C . GLY B 1 145 ? -3.332 27.859 10.867 1 97.38 145 GLY B C 1
ATOM 3057 O O . GLY B 1 145 ? -4.465 28.188 11.234 1 97.38 145 GLY B O 1
ATOM 3058 N N . LEU B 1 146 ? -2.836 26.625 11.023 1 97.56 146 LEU B N 1
ATOM 3059 C CA . LEU B 1 146 ? -3.715 25.562 11.508 1 97.56 146 LEU B CA 1
ATOM 3060 C C . LEU B 1 146 ? -3.602 25.422 13.023 1 97.56 146 LEU B C 1
ATOM 3062 O O . LEU B 1 146 ? -4.379 24.688 13.641 1 97.56 146 LEU B O 1
ATOM 3066 N N . GLY B 1 147 ? -2.693 26.109 13.625 1 94.69 147 GLY B N 1
ATOM 3067 C CA . GLY B 1 147 ? -2.43 26 15.047 1 94.69 147 GLY B CA 1
ATOM 3068 C C . GLY B 1 147 ? -3.602 26.438 15.906 1 94.69 147 GLY B C 1
ATOM 3069 O O . GLY B 1 147 ? -3.762 25.969 17.031 1 94.69 147 GLY B O 1
ATOM 3070 N N . GLU B 1 148 ? -4.445 27.266 15.406 1 92.12 148 GLU B N 1
ATOM 3071 C CA . GLU B 1 148 ? -5.543 27.812 16.188 1 92.12 148 GLU B CA 1
ATOM 3072 C C . GLU B 1 148 ? -6.773 26.906 16.125 1 92.12 148 GLU B C 1
ATOM 3074 O O . GLU B 1 148 ? -7.66 27 16.984 1 92.12 148 GLU B O 1
ATOM 3079 N N . VAL B 1 149 ? -6.793 26.062 15.203 1 96 149 VAL B N 1
ATOM 3080 C CA . VAL B 1 149 ? -8.023 25.312 15.016 1 96 149 VAL B CA 1
ATOM 3081 C C . VAL B 1 149 ? -7.812 23.859 15.445 1 96 149 VAL B C 1
ATOM 3083 O O . VAL B 1 149 ? -8.758 23.188 15.844 1 96 149 VAL B O 1
ATOM 3086 N N . PHE B 1 150 ? -6.629 23.328 15.359 1 98.38 150 PHE B N 1
ATOM 3087 C CA . PHE B 1 150 ? -6.336 21.953 15.742 1 98.38 150 PHE B CA 1
ATOM 3088 C C . PHE B 1 150 ? -5.82 21.891 17.172 1 98.38 150 PHE B C 1
ATOM 3090 O O . PHE B 1 150 ? -5.016 22.719 17.594 1 98.38 150 PHE B O 1
ATOM 3097 N N . GLU B 1 151 ? -6.293 20.891 17.906 1 98.31 151 GLU B N 1
ATOM 3098 C CA . GLU B 1 151 ? -5.727 20.641 19.234 1 98.31 151 GLU B CA 1
ATOM 3099 C C . GLU B 1 151 ? -4.266 20.219 19.125 1 98.31 151 GLU B C 1
ATOM 3101 O O . GLU B 1 151 ? -3.441 20.609 19.969 1 98.31 151 GLU B O 1
ATOM 3106 N N . PHE B 1 152 ? -3.936 19.422 18.219 1 98.31 152 PHE B N 1
ATOM 3107 C CA . PHE B 1 152 ? -2.578 18.984 17.922 1 98.31 152 PHE B CA 1
ATOM 3108 C C . PHE B 1 152 ? -2.51 18.359 16.531 1 98.31 152 PHE B C 1
ATOM 3110 O O . PHE B 1 152 ? -3.543 18.078 15.914 1 98.31 152 PHE B O 1
ATOM 3117 N N . VAL B 1 153 ? -1.334 18.25 16 1 98.38 153 VAL B N 1
ATOM 3118 C CA . VAL B 1 153 ? -1.069 17.609 14.727 1 98.38 153 VAL B CA 1
ATOM 3119 C C . VAL B 1 153 ? -0.013 16.516 14.906 1 98.38 153 VAL B C 1
ATOM 3121 O O . VAL B 1 153 ? 1.028 16.75 15.523 1 98.38 153 VAL B O 1
ATOM 3124 N N . LEU B 1 154 ? -0.324 15.32 14.398 1 97.94 154 LEU B N 1
ATOM 3125 C CA . LEU B 1 154 ? 0.602 14.195 14.5 1 97.94 154 LEU B CA 1
ATOM 3126 C C . LEU B 1 154 ? 1.355 14 13.188 1 97.94 154 LEU B C 1
ATOM 3128 O O . LEU B 1 154 ? 0.779 14.148 12.109 1 97.94 154 LEU B O 1
ATOM 3132 N N . HIS B 1 155 ? 2.602 13.688 13.297 1 96.38 155 HIS B N 1
ATOM 3133 C CA . HIS B 1 155 ? 3.52 13.328 12.219 1 96.38 155 HIS B CA 1
ATOM 3134 C C . HIS B 1 155 ? 4.207 12 12.5 1 96.38 155 HIS B C 1
ATOM 3136 O O . HIS B 1 155 ? 4.453 11.656 13.664 1 96.38 155 HIS B O 1
ATOM 3142 N N . PRO B 1 156 ? 4.469 11.273 11.398 1 93.69 156 PRO B N 1
ATOM 3143 C CA . PRO B 1 156 ? 5.262 10.062 11.633 1 93.69 156 PRO B CA 1
ATOM 3144 C C . PRO B 1 156 ? 6.719 10.367 11.961 1 93.69 156 PRO B C 1
ATOM 3146 O O . PRO B 1 156 ? 7.156 11.516 11.836 1 93.69 156 PRO B O 1
ATOM 3149 N N . GLY B 1 157 ? 7.426 9.289 12.445 1 88.19 157 GLY B N 1
ATOM 3150 C CA . GLY B 1 157 ? 8.828 9.43 12.812 1 88.19 157 GLY B CA 1
ATOM 3151 C C . GLY B 1 157 ? 9.133 8.914 14.203 1 88.19 157 GLY B C 1
ATOM 3152 O O . GLY B 1 157 ? 8.227 8.68 15 1 88.19 157 GLY B O 1
ATOM 3153 N N . SER B 1 158 ? 10.406 8.695 14.336 1 82.75 158 SER B N 1
ATOM 3154 C CA . SER B 1 158 ? 10.891 8.242 15.641 1 82.75 158 SER B CA 1
ATOM 3155 C C . SER B 1 158 ? 10.148 7 16.109 1 82.75 158 SER B C 1
ATOM 3157 O O . SER B 1 158 ? 9.656 6.949 17.234 1 82.75 158 SER B O 1
ATOM 3159 N N . GLY B 1 159 ? 9.883 6.152 15.211 1 79.31 159 GLY B N 1
ATOM 3160 C CA . GLY B 1 159 ? 9.281 4.871 15.547 1 79.31 159 GLY B CA 1
ATOM 3161 C C . GLY B 1 159 ? 7.797 4.812 15.242 1 79.31 159 GLY B C 1
ATOM 3162 O O . GLY B 1 159 ? 7.203 3.73 15.227 1 79.31 159 GLY B O 1
ATOM 3163 N N . VAL B 1 160 ? 7.211 5.961 15.062 1 88.81 160 VAL B N 1
ATOM 3164 C CA . VAL B 1 160 ? 5.805 6.027 14.688 1 88.81 160 VAL B CA 1
ATOM 3165 C C . VAL B 1 160 ? 5.664 5.898 13.172 1 88.81 160 VAL B C 1
ATOM 3167 O O . VAL B 1 160 ? 6.266 6.672 12.414 1 88.81 160 VAL B O 1
ATOM 3170 N N . ARG B 1 161 ? 4.918 4.996 12.805 1 88.44 161 ARG B N 1
ATOM 3171 C CA . ARG B 1 161 ? 4.762 4.742 11.375 1 88.44 161 ARG B CA 1
ATOM 3172 C C . ARG B 1 161 ? 3.738 5.688 10.758 1 88.44 161 ARG B C 1
ATOM 3174 O O . ARG B 1 161 ? 2.779 6.09 11.414 1 88.44 161 ARG B O 1
ATOM 3181 N N . MET B 1 162 ? 4.023 5.922 9.438 1 92.19 162 MET B N 1
ATOM 3182 C CA . MET B 1 162 ? 3.078 6.766 8.711 1 92.19 162 MET B CA 1
ATOM 3183 C C . MET B 1 162 ? 1.832 5.977 8.32 1 92.19 162 MET B C 1
ATOM 3185 O O . MET B 1 162 ? 1.842 4.746 8.336 1 92.19 162 MET B O 1
ATOM 3189 N N . LYS B 1 163 ? 0.732 6.828 8.031 1 93.38 163 LYS B N 1
ATOM 3190 C CA . LYS B 1 163 ? -0.431 6.211 7.398 1 93.38 163 LYS B CA 1
ATOM 3191 C C . LYS B 1 163 ? -0.038 5.465 6.125 1 93.38 163 LYS B C 1
ATOM 3193 O O . LYS B 1 163 ? 0.844 5.91 5.387 1 93.38 163 LYS B O 1
ATOM 3198 N N . PRO B 1 164 ? -0.553 4.129 5.949 1 86.69 164 PRO B N 1
ATOM 3199 C CA . PRO B 1 164 ? -1.808 3.586 6.477 1 86.69 164 PRO B CA 1
ATOM 3200 C C . PRO B 1 164 ? -1.614 2.809 7.777 1 86.69 164 PRO B C 1
ATOM 3202 O O . PRO B 1 164 ? -2.564 2.213 8.289 1 86.69 164 PRO B O 1
ATOM 3205 N N . ALA B 1 165 ? -0.436 2.822 8.344 1 83.69 165 ALA B N 1
ATOM 3206 C CA . ALA B 1 165 ? -0.267 2.174 9.641 1 83.69 165 ALA B CA 1
ATOM 3207 C C . ALA B 1 165 ? -1.143 2.836 10.703 1 83.69 165 ALA B C 1
ATOM 3209 O O . ALA B 1 165 ? -1.465 4.023 10.602 1 83.69 165 ALA B O 1
ATOM 3210 N N . LYS B 1 166 ? -1.511 2.119 11.711 1 91.38 166 LYS B N 1
ATOM 3211 C CA . LYS B 1 166 ? -2.527 2.568 12.656 1 91.38 166 LYS B CA 1
ATOM 3212 C C . LYS B 1 166 ? -1.915 3.453 13.742 1 91.38 166 LYS B C 1
ATOM 3214 O O . LYS B 1 166 ? -2.637 4.078 14.523 1 91.38 166 LYS B O 1
ATOM 3219 N N . ASP B 1 167 ? -0.578 3.588 13.734 1 94.25 167 ASP B N 1
ATOM 3220 C CA . ASP B 1 167 ? 0.139 4.16 14.875 1 94.25 167 ASP B CA 1
ATOM 3221 C C . ASP B 1 167 ? -0.415 5.535 15.234 1 94.25 167 ASP B C 1
ATOM 3223 O O . ASP B 1 167 ? -0.743 5.797 16.391 1 94.25 167 ASP B O 1
ATOM 3227 N N . MET B 1 168 ? -0.575 6.379 14.312 1 98.06 168 MET B N 1
ATOM 3228 C CA . MET B 1 168 ? -0.979 7.754 14.586 1 98.06 168 MET B CA 1
ATOM 3229 C C . MET B 1 168 ? -2.459 7.82 14.953 1 98.06 168 MET B C 1
ATOM 3231 O O . MET B 1 168 ? -2.865 8.664 15.758 1 98.06 168 MET B O 1
ATOM 3235 N N . PHE B 1 169 ? -3.27 6.953 14.359 1 98.38 169 PHE B N 1
ATOM 3236 C CA . PHE B 1 169 ? -4.676 6.895 14.734 1 98.38 169 PHE B CA 1
ATOM 3237 C C . PHE B 1 169 ? -4.836 6.477 16.188 1 98.38 169 PHE B C 1
ATOM 3239 O O . PHE B 1 169 ? -5.594 7.09 16.938 1 98.38 169 PHE B O 1
ATOM 3246 N N . SER B 1 170 ? -4.074 5.477 16.578 1 97.31 170 SER B N 1
ATOM 3247 C CA . SER B 1 170 ? -4.102 4.992 17.953 1 97.31 170 SER B CA 1
ATOM 3248 C C . SER B 1 170 ? -3.641 6.07 18.922 1 97.31 170 SER B C 1
ATOM 3250 O O . SER B 1 170 ? -4.27 6.289 19.953 1 97.31 170 SER B O 1
ATOM 3252 N N . GLU B 1 171 ? -2.562 6.707 18.547 1 97.62 171 GLU B N 1
ATOM 3253 C CA . GLU B 1 171 ? -2.039 7.77 19.406 1 97.62 171 GLU B CA 1
ATOM 3254 C C . GLU B 1 171 ? -3.049 8.906 19.547 1 97.62 171 GLU B C 1
ATOM 3256 O O . GLU B 1 171 ? -3.229 9.445 20.656 1 97.62 171 GLU B O 1
ATOM 3261 N N . ALA B 1 172 ? -3.646 9.297 18.484 1 98.56 172 ALA B N 1
ATOM 3262 C CA . ALA B 1 172 ? -4.645 10.367 18.5 1 98.56 172 ALA B CA 1
ATOM 3263 C C . ALA B 1 172 ? -5.77 10.047 19.469 1 98.56 172 ALA B C 1
ATOM 3265 O O . ALA B 1 172 ? -6.133 10.875 20.312 1 98.56 172 ALA B O 1
ATOM 3266 N N . CYS B 1 173 ? -6.273 8.836 19.406 1 98.5 173 CYS B N 1
ATOM 3267 C CA . CYS B 1 173 ? -7.41 8.445 20.234 1 98.5 173 CYS B CA 1
ATOM 3268 C C . CYS B 1 173 ? -7.008 8.336 21.703 1 98.5 173 CYS B C 1
ATOM 3270 O O . CYS B 1 173 ? -7.793 8.672 22.594 1 98.5 173 CYS B O 1
ATOM 3272 N N . GLU B 1 174 ? -5.793 7.875 21.906 1 98.12 174 GLU B N 1
ATOM 3273 C CA . GLU B 1 174 ? -5.27 7.836 23.281 1 98.12 174 GLU B CA 1
ATOM 3274 C C . GLU B 1 174 ? -5.188 9.234 23.875 1 98.12 174 GLU B C 1
ATOM 3276 O O . GLU B 1 174 ? -5.637 9.461 25 1 98.12 174 GLU B O 1
ATOM 3281 N N . ARG B 1 175 ? -4.652 10.18 23.125 1 98.12 175 ARG B N 1
ATOM 3282 C CA . ARG B 1 175 ? -4.504 11.555 23.594 1 98.12 175 ARG B CA 1
ATOM 3283 C C . ARG B 1 175 ? -5.863 12.203 23.812 1 98.12 175 ARG B C 1
ATOM 3285 O O . ARG B 1 175 ? -6.027 13.008 24.734 1 98.12 175 ARG B O 1
ATOM 3292 N N . LEU B 1 176 ? -6.766 11.805 23 1 98.56 176 LEU B N 1
ATOM 3293 C CA . LEU B 1 176 ? -8.094 12.398 23.047 1 98.56 176 LEU B CA 1
ATOM 3294 C C . LEU B 1 176 ? -8.977 11.672 24.062 1 98.56 176 LEU B C 1
ATOM 3296 O O . LEU B 1 176 ? -10.047 12.164 24.438 1 98.56 176 LEU B O 1
ATOM 3300 N N . ASN B 1 177 ? -8.492 10.492 24.5 1 98.44 177 ASN B N 1
ATOM 3301 C CA . ASN B 1 177 ? -9.258 9.625 25.391 1 98.44 177 ASN B CA 1
ATOM 3302 C C . ASN B 1 177 ? -10.617 9.273 24.781 1 98.44 177 ASN B C 1
ATOM 3304 O O . ASN B 1 177 ? -11.648 9.477 25.422 1 98.44 177 ASN B O 1
ATOM 3308 N N . ILE B 1 178 ? -10.617 8.781 23.609 1 98.25 178 ILE B N 1
ATOM 3309 C CA . ILE B 1 178 ? -11.812 8.297 22.922 1 98.25 178 ILE B CA 1
ATOM 3310 C C . ILE B 1 178 ? -11.531 6.934 22.297 1 98.25 178 ILE B C 1
ATOM 3312 O O . ILE B 1 178 ? -10.375 6.527 22.172 1 98.25 178 ILE B O 1
ATOM 3316 N N . GLY B 1 179 ? -12.609 6.211 21.953 1 97.56 179 GLY B N 1
ATOM 3317 C CA . GLY B 1 179 ? -12.453 4.988 21.188 1 97.56 179 GLY B CA 1
ATOM 3318 C C . GLY B 1 179 ? -12.125 5.238 19.719 1 97.56 179 GLY B C 1
ATOM 3319 O O . GLY B 1 179 ? -12.477 6.281 19.172 1 97.56 179 GLY B O 1
ATOM 3320 N N . LEU B 1 180 ? -11.484 4.277 19.094 1 97.12 180 LEU B N 1
ATOM 3321 C CA . LEU B 1 180 ? -11.133 4.391 17.672 1 97.12 180 LEU B CA 1
ATOM 3322 C C . LEU B 1 180 ? -12.375 4.625 16.828 1 97.12 180 LEU B C 1
ATOM 3324 O O . LEU B 1 180 ? -12.336 5.387 15.852 1 97.12 180 LEU B O 1
ATOM 3328 N N . GLU B 1 181 ? -13.477 4.086 17.219 1 94.5 181 GLU B N 1
ATOM 3329 C CA . GLU B 1 181 ? -14.711 4.152 16.453 1 94.5 181 GLU B CA 1
ATOM 3330 C C . GLU B 1 181 ? -15.336 5.543 16.531 1 94.5 181 GLU B C 1
ATOM 3332 O O . GLU B 1 181 ? -16.25 5.871 15.766 1 94.5 181 GLU B O 1
ATOM 3337 N N . GLN B 1 182 ? -14.812 6.379 17.359 1 97.75 182 GLN B N 1
ATOM 3338 C CA . GLN B 1 182 ? -15.375 7.711 17.578 1 97.75 182 GLN B CA 1
ATOM 3339 C C . GLN B 1 182 ? -14.586 8.766 16.812 1 97.75 182 GLN B C 1
ATOM 3341 O O . GLN B 1 182 ? -14.938 9.953 16.844 1 97.75 182 GLN B O 1
ATOM 3346 N N . LEU B 1 183 ? -13.508 8.344 16.172 1 98.31 183 LEU B N 1
ATOM 3347 C CA . LEU B 1 183 ? -12.695 9.242 15.367 1 98.31 183 LEU B CA 1
ATOM 3348 C C . LEU B 1 183 ? -13.086 9.156 13.891 1 98.31 183 LEU B C 1
ATOM 3350 O O . LEU B 1 183 ? -13.133 8.062 13.32 1 98.31 183 LEU B O 1
ATOM 3354 N N . LEU B 1 184 ? -13.453 10.312 13.297 1 98.19 184 LEU B N 1
ATOM 3355 C CA . LEU B 1 184 ? -13.68 10.438 11.859 1 98.19 184 LEU B CA 1
ATOM 3356 C C . LEU B 1 184 ? -12.477 11.078 11.172 1 98.19 184 LEU B C 1
ATOM 3358 O O . LEU B 1 184 ? -12.156 12.242 11.43 1 98.19 184 LEU B O 1
ATOM 3362 N N . HIS B 1 185 ? -11.836 10.289 10.328 1 98.5 185 HIS B N 1
ATOM 3363 C CA . HIS B 1 185 ? -10.664 10.812 9.625 1 98.5 185 HIS B CA 1
ATOM 3364 C C . HIS B 1 185 ? -11.031 11.266 8.219 1 98.5 185 HIS B C 1
ATOM 3366 O O . HIS B 1 185 ? -11.68 10.523 7.473 1 98.5 185 HIS B O 1
ATOM 3372 N N . VAL B 1 186 ? -10.625 12.492 7.887 1 98.19 186 VAL B N 1
ATOM 3373 C CA . VAL B 1 186 ? -10.875 13.078 6.57 1 98.19 186 VAL B CA 1
ATOM 3374 C C . VAL B 1 186 ? -9.562 13.18 5.801 1 98.19 186 VAL B C 1
ATOM 3376 O O . VAL B 1 186 ? -8.586 13.766 6.289 1 98.19 186 VAL B O 1
ATOM 3379 N N . GLY B 1 187 ? -9.5 12.602 4.66 1 97.06 187 GLY B N 1
ATOM 3380 C CA . GLY B 1 187 ? -8.305 12.727 3.834 1 97.06 187 GLY B CA 1
ATOM 3381 C C . GLY B 1 187 ? -8.555 12.406 2.373 1 97.06 187 GLY B C 1
ATOM 3382 O O . GLY B 1 187 ? -9.648 11.977 2.004 1 97.06 187 GLY B O 1
ATOM 3383 N N . ASP B 1 188 ? -7.582 12.602 1.556 1 92.44 188 ASP B N 1
ATOM 3384 C CA . ASP B 1 188 ? -7.758 12.469 0.112 1 92.44 188 ASP B CA 1
ATOM 3385 C C . ASP B 1 188 ? -7.164 11.156 -0.396 1 92.44 188 ASP B C 1
ATOM 3387 O O . ASP B 1 188 ? -7.434 10.75 -1.526 1 92.44 188 ASP B O 1
ATOM 3391 N N . SER B 1 189 ? -6.336 10.523 0.421 1 88.12 189 SER B N 1
ATOM 3392 C CA . SER B 1 189 ? -5.672 9.305 -0.026 1 88.12 189 SER B CA 1
ATOM 3393 C C . SER B 1 189 ? -6.48 8.062 0.34 1 88.12 189 SER B C 1
ATOM 3395 O O . SER B 1 189 ? -6.68 7.773 1.521 1 88.12 189 SER B O 1
ATOM 3397 N N . MET B 1 190 ? -6.844 7.34 -0.612 1 82.19 190 MET B N 1
ATOM 3398 C CA . MET B 1 190 ? -7.586 6.109 -0.36 1 82.19 190 MET B CA 1
ATOM 3399 C C . MET B 1 190 ? -6.781 5.16 0.521 1 82.19 190 MET B C 1
ATOM 3401 O O . MET B 1 190 ? -7.332 4.523 1.421 1 82.19 190 MET B O 1
ATOM 3405 N N . ASN B 1 191 ? -5.57 5.102 0.21 1 80 191 ASN B N 1
ATOM 3406 C CA . ASN B 1 191 ? -4.723 4.176 0.953 1 80 191 ASN B CA 1
ATOM 3407 C C . ASN B 1 191 ? -4.367 4.719 2.332 1 80 191 ASN B C 1
ATOM 3409 O O . ASN B 1 191 ? -4.699 4.109 3.35 1 80 191 ASN B O 1
ATOM 3413 N N . ALA B 1 192 ? -3.818 5.887 2.373 1 87.81 192 ALA B N 1
ATOM 3414 C CA . ALA B 1 192 ? -3.312 6.414 3.639 1 87.81 192 ALA B CA 1
ATOM 3415 C C . ALA B 1 192 ? -4.457 6.82 4.562 1 87.81 192 ALA B C 1
ATOM 3417 O O . ALA B 1 192 ? -4.438 6.523 5.758 1 87.81 192 ALA B O 1
ATOM 3418 N N . ASP B 1 193 ? -5.445 7.359 3.986 1 93.31 193 ASP B N 1
ATOM 3419 C CA . ASP B 1 193 ? -6.457 7.988 4.832 1 93.31 193 ASP B CA 1
ATOM 3420 C C . ASP B 1 193 ? -7.656 7.062 5.027 1 93.31 193 ASP B C 1
ATOM 3422 O O . ASP B 1 193 ? -8.086 6.832 6.16 1 93.31 193 ASP B O 1
ATOM 3426 N N . VAL B 1 194 ? -8.188 6.539 3.953 1 88.44 194 VAL B N 1
ATOM 3427 C CA . VAL B 1 194 ? -9.398 5.734 4.062 1 88.44 194 VAL B CA 1
ATOM 3428 C C . VAL B 1 194 ? -9.055 4.355 4.617 1 88.44 194 VAL B C 1
ATOM 3430 O O . VAL B 1 194 ? -9.508 3.988 5.703 1 88.44 194 VAL B O 1
ATOM 3433 N N . ARG B 1 195 ? -8.234 3.717 3.932 1 80.38 195 ARG B N 1
ATOM 3434 C CA . ARG B 1 195 ? -7.855 2.373 4.352 1 80.38 195 ARG B CA 1
ATOM 3435 C C . ARG B 1 195 ? -7.18 2.398 5.719 1 80.38 195 ARG B C 1
ATOM 3437 O O . ARG B 1 195 ? -7.48 1.571 6.582 1 80.38 195 ARG B O 1
ATOM 3444 N N . GLY B 1 196 ? -6.238 3.377 5.941 1 86.88 196 GLY B N 1
ATOM 3445 C CA . GLY B 1 196 ? -5.57 3.506 7.227 1 86.88 196 GLY B CA 1
ATOM 3446 C C . GLY B 1 196 ? -6.535 3.688 8.383 1 86.88 196 GLY B C 1
ATOM 3447 O O . GLY B 1 196 ? -6.441 2.982 9.391 1 86.88 196 GLY B O 1
ATOM 3448 N N . ALA B 1 197 ? -7.453 4.539 8.195 1 93.81 197 ALA B N 1
ATOM 3449 C CA . ALA B 1 197 ? -8.422 4.816 9.25 1 93.81 197 ALA B CA 1
ATOM 3450 C C . ALA B 1 197 ? -9.32 3.609 9.5 1 93.81 197 ALA B C 1
ATOM 3452 O O . ALA B 1 197 ? -9.547 3.217 10.648 1 93.81 197 ALA B O 1
ATOM 3453 N N . ARG B 1 198 ? -9.773 3.012 8.445 1 86.69 198 ARG B N 1
ATOM 3454 C CA . ARG B 1 198 ? -10.711 1.899 8.555 1 86.69 198 ARG B CA 1
ATOM 3455 C C . ARG B 1 198 ? -10.047 0.691 9.211 1 86.69 198 ARG B C 1
ATOM 3457 O O . ARG B 1 198 ? -10.633 0.055 10.086 1 86.69 198 ARG B O 1
ATOM 3464 N N . LEU B 1 199 ? -8.875 0.475 8.797 1 79.62 199 LEU B N 1
ATOM 3465 C CA . LEU B 1 199 ? -8.141 -0.649 9.367 1 79.62 199 LEU B CA 1
ATOM 3466 C C . LEU B 1 199 ? -7.824 -0.401 10.844 1 79.62 199 LEU B C 1
ATOM 3468 O O . LEU B 1 199 ? -7.746 -1.344 11.633 1 79.62 199 LEU B O 1
ATOM 3472 N N . ALA B 1 200 ? -7.645 0.847 11.242 1 89.44 200 AL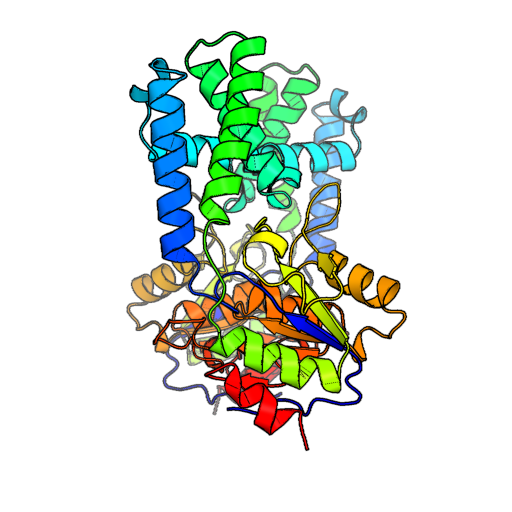A B N 1
ATOM 3473 C CA . ALA B 1 200 ? -7.371 1.22 12.625 1 89.44 200 ALA B CA 1
ATOM 3474 C C . ALA B 1 200 ? -8.633 1.124 13.477 1 89.44 200 ALA B C 1
ATOM 3476 O O . ALA B 1 200 ? -8.562 1.17 14.711 1 89.44 200 ALA B O 1
ATOM 3477 N N . GLY B 1 201 ? -9.797 1.001 12.805 1 89.12 201 GLY B N 1
ATOM 3478 C CA . GLY B 1 201 ? -11.055 0.951 13.539 1 89.12 201 GLY B CA 1
ATOM 3479 C C . GLY B 1 201 ? -11.758 2.293 13.602 1 89.12 201 GLY B C 1
ATOM 3480 O O . GLY B 1 201 ? -12.75 2.443 14.32 1 89.12 201 GLY B O 1
ATOM 3481 N N . CYS B 1 202 ? -11.25 3.244 12.812 1 95.25 202 CYS B N 1
ATOM 3482 C CA . CYS B 1 202 ? -11.844 4.578 12.781 1 95.25 202 CYS B CA 1
ATOM 3483 C C . CYS B 1 202 ? -12.859 4.695 11.648 1 95.25 202 CYS B C 1
ATOM 3485 O O . CYS B 1 202 ? -13 3.781 10.836 1 95.25 202 CYS B O 1
ATOM 3487 N N . GLN B 1 203 ? -13.633 5.727 11.688 1 92.75 203 GLN B N 1
ATOM 3488 C CA . GLN B 1 203 ? -14.492 6.113 10.57 1 92.75 203 GLN B CA 1
ATOM 3489 C C . GLN B 1 203 ? -13.742 7.016 9.594 1 92.75 203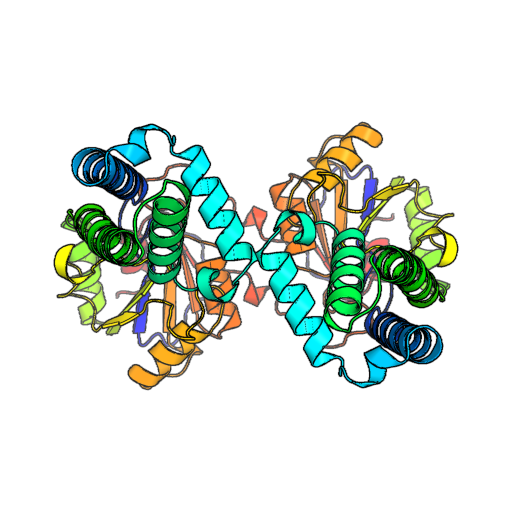 GLN B C 1
ATOM 3491 O O . GLN B 1 203 ? -12.727 7.617 9.953 1 92.75 203 GLN B O 1
ATOM 3496 N N . SER B 1 204 ? -14.18 7.082 8.336 1 94.56 204 SER B N 1
ATOM 3497 C CA . SER B 1 204 ? -13.383 7.816 7.363 1 94.56 204 SER B CA 1
ATOM 3498 C C . SER B 1 204 ? -14.266 8.531 6.348 1 94.56 204 SER B C 1
ATOM 3500 O O . SER B 1 204 ? -15.344 8.039 6.004 1 94.56 204 SER B O 1
ATOM 3502 N N . VAL B 1 205 ? -13.828 9.695 5.945 1 94.44 205 VAL B N 1
ATOM 3503 C CA . VAL B 1 205 ? -14.352 10.469 4.82 1 94.44 205 VAL B CA 1
ATOM 3504 C C . VAL B 1 205 ? -13.273 10.633 3.754 1 94.44 205 VAL B C 1
ATOM 3506 O O . VAL B 1 205 ? -12.156 11.07 4.051 1 94.44 205 VAL B O 1
ATOM 3509 N N . TRP B 1 206 ? -13.617 10.297 2.572 1 91.19 206 TRP B N 1
ATOM 3510 C CA . TRP B 1 206 ? -12.719 10.414 1.435 1 91.19 206 TRP B CA 1
ATOM 3511 C C . TRP B 1 206 ? -12.984 11.695 0.656 1 91.19 206 TRP B C 1
ATOM 3513 O O . TRP B 1 206 ? -14.07 11.891 0.112 1 91.19 206 TRP B O 1
ATOM 3523 N N . LEU B 1 207 ? -12.023 12.547 0.7 1 93.12 207 LEU B N 1
ATOM 3524 C CA . LEU B 1 207 ? -12.078 13.711 -0.185 1 93.12 207 LEU B CA 1
ATOM 3525 C C . LEU B 1 207 ? -11.625 13.336 -1.593 1 93.12 207 LEU B C 1
ATOM 3527 O O . LEU B 1 207 ? -10.453 13.016 -1.809 1 93.12 207 LEU B O 1
ATOM 3531 N N . ASN B 1 208 ? -12.523 13.406 -2.492 1 86.88 208 ASN B N 1
ATOM 3532 C CA . ASN B 1 208 ? -12.289 12.984 -3.869 1 86.88 208 ASN B CA 1
ATOM 3533 C C . ASN B 1 208 ? -13.109 13.82 -4.855 1 86.88 208 ASN B C 1
ATOM 3535 O O . ASN B 1 208 ? -14.336 13.711 -4.891 1 86.88 208 ASN B O 1
ATOM 3539 N N . PRO B 1 209 ? -12.359 14.703 -5.609 1 85.31 209 PRO B N 1
ATOM 3540 C CA . PRO B 1 209 ? -10.914 14.773 -5.816 1 85.31 209 PRO B CA 1
ATOM 3541 C C . PRO B 1 209 ? -10.188 15.461 -4.664 1 85.31 209 PRO B C 1
ATOM 3543 O O . PRO B 1 209 ? -10.82 16.078 -3.811 1 85.31 209 PRO B O 1
ATOM 3546 N N . SER B 1 210 ? -8.82 15.219 -4.688 1 87.06 210 SER B N 1
ATOM 3547 C CA . SER B 1 210 ? -7.984 15.93 -3.725 1 87.06 210 SER B CA 1
ATOM 3548 C C . SER B 1 210 ? -8.188 17.438 -3.828 1 87.06 210 SER B C 1
ATOM 3550 O O . SER B 1 210 ? -8.727 17.938 -4.82 1 87.06 210 SER B O 1
ATOM 3552 N N . PHE B 1 211 ? -7.727 18.094 -2.857 1 84.81 211 PHE B N 1
ATOM 3553 C CA . PHE B 1 211 ? -7.93 19.531 -2.762 1 84.81 211 PHE B CA 1
ATOM 3554 C C . PHE B 1 211 ? -7.402 20.25 -4.004 1 84.81 211 PHE B C 1
ATOM 3556 O O . PHE B 1 211 ? -6.238 20.078 -4.371 1 84.81 211 PHE B O 1
ATOM 3563 N N . GLY B 1 212 ? -8.227 20.875 -4.613 1 76.75 212 GLY B N 1
ATOM 3564 C CA . GLY B 1 212 ? -7.82 21.688 -5.746 1 76.75 212 GLY B CA 1
ATOM 3565 C C . GLY B 1 212 ? -7.742 20.906 -7.043 1 76.75 212 GLY B C 1
ATOM 3566 O O . GLY B 1 212 ? -7.371 21.453 -8.086 1 76.75 212 GLY B O 1
ATOM 3567 N N . ARG B 1 213 ? -7.996 19.562 -6.918 1 78 213 ARG B N 1
ATOM 3568 C CA . ARG B 1 213 ? -7.953 18.75 -8.125 1 78 213 ARG B CA 1
ATOM 3569 C C . ARG B 1 213 ? -9.352 18.547 -8.695 1 78 213 ARG B C 1
ATOM 3571 O O . ARG B 1 213 ? -10.352 18.781 -8.008 1 78 213 ARG B O 1
ATOM 3578 N N . VAL B 1 214 ? -9.391 18.266 -9.938 1 68.88 214 VAL B N 1
ATOM 3579 C CA . VAL B 1 214 ? -10.664 18.156 -10.633 1 68.88 214 VAL B CA 1
ATOM 3580 C C . VAL B 1 214 ? -11.008 16.672 -10.859 1 68.88 214 VAL B C 1
ATOM 3582 O O . VAL B 1 214 ? -12.164 16.281 -10.734 1 68.88 214 VAL B O 1
ATOM 3585 N N . ALA B 1 215 ? -9.992 15.891 -11.07 1 59.88 215 ALA B N 1
ATOM 3586 C CA . ALA B 1 215 ? -10.297 14.516 -11.453 1 59.88 215 ALA B CA 1
ATOM 3587 C C . ALA B 1 215 ? -10.383 13.609 -10.227 1 59.88 215 ALA B C 1
ATOM 3589 O O . ALA B 1 215 ? -9.492 13.625 -9.375 1 59.88 215 ALA B O 1
ATOM 3590 N N . SER B 1 216 ? -11.633 13.047 -10.102 1 61.44 216 SER B N 1
ATOM 3591 C CA . SER B 1 216 ? -11.859 12.109 -9.008 1 61.44 216 SER B CA 1
ATOM 3592 C C . SER B 1 216 ? -11.367 10.711 -9.367 1 61.44 216 SER B C 1
ATOM 3594 O O . SER B 1 216 ? -11.258 10.375 -10.547 1 61.44 216 SER B O 1
ATOM 3596 N N . LEU B 1 217 ? -10.789 10.062 -8.344 1 60.53 217 LEU B N 1
ATOM 3597 C CA . LEU B 1 217 ? -10.586 8.633 -8.523 1 60.53 217 LEU B CA 1
ATOM 3598 C C . LEU B 1 217 ? -11.891 7.867 -8.32 1 60.53 217 LEU B C 1
ATOM 3600 O O . LEU B 1 217 ? -12.656 8.164 -7.406 1 60.53 217 LEU B O 1
ATOM 3604 N N . PRO B 1 218 ? -12.266 7.18 -9.242 1 56.88 218 PRO B N 1
ATOM 3605 C CA . PRO B 1 218 ? -13.508 6.434 -9.039 1 56.88 218 PRO B CA 1
ATOM 3606 C C . PRO B 1 218 ? -13.43 5.484 -7.844 1 56.88 218 PRO B C 1
ATOM 3608 O O . PRO B 1 218 ? -12.438 4.777 -7.676 1 56.88 218 PRO B O 1
ATOM 3611 N N . ILE B 1 219 ? -14.336 5.707 -6.828 1 57.47 219 ILE B N 1
ATOM 3612 C CA . ILE B 1 219 ? -14.445 4.766 -5.719 1 57.47 219 ILE B CA 1
ATOM 3613 C C . ILE B 1 219 ? -14.523 3.34 -6.254 1 57.47 219 ILE B C 1
ATOM 3615 O O . ILE B 1 219 ? -14.062 2.398 -5.602 1 57.47 219 ILE B O 1
ATOM 3619 N N . ALA B 1 220 ? -15.258 3.307 -7.406 1 55.12 220 ALA B N 1
ATOM 3620 C CA . ALA B 1 220 ? -15.398 2.025 -8.094 1 55.12 220 ALA B CA 1
ATOM 3621 C C . ALA B 1 220 ? -14.039 1.377 -8.328 1 55.12 220 ALA B C 1
ATOM 3623 O O . ALA B 1 220 ? -13.922 0.149 -8.375 1 55.12 220 ALA B O 1
ATOM 3624 N N . ALA B 1 221 ? -13.023 2.268 -8.281 1 58.28 221 ALA B N 1
ATOM 3625 C CA . ALA B 1 221 ? -11.695 1.732 -8.578 1 58.28 221 ALA B CA 1
ATOM 3626 C C . ALA B 1 221 ? -11.141 0.97 -7.375 1 58.28 221 ALA B C 1
ATOM 3628 O O . ALA B 1 221 ? -10.156 0.236 -7.504 1 58.28 221 ALA B O 1
ATOM 3629 N N . LEU B 1 222 ? -12.031 0.941 -6.344 1 64.25 222 LEU B N 1
ATOM 3630 C CA . LEU B 1 222 ? -11.555 0.301 -5.121 1 64.25 222 LEU B CA 1
ATOM 3631 C C . LEU B 1 222 ? -12.398 -0.93 -4.797 1 64.25 222 LEU B C 1
ATOM 3633 O O . LEU B 1 222 ? -12 -1.752 -3.965 1 64.25 222 LEU B O 1
ATOM 3637 N N . LEU B 1 223 ? -13.539 -0.919 -5.402 1 74.56 223 LEU B N 1
ATOM 3638 C CA . LEU B 1 223 ? -14.406 -2.053 -5.098 1 74.56 223 LEU B CA 1
ATOM 3639 C C . LEU B 1 223 ? -14.172 -3.197 -6.078 1 74.56 223 LEU B C 1
ATOM 3641 O O . LEU B 1 223 ? -14.008 -2.969 -7.277 1 74.56 223 LEU B O 1
ATOM 3645 N N . PRO B 1 224 ? -14.078 -4.348 -5.531 1 85 224 PRO B N 1
ATOM 3646 C CA . PRO B 1 224 ? -14.141 -5.457 -6.484 1 85 224 PRO B CA 1
ATOM 3647 C C . PRO B 1 224 ? -15.484 -5.535 -7.211 1 85 224 PRO B C 1
ATOM 3649 O O . PRO B 1 224 ? -16.453 -4.914 -6.781 1 85 224 PRO B O 1
ATOM 3652 N N . HIS B 1 225 ? -15.523 -6.09 -8.328 1 87.25 225 HIS B N 1
ATOM 3653 C CA . HIS B 1 225 ? -16.797 -6.395 -8.953 1 87.25 225 HIS B CA 1
ATOM 3654 C C . HIS B 1 225 ? -17.625 -7.336 -8.078 1 87.25 225 HIS B C 1
ATOM 3656 O O . HIS B 1 225 ? -18.797 -7.074 -7.812 1 87.25 225 HIS B O 1
ATOM 3662 N N . MET B 1 226 ? -16.953 -8.336 -7.574 1 86.62 226 MET B N 1
ATOM 3663 C CA . MET B 1 226 ? -17.625 -9.328 -6.738 1 86.62 226 MET B CA 1
ATOM 3664 C C . MET B 1 226 ? -16.734 -9.734 -5.562 1 86.62 226 MET B C 1
ATOM 3666 O O . MET B 1 226 ? -15.516 -9.672 -5.652 1 86.62 226 MET B O 1
ATOM 3670 N N . GLU B 1 227 ? -17.359 -10.086 -4.5 1 87.88 227 GLU B N 1
ATOM 3671 C CA . GLU B 1 227 ? -16.734 -10.727 -3.35 1 87.88 227 GLU B CA 1
ATOM 3672 C C . GLU B 1 227 ? -17.297 -12.125 -3.125 1 87.88 227 GLU B C 1
ATOM 3674 O O . GLU B 1 227 ? -18.516 -12.32 -3.111 1 87.88 227 GLU B O 1
ATOM 3679 N N . ILE B 1 228 ? -16.406 -13.039 -3.066 1 89.81 228 ILE B N 1
ATOM 3680 C CA . ILE B 1 228 ? -16.844 -14.414 -2.865 1 89.81 228 ILE B CA 1
ATOM 3681 C C . ILE B 1 228 ? -16.141 -15 -1.643 1 89.81 228 ILE B C 1
ATOM 3683 O O . ILE B 1 228 ? -15 -14.633 -1.331 1 89.81 228 ILE B O 1
ATOM 3687 N N . ALA B 1 229 ? -16.766 -16 -1.001 1 88.12 229 ALA B N 1
ATOM 3688 C CA . ALA B 1 229 ? -16.219 -16.641 0.186 1 88.12 229 ALA B CA 1
ATOM 3689 C C . ALA B 1 229 ? -15.461 -17.922 -0.181 1 88.12 229 ALA B C 1
ATOM 3691 O O . ALA B 1 229 ? -14.617 -18.391 0.582 1 88.12 229 ALA B O 1
ATOM 3692 N N . THR B 1 230 ? -15.875 -18.453 -1.307 1 91.25 230 THR B N 1
ATOM 3693 C CA . THR B 1 230 ? -15.242 -19.672 -1.798 1 91.25 230 THR B CA 1
ATOM 3694 C C . THR B 1 230 ? -15.117 -19.641 -3.318 1 91.25 230 THR B C 1
ATOM 3696 O O . THR B 1 230 ? -15.93 -19.016 -4 1 91.25 230 THR B O 1
ATOM 3699 N N . LEU B 1 231 ? -14.117 -20.344 -3.818 1 94.62 231 LEU B N 1
ATOM 3700 C CA . LEU B 1 231 ? -13.852 -20.344 -5.254 1 94.62 231 LEU B CA 1
ATOM 3701 C C . LEU B 1 231 ? -15.023 -20.969 -6.016 1 94.62 231 LEU B C 1
ATOM 3703 O O . LEU B 1 231 ? -15.281 -20.594 -7.164 1 94.62 231 LEU B O 1
ATOM 3707 N N . ASP B 1 232 ? -15.766 -21.797 -5.379 1 92.56 232 ASP B N 1
ATOM 3708 C CA . ASP B 1 232 ? -16.875 -22.484 -6.027 1 92.56 232 ASP B CA 1
ATOM 3709 C C . ASP B 1 232 ? -17.938 -21.484 -6.5 1 92.56 232 ASP B C 1
ATOM 3711 O O . ASP B 1 232 ? -18.641 -21.75 -7.477 1 92.56 232 ASP B O 1
ATOM 3715 N N . SER B 1 233 ? -18.016 -20.375 -5.852 1 91.12 233 SER B N 1
ATOM 3716 C CA . SER B 1 233 ? -19 -19.344 -6.203 1 91.12 233 SER B CA 1
ATOM 3717 C C . SER B 1 233 ? -18.766 -18.828 -7.617 1 91.12 233 SER B C 1
ATOM 3719 O O . SER B 1 233 ? -19.688 -18.281 -8.234 1 91.12 233 SER B O 1
ATOM 3721 N N . LEU B 1 234 ? -17.562 -18.969 -8.148 1 94.25 234 LEU B N 1
ATOM 3722 C CA . LEU B 1 234 ? -17.25 -18.5 -9.492 1 94.25 234 LEU B CA 1
ATOM 3723 C C . LEU B 1 234 ? -18.062 -19.25 -10.539 1 94.25 234 LEU B C 1
ATOM 3725 O O . LEU B 1 234 ? -18.453 -18.672 -11.555 1 94.25 234 LEU B O 1
ATOM 3729 N N . LEU B 1 235 ? -18.328 -20.547 -10.258 1 93.06 235 LEU B N 1
ATOM 3730 C CA . LEU B 1 235 ? -19.094 -21.359 -11.203 1 93.06 235 LEU B CA 1
ATOM 3731 C C . LEU B 1 235 ? -20.531 -20.844 -11.305 1 93.06 235 LEU B C 1
ATOM 3733 O O . LEU B 1 235 ? -21.078 -20.75 -12.398 1 93.06 235 LEU B O 1
ATOM 3737 N N . GLU B 1 236 ? -21.047 -20.516 -10.172 1 87.88 236 GLU B N 1
ATOM 3738 C CA . GLU B 1 236 ? -22.406 -19.984 -10.133 1 87.88 236 GLU B CA 1
ATOM 3739 C C . GLU B 1 236 ? -22.484 -18.609 -10.789 1 87.88 236 GLU B C 1
ATOM 3741 O O . GLU B 1 236 ? -23.469 -18.312 -11.469 1 87.88 236 GLU B O 1
ATOM 3746 N N . MET B 1 237 ? -21.453 -17.891 -10.641 1 86.19 237 MET B N 1
ATOM 3747 C CA . MET B 1 237 ? -21.422 -16.5 -11.078 1 86.19 237 MET B CA 1
ATOM 3748 C C . MET B 1 237 ? -21.172 -16.391 -12.578 1 86.19 237 MET B C 1
ATOM 3750 O O . MET B 1 237 ? -21.734 -15.531 -13.25 1 86.19 237 MET B O 1
ATOM 3754 N N . LEU B 1 238 ? -20.328 -17.266 -13.07 1 90.5 238 LEU B N 1
ATOM 3755 C CA . LEU B 1 238 ? -19.766 -17.016 -14.398 1 90.5 238 LEU B CA 1
ATOM 3756 C C . LEU B 1 238 ? -20.281 -18.031 -15.406 1 90.5 238 LEU B C 1
ATOM 3758 O O . LEU B 1 238 ? -20.203 -17.812 -16.609 1 90.5 238 LEU B O 1
ATOM 3762 N N . LEU B 1 239 ? -20.734 -19.172 -14.898 1 88.06 239 LEU B N 1
ATOM 3763 C CA . LEU B 1 239 ? -21.141 -20.219 -15.836 1 88.06 239 LEU B CA 1
ATOM 3764 C C . LEU B 1 239 ? -22.656 -20.266 -15.969 1 88.06 239 LEU B C 1
ATOM 3766 O O . LEU B 1 239 ? -23.375 -19.906 -15.039 1 88.06 239 LEU B O 1
ATOM 3770 N N . PRO B 1 240 ? -23.172 -20.672 -17.172 1 77.5 240 PRO B N 1
ATOM 3771 C CA . PRO B 1 240 ? -24.609 -20.875 -17.344 1 77.5 240 PRO B CA 1
ATOM 3772 C C . PRO B 1 240 ? -25.141 -22.047 -16.531 1 77.5 240 PRO B C 1
ATOM 3774 O O . PRO B 1 240 ? -24.391 -23 -16.234 1 77.5 240 PRO B O 1
#